Protein AF-0000000067248755 (afdb_homodimer)

Foldseek 3Di:
DPPPPPPPPPPPPPPPPPDPPVPPVPPAPLLQCLLVCLVVVQVPPPDDPDDADCDDPLNVLLVVLLVLLVVLVVLLVVPDQCSLVVNLVSLVVSVVSLVVSSVVCVVVVRHDPVSSVSSVVSVLSSLLSLLVSCLVPWAPPDDSVLSVVLSVLLNVLVVVLVVLCVVQVVLDDPLNVLSRDDPLNVLLVVLQSVLSSLRSNLNNQPCVVPVVCHPPCPSVVSNVVSSVSSVVSSVSSVVSSVSSCVSCVCCVVPVPPPPPD/DPPPPPPPPPPPPPPPPPDPPVPPVPPAPLLLCLLVVLVCVQVPPPDDPDDADCDDPLNVLLVVLLVLLVVLVVLLVVPDLCSLVVNLVSLVVSVVSLVVSSVVCVVVVRHDPVSSVSSVVSVLSSLLSLLVSCLCPWAPPDDSVLSVVLSVLLNVLVVLLVVLCVVQVVLDDPLNVLSRDDPLNVLLVVLQSVLSSLRSNLNNQPCVVPVVCHPPCPSVVSNVVSSVSSVVSSVSSVVSSVSSCVSCVCCVVPVPPPPPD

Structure (mmCIF, N/CA/C/O backbone):
data_AF-0000000067248755-model_v1
#
loop_
_entity.id
_entity.type
_entity.pdbx_description
1 polymer 'Uncharacterized protein'
#
loop_
_atom_site.group_PDB
_atom_site.id
_atom_site.type_symbol
_atom_site.label_atom_id
_atom_site.label_alt_id
_atom_site.label_comp_id
_atom_site.label_asym_id
_atom_site.label_entity_id
_atom_site.label_seq_id
_atom_site.pdbx_PDB_ins_code
_atom_site.Cartn_x
_atom_site.Cartn_y
_atom_site.Cartn_z
_atom_site.occupancy
_atom_site.B_iso_or_equiv
_atom_site.auth_seq_id
_atom_site.auth_comp_id
_atom_site.auth_asym_id
_atom_site.auth_atom_id
_atom_site.pdbx_PDB_model_num
ATOM 1 N N . MET A 1 1 ? -14.875 35.406 68.75 1 29.23 1 MET A N 1
ATOM 2 C CA . MET A 1 1 ? -13.602 35.094 68.125 1 29.23 1 MET A CA 1
ATOM 3 C C . MET A 1 1 ? -13.641 33.688 67.5 1 29.23 1 MET A C 1
ATOM 5 O O . MET A 1 1 ? -13.32 32.719 68.188 1 29.23 1 MET A O 1
ATOM 9 N N . VAL A 1 2 ? -14.68 33.281 66.875 1 37.41 2 VAL A N 1
ATOM 10 C CA . VAL A 1 2 ? -15.047 31.984 66.375 1 37.41 2 VAL A CA 1
ATOM 11 C C . VAL A 1 2 ? -14.023 31.547 65.312 1 37.41 2 VAL A C 1
ATOM 13 O O . VAL A 1 2 ? -13.836 32.25 64.312 1 37.41 2 VAL A O 1
ATOM 16 N N . GLU A 1 3 ? -12.945 30.859 65.75 1 31.45 3 GLU A N 1
ATOM 17 C CA . GLU A 1 3 ? -11.836 30.328 64.938 1 31.45 3 GLU A CA 1
ATOM 18 C C . GLU A 1 3 ? -12.344 29.438 63.812 1 31.45 3 GLU A C 1
ATOM 20 O O . GLU A 1 3 ? -13.047 28.453 64.062 1 31.45 3 GLU A O 1
ATOM 25 N N . ALA A 1 4 ? -12.609 30.016 62.625 1 40.56 4 ALA A N 1
ATOM 26 C CA . ALA A 1 4 ? -12.977 29.359 61.375 1 40.56 4 ALA A CA 1
ATOM 27 C C . ALA A 1 4 ? -12.016 28.203 61.062 1 40.56 4 ALA A C 1
ATOM 29 O O . ALA A 1 4 ? -10.82 28.438 60.875 1 40.56 4 ALA A O 1
ATOM 30 N N . THR A 1 5 ? -12.148 27.062 61.719 1 34.81 5 THR A N 1
ATOM 31 C CA . THR A 1 5 ? -11.336 25.875 61.469 1 34.81 5 THR A CA 1
ATOM 32 C C . THR A 1 5 ? -11.281 25.531 60 1 34.81 5 THR A C 1
ATOM 34 O O . THR A 1 5 ? -12.312 25.25 59.375 1 34.81 5 THR A O 1
ATOM 37 N N . GLU A 1 6 ? -10.414 26.141 59.25 1 31.59 6 GLU A N 1
ATOM 38 C CA . GLU A 1 6 ? -10.094 25.875 57.844 1 31.59 6 GLU A CA 1
ATOM 39 C C . GLU A 1 6 ? -9.914 24.375 57.594 1 31.59 6 GLU A C 1
ATOM 41 O O . GLU A 1 6 ? -9.102 23.734 58.25 1 31.59 6 GLU A O 1
ATOM 46 N N . SER A 1 7 ? -11 23.688 57.25 1 34.91 7 SER A N 1
ATOM 47 C CA . SER A 1 7 ? -10.984 22.281 56.906 1 34.91 7 SER A CA 1
ATOM 48 C C . SER A 1 7 ? -9.844 21.953 55.938 1 34.91 7 SER A C 1
ATOM 50 O O . SER A 1 7 ? -9.664 22.641 54.938 1 34.91 7 SER A O 1
ATOM 52 N N . ALA A 1 8 ? -8.711 21.391 56.438 1 35.72 8 ALA A N 1
ATOM 53 C CA . ALA A 1 8 ? -7.543 20.844 55.75 1 35.72 8 ALA A CA 1
ATOM 54 C C . ALA A 1 8 ? -7.957 20.047 54.5 1 35.72 8 ALA A C 1
ATOM 56 O O . ALA A 1 8 ? -8.633 19.031 54.594 1 35.72 8 ALA A O 1
ATOM 57 N N . GLU A 1 9 ? -8.406 20.75 53.438 1 33.31 9 GLU A N 1
ATOM 58 C CA . GLU A 1 9 ? -8.578 20.094 52.156 1 33.31 9 GLU A CA 1
ATOM 59 C C . GLU A 1 9 ? -7.457 19.094 51.906 1 33.31 9 GLU A C 1
ATOM 61 O O . GLU A 1 9 ? -6.273 19.438 52 1 33.31 9 GLU A O 1
ATOM 66 N N . ASP A 1 10 ? -7.637 17.859 52.344 1 32.5 10 ASP A N 1
ATOM 67 C CA . ASP A 1 10 ? -6.773 16.688 52.156 1 32.5 10 ASP A CA 1
ATOM 68 C C . ASP A 1 10 ? -6.125 16.703 50.781 1 32.5 10 ASP A C 1
ATOM 70 O O . ASP A 1 10 ? -6.816 16.625 49.781 1 32.5 10 ASP A O 1
ATOM 74 N N . THR A 1 11 ? -5.078 17.516 50.594 1 32.72 11 THR A N 1
ATOM 75 C CA . THR A 1 11 ? -4.219 17.438 49.406 1 32.72 11 THR A CA 1
ATOM 76 C C . THR A 1 11 ? -3.879 15.992 49.094 1 32.72 11 THR A C 1
ATOM 78 O O . THR A 1 11 ? -3.344 15.266 49.938 1 32.72 11 THR A O 1
ATOM 81 N N . ILE A 1 12 ? -4.688 15.312 48.375 1 34.31 12 ILE A N 1
ATOM 82 C CA . ILE A 1 12 ? -4.375 13.969 47.875 1 34.31 12 ILE A CA 1
ATOM 83 C C . ILE A 1 12 ? -2.938 13.93 47.375 1 34.31 12 ILE A C 1
ATOM 85 O O . ILE A 1 12 ? -2.555 14.727 46.5 1 34.31 12 ILE A O 1
ATOM 89 N N . PRO A 1 13 ? -1.997 13.461 48.156 1 32.31 13 PRO A N 1
ATOM 90 C CA . PRO A 1 13 ? -0.614 13.406 47.656 1 32.31 13 PRO A CA 1
ATOM 91 C C . PRO A 1 13 ? -0.495 12.789 46.281 1 32.31 13 PRO A C 1
ATOM 93 O O . PRO A 1 13 ? -1.124 11.773 46 1 32.31 13 PRO A O 1
ATOM 96 N N . ILE A 1 14 ? -0.38 13.586 45.25 1 32.72 14 ILE A N 1
ATOM 97 C CA . ILE A 1 14 ? -0.063 13.078 43.938 1 32.72 14 ILE A CA 1
ATOM 98 C C . ILE A 1 14 ? 1.167 12.18 44 1 32.72 14 ILE A C 1
ATOM 100 O O . ILE A 1 14 ? 2.248 12.617 44.406 1 32.72 14 ILE A O 1
ATOM 104 N N . VAL A 1 15 ? 1.043 10.961 44.375 1 31.06 15 VAL A N 1
ATOM 105 C CA . VAL A 1 15 ? 2.145 10.008 44.375 1 31.06 15 VAL A CA 1
ATOM 106 C C . VAL A 1 15 ? 2.883 10.094 43.031 1 31.06 15 VAL A C 1
ATOM 108 O O . VAL A 1 15 ? 2.27 9.984 41.969 1 31.06 15 VAL A O 1
ATOM 111 N N . PRO A 1 16 ? 4.035 10.711 42.969 1 30.39 16 PRO A N 1
ATOM 112 C CA . PRO A 1 16 ? 4.812 10.766 41.719 1 30.39 16 PRO A CA 1
ATOM 113 C C . PRO A 1 16 ? 4.984 9.398 41.062 1 30.39 16 PRO A C 1
ATOM 115 O O . PRO A 1 16 ? 5.184 8.398 41.781 1 30.39 16 PRO A O 1
ATOM 118 N N . LEU A 1 17 ? 4.164 9.094 40.156 1 29.64 17 LEU A N 1
ATOM 119 C CA . LEU A 1 17 ? 4.438 7.848 39.469 1 29.64 17 LEU A CA 1
ATOM 120 C C . LEU A 1 17 ? 5.93 7.695 39.188 1 29.64 17 LEU A C 1
ATOM 122 O O . LEU A 1 17 ? 6.539 8.562 38.562 1 29.64 17 LEU A O 1
ATOM 126 N N . LEU A 1 18 ? 6.727 7.148 40.031 1 29.56 18 LEU A N 1
ATOM 127 C CA . LEU A 1 18 ? 8.172 6.965 40.062 1 29.56 18 LEU A CA 1
ATOM 128 C C . LEU A 1 18 ? 8.75 6.734 38.688 1 29.56 18 LEU A C 1
ATOM 130 O O . LEU A 1 18 ? 9.758 7.34 38.312 1 29.56 18 LEU A O 1
ATOM 134 N N . GLY A 1 19 ? 8.648 5.453 38.25 1 30.92 19 GLY A N 1
ATOM 135 C CA . GLY A 1 19 ? 9.664 4.832 37.406 1 30.92 19 GLY A CA 1
ATOM 136 C C . GLY A 1 19 ? 9.633 5.32 35.969 1 30.92 19 GLY A C 1
ATOM 137 O O . GLY A 1 19 ? 10.164 4.66 35.062 1 30.92 19 GLY A O 1
ATOM 138 N N . VAL A 1 20 ? 8.617 6.004 35.625 1 30.86 20 VAL A N 1
ATOM 139 C CA . VAL A 1 20 ? 8.688 6.309 34.219 1 30.86 20 VAL A CA 1
ATOM 140 C C . VAL A 1 20 ? 9.883 7.227 33.938 1 30.86 20 VAL A C 1
ATOM 142 O O . VAL A 1 20 ? 9.844 8.414 34.25 1 30.86 20 VAL A O 1
ATOM 145 N N . THR A 1 21 ? 11.031 6.746 34.281 1 29.98 21 THR A N 1
ATOM 146 C CA . THR A 1 21 ? 12.164 7.539 33.812 1 29.98 21 THR A CA 1
ATOM 147 C C . THR A 1 21 ? 11.938 8.016 32.375 1 29.98 21 THR A C 1
ATOM 149 O O . THR A 1 21 ? 11.367 7.301 31.562 1 29.98 21 THR A O 1
ATOM 152 N N . LYS A 1 22 ? 11.945 9.258 32.219 1 35.03 22 LYS A N 1
ATOM 153 C CA . LYS A 1 22 ? 11.914 9.859 30.891 1 35.03 22 LYS A CA 1
ATOM 154 C C . LYS A 1 22 ? 12.812 9.086 29.922 1 35.03 22 LYS A C 1
ATOM 156 O O . LYS A 1 22 ? 14.008 8.93 30.172 1 35.03 22 LYS A O 1
ATOM 161 N N . PRO A 1 23 ? 12.312 8.008 29.328 1 30.36 23 PRO A N 1
ATOM 162 C CA . PRO A 1 23 ? 13.25 7.277 28.469 1 30.36 23 PRO A CA 1
ATOM 163 C C . PRO A 1 23 ? 14.258 8.195 27.781 1 30.36 23 PRO A C 1
ATOM 165 O O . PRO A 1 23 ? 13.938 9.352 27.484 1 30.36 23 PRO A O 1
ATOM 168 N N . ALA A 1 24 ? 15.594 8.047 28.047 1 31.64 24 ALA A N 1
ATOM 169 C CA . ALA A 1 24 ? 16.734 8.664 27.375 1 31.64 24 ALA A CA 1
ATOM 170 C C . ALA A 1 24 ? 16.406 8.953 25.906 1 31.64 24 ALA A C 1
ATOM 172 O O . ALA A 1 24 ? 15.594 8.266 25.297 1 31.64 24 ALA A O 1
ATOM 173 N N . GLU A 1 25 ? 16.625 10.172 25.5 1 33.59 25 GLU A N 1
ATOM 174 C CA . GLU A 1 25 ? 16.516 10.609 24.109 1 33.59 25 GLU A CA 1
ATOM 175 C C . GLU A 1 25 ? 17.016 9.531 23.156 1 33.59 25 GLU A C 1
ATOM 177 O O . GLU A 1 25 ? 18.219 9.219 23.125 1 33.59 25 GLU A O 1
ATOM 182 N N . SER A 1 26 ? 16.469 8.352 23.203 1 32.72 26 SER A N 1
ATOM 183 C CA . SER A 1 26 ? 16.828 7.234 22.344 1 32.72 26 SER A CA 1
ATOM 184 C C . SER A 1 26 ? 17.391 7.719 21 1 32.72 26 SER A C 1
ATOM 186 O O . SER A 1 26 ? 16.953 8.75 20.484 1 32.72 26 SER A O 1
ATOM 188 N N . LEU A 1 27 ? 18.625 7.293 20.734 1 31.91 27 LEU A N 1
ATOM 189 C CA . LEU A 1 27 ? 19.234 7.449 19.422 1 31.91 27 LEU A CA 1
ATOM 190 C C . LEU A 1 27 ? 18.188 7.398 18.312 1 31.91 27 LEU A C 1
ATOM 192 O O . LEU A 1 27 ? 17.578 6.352 18.078 1 31.91 27 LEU A O 1
ATOM 196 N N . THR A 1 28 ? 17.406 8.391 18.234 1 35.25 28 THR A N 1
ATOM 197 C CA . THR A 1 28 ? 16.297 8.609 17.312 1 35.25 28 THR A CA 1
ATOM 198 C C . THR A 1 28 ? 16.609 8.031 15.938 1 35.25 28 THR A C 1
ATOM 200 O O . THR A 1 28 ? 17.734 8.172 15.445 1 35.25 28 THR A O 1
ATOM 203 N N . SER A 1 29 ? 16.016 7.043 15.641 1 37.03 29 SER A N 1
ATOM 204 C CA . SER A 1 29 ? 16.234 6.41 14.336 1 37.03 29 SER A CA 1
ATOM 205 C C . SER A 1 29 ? 16.438 7.453 13.25 1 37.03 29 SER A C 1
ATOM 207 O O . SER A 1 29 ? 15.797 8.508 13.25 1 37.03 29 SER A O 1
ATOM 209 N N . PRO A 1 30 ? 17.594 7.348 12.57 1 35.28 30 PRO A N 1
ATOM 210 C CA . PRO A 1 30 ? 17.969 8.312 11.539 1 35.28 30 PRO A CA 1
ATOM 211 C C . PRO A 1 30 ? 16.797 8.688 10.625 1 35.28 30 PRO A C 1
ATOM 213 O O . PRO A 1 30 ? 16.766 9.797 10.094 1 35.28 30 PRO A O 1
ATOM 216 N N . ILE A 1 31 ? 15.977 7.734 10.508 1 37.69 31 ILE A N 1
ATOM 217 C CA . ILE A 1 31 ? 14.945 8.008 9.508 1 37.69 31 ILE A CA 1
ATOM 218 C C . ILE A 1 31 ? 13.992 9.07 10.039 1 37.69 31 ILE A C 1
ATOM 220 O O . ILE A 1 31 ? 13.633 10.008 9.312 1 37.69 31 ILE A O 1
ATOM 224 N N . ASP A 1 32 ? 13.578 8.883 11.312 1 41.66 32 ASP A N 1
ATOM 225 C CA . ASP A 1 32 ? 12.555 9.773 11.859 1 41.66 32 ASP A CA 1
ATOM 226 C C . ASP A 1 32 ? 13.125 11.156 12.156 1 41.66 32 ASP A C 1
ATOM 228 O O . ASP A 1 32 ? 12.461 12.172 11.945 1 41.66 32 ASP A O 1
ATOM 232 N N . ARG A 1 33 ? 14.375 11.211 12.617 1 41.66 33 ARG A N 1
ATOM 233 C CA . ARG A 1 33 ? 14.992 12.5 12.891 1 41.66 33 ARG A CA 1
ATOM 234 C C . ARG A 1 33 ? 15.094 13.344 11.625 1 41.66 33 ARG A C 1
ATOM 236 O O . ARG A 1 33 ? 14.945 14.562 11.672 1 41.66 33 ARG A O 1
ATOM 243 N N . ARG A 1 34 ? 15.328 12.578 10.617 1 39.88 34 ARG A N 1
ATOM 244 C CA . ARG A 1 34 ? 15.57 13.281 9.359 1 39.88 34 ARG A CA 1
ATOM 245 C C . ARG A 1 34 ? 14.312 14.016 8.898 1 39.88 34 ARG A C 1
ATOM 247 O O . ARG A 1 34 ? 14.383 15.18 8.484 1 39.88 34 ARG A O 1
ATOM 254 N N . SER A 1 35 ? 13.258 13.195 8.961 1 43.56 35 SER A N 1
ATOM 255 C CA . SER A 1 35 ? 12.047 13.836 8.461 1 43.56 35 SER A CA 1
ATOM 256 C C . SER A 1 35 ? 11.625 15.008 9.344 1 43.56 35 SER A C 1
ATOM 258 O O . SER A 1 35 ? 11.227 16.062 8.844 1 43.56 35 SER A O 1
ATOM 260 N N . ASP A 1 36 ? 11.742 14.711 10.625 1 44.91 36 ASP A N 1
ATOM 261 C CA . ASP A 1 36 ? 11.383 15.805 11.523 1 44.91 36 ASP A CA 1
ATOM 262 C C . ASP A 1 36 ? 12.359 16.969 11.391 1 44.91 36 ASP A C 1
ATOM 264 O O . ASP A 1 36 ? 11.938 18.125 11.367 1 44.91 36 ASP A O 1
ATOM 268 N N . PHE A 1 37 ? 13.641 16.609 11.406 1 42.38 37 PHE A N 1
ATOM 269 C CA . PHE A 1 37 ? 14.625 17.672 11.25 1 42.38 37 PHE A CA 1
ATOM 270 C C . PHE A 1 37 ? 14.422 18.422 9.938 1 42.38 37 PHE A C 1
ATOM 272 O O . PHE A 1 37 ? 14.414 19.656 9.906 1 42.38 37 PHE A O 1
ATOM 279 N N . TYR A 1 38 ? 14.219 17.656 8.945 1 45.5 38 TYR A N 1
ATOM 280 C CA . TYR A 1 38 ? 14.062 18.312 7.648 1 45.5 38 TYR A CA 1
ATOM 281 C C . TYR A 1 38 ? 12.781 19.141 7.602 1 45.5 38 TYR A C 1
ATOM 283 O O . TYR A 1 38 ? 12.773 20.25 7.07 1 45.5 38 TYR A O 1
ATOM 291 N N . ARG A 1 39 ? 11.773 18.5 8.195 1 48.31 39 ARG A N 1
ATOM 292 C CA . ARG A 1 39 ? 10.508 19.234 8.203 1 48.31 39 ARG A CA 1
ATOM 293 C C . ARG A 1 39 ? 10.609 20.484 9.062 1 48.31 39 ARG A C 1
ATOM 295 O O . ARG A 1 39 ? 10.156 21.562 8.664 1 48.31 39 ARG A O 1
ATOM 302 N N . HIS A 1 40 ? 11.117 20.297 10.289 1 46.06 40 HIS A N 1
ATOM 303 C CA . HIS A 1 40 ? 11.266 21.453 11.172 1 46.06 40 HIS A CA 1
ATOM 304 C C . HIS A 1 40 ? 12.242 22.469 10.594 1 46.06 40 HIS A C 1
ATOM 306 O O . HIS A 1 40 ? 11.992 23.672 10.633 1 46.06 40 HIS A O 1
ATOM 312 N N . ALA A 1 41 ? 13.375 21.922 10.266 1 44.62 41 ALA A N 1
ATOM 313 C CA . ALA A 1 41 ? 14.383 22.844 9.727 1 44.62 41 ALA A CA 1
ATOM 314 C C . ALA A 1 41 ? 13.859 23.578 8.508 1 44.62 41 ALA A C 1
ATOM 316 O O . ALA A 1 41 ? 14.148 24.766 8.312 1 44.62 41 ALA A O 1
ATOM 317 N N . ALA A 1 42 ? 13.164 22.906 7.719 1 45.62 42 ALA A N 1
ATOM 318 C CA . ALA A 1 42 ? 12.609 23.531 6.523 1 45.62 42 ALA A CA 1
ATOM 319 C C . ALA A 1 42 ? 11.539 24.562 6.895 1 45.62 42 ALA A C 1
ATOM 321 O O . ALA A 1 42 ? 11.383 25.578 6.207 1 45.62 42 ALA A O 1
ATOM 322 N N . LEU A 1 43 ? 10.758 24.203 7.926 1 45.31 43 LEU A N 1
ATOM 323 C CA . LEU A 1 43 ? 9.703 25.125 8.328 1 45.31 43 LEU A CA 1
ATOM 324 C C . LEU A 1 43 ? 10.273 26.297 9.117 1 45.31 43 LEU A C 1
ATOM 326 O O . LEU A 1 43 ? 9.656 27.359 9.195 1 45.31 43 LEU A O 1
ATOM 330 N N . VAL A 1 44 ? 11.289 26.188 9.93 1 41.06 44 VAL A N 1
ATOM 331 C CA . VAL A 1 44 ? 11.711 27.234 10.844 1 41.06 44 VAL A CA 1
ATOM 332 C C . VAL A 1 44 ? 12.57 28.25 10.102 1 41.06 44 VAL A C 1
ATOM 334 O O . VAL A 1 44 ? 12.953 29.281 10.656 1 41.06 44 VAL A O 1
ATOM 337 N N . VAL A 1 45 ? 13.258 27.938 9.094 1 38.09 45 VAL A N 1
ATOM 338 C CA . VAL A 1 45 ? 14.172 29 8.719 1 38.09 45 VAL A CA 1
ATOM 339 C C . VAL A 1 45 ? 13.383 30.156 8.102 1 38.09 45 VAL A C 1
ATOM 341 O O . VAL A 1 45 ? 12.742 30 7.059 1 38.09 45 VAL A O 1
ATOM 344 N N . PRO A 1 46 ? 12.945 31.188 8.812 1 40.44 46 PRO A N 1
ATOM 345 C CA . PRO A 1 46 ? 12.297 32.438 8.391 1 40.44 46 PRO A CA 1
ATOM 346 C C . PRO A 1 46 ? 12.945 33.031 7.145 1 40.44 46 PRO A C 1
ATOM 348 O O . PRO A 1 46 ? 12.656 34.188 6.793 1 40.44 46 PRO A O 1
ATOM 351 N N . HIS A 1 47 ? 14.047 32.562 6.562 1 43.34 47 HIS A N 1
ATOM 352 C CA . HIS A 1 47 ? 14.711 33.531 5.707 1 43.34 47 HIS A CA 1
ATOM 353 C C . HIS A 1 47 ? 13.836 33.906 4.508 1 43.34 47 HIS A C 1
ATOM 355 O O . HIS A 1 47 ? 12.914 33.156 4.156 1 43.34 47 HIS A O 1
ATOM 361 N N . LYS A 1 48 ? 14.094 34.969 3.672 1 47.34 48 LYS A N 1
ATOM 362 C CA . LYS A 1 48 ? 13.602 35.375 2.357 1 47.34 48 LYS A CA 1
ATOM 363 C C . LYS A 1 48 ? 13.25 34.156 1.497 1 47.34 48 LYS A C 1
ATOM 365 O O . LYS A 1 48 ? 13.953 33.156 1.525 1 47.34 48 LYS A O 1
ATOM 370 N N . PRO A 1 49 ? 12.039 34.062 0.994 1 55.94 49 PRO A N 1
ATOM 371 C CA . PRO A 1 49 ? 11.57 32.969 0.148 1 55.94 49 PRO A CA 1
ATOM 372 C C . PRO A 1 49 ? 12.641 32.469 -0.825 1 55.94 49 PRO A C 1
ATOM 374 O O . PRO A 1 49 ? 12.82 33.031 -1.9 1 55.94 49 PRO A O 1
ATOM 377 N N . ALA A 1 50 ? 13.812 32.125 -0.392 1 61.78 50 ALA A N 1
ATOM 378 C CA . ALA A 1 50 ? 14.898 31.703 -1.279 1 61.78 50 ALA A CA 1
ATOM 379 C C . ALA A 1 50 ? 14.617 30.328 -1.876 1 61.78 50 ALA A C 1
ATOM 381 O O . ALA A 1 50 ? 14.008 29.469 -1.229 1 61.78 50 ALA A O 1
ATOM 382 N N . ARG A 1 51 ? 14.664 30.281 -3.234 1 69.5 51 ARG A N 1
ATOM 383 C CA . ARG A 1 51 ? 14.547 29.031 -3.994 1 69.5 51 ARG A CA 1
ATOM 384 C C . ARG A 1 51 ? 15.438 27.953 -3.406 1 69.5 51 ARG A C 1
ATOM 386 O O . ARG A 1 51 ? 16.625 28.172 -3.148 1 69.5 51 ARG A O 1
ATOM 393 N N . GLN A 1 52 ? 14.914 26.828 -2.99 1 73.94 52 GLN A N 1
ATOM 394 C CA . GLN A 1 52 ? 15.727 25.719 -2.5 1 73.94 52 GLN A CA 1
ATOM 395 C C . GLN A 1 52 ? 16.219 24.859 -3.648 1 73.94 52 GLN A C 1
ATOM 397 O O . GLN A 1 52 ? 15.484 24.609 -4.609 1 73.94 52 GLN A O 1
ATOM 402 N N . PRO A 1 53 ? 17.531 24.578 -3.605 1 73.75 53 PRO A N 1
ATOM 403 C CA . PRO A 1 53 ? 18.047 23.703 -4.664 1 73.75 53 PRO A CA 1
ATOM 404 C C . PRO A 1 53 ? 17.438 22.312 -4.613 1 73.75 53 PRO A C 1
ATOM 406 O O . PRO A 1 53 ? 17.328 21.719 -3.537 1 73.75 53 PRO A O 1
ATOM 409 N N . LEU A 1 54 ? 16.953 21.812 -5.75 1 72.06 54 LEU A N 1
ATOM 410 C CA . LEU A 1 54 ? 16.344 20.5 -5.836 1 72.06 54 LEU A CA 1
ATOM 411 C C . LEU A 1 54 ? 17.391 19.406 -6.02 1 72.06 54 LEU A C 1
ATOM 413 O O . LEU A 1 54 ? 17.172 18.25 -5.672 1 72.06 54 LEU A O 1
ATOM 417 N N . MET A 1 55 ? 18.531 19.828 -6.547 1 77.12 55 MET A N 1
ATOM 418 C CA . MET A 1 55 ? 19.516 18.812 -6.891 1 77.12 55 MET A CA 1
ATOM 419 C C . MET A 1 55 ? 20.641 18.797 -5.867 1 77.12 55 MET A C 1
ATOM 421 O O . MET A 1 55 ? 21.812 19.016 -6.215 1 77.12 55 MET A O 1
ATOM 425 N N . THR A 1 56 ? 20.281 18.5 -4.625 1 79.62 56 THR A N 1
ATOM 426 C CA . THR A 1 56 ? 21.281 18.234 -3.59 1 79.62 56 THR A CA 1
ATOM 427 C C . THR A 1 56 ? 21.641 16.766 -3.564 1 79.62 56 THR A C 1
ATOM 429 O O . THR A 1 56 ? 20.953 15.93 -4.164 1 79.62 56 THR A O 1
ATOM 432 N N . ILE A 1 57 ? 22.688 16.391 -3.027 1 77.94 57 ILE A N 1
ATOM 433 C CA . ILE A 1 57 ? 23.188 15.023 -3.021 1 77.94 57 ILE A CA 1
ATOM 434 C C . ILE A 1 57 ? 22.141 14.094 -2.424 1 77.94 57 ILE A C 1
ATOM 436 O O . ILE A 1 57 ? 21.797 13.07 -3.021 1 77.94 57 ILE A O 1
ATOM 440 N N . PRO A 1 58 ? 21.516 14.477 -1.342 1 78.31 58 PRO A N 1
ATOM 441 C CA . PRO A 1 58 ? 20.484 13.602 -0.791 1 78.31 58 PRO A CA 1
ATOM 442 C C . PRO A 1 58 ? 19.281 13.453 -1.717 1 78.31 58 PRO A C 1
ATOM 444 O O . PRO A 1 58 ? 18.719 12.359 -1.842 1 78.31 58 PRO A O 1
ATOM 447 N N . ASN A 1 59 ? 19 14.523 -2.395 1 83.5 59 ASN A N 1
ATOM 448 C CA . ASN A 1 59 ? 17.875 14.477 -3.311 1 83.5 59 ASN A CA 1
ATOM 449 C C . ASN A 1 59 ? 18.156 13.594 -4.523 1 83.5 59 ASN A C 1
ATOM 451 O O . ASN A 1 59 ? 17.281 12.883 -5.008 1 83.5 59 ASN A O 1
ATOM 455 N N . VAL A 1 60 ? 19.359 13.688 -4.926 1 85.12 60 VAL A N 1
ATOM 456 C CA . VAL A 1 60 ? 19.766 12.883 -6.074 1 85.12 60 VAL A CA 1
ATOM 457 C C . VAL A 1 60 ? 19.688 11.398 -5.707 1 85.12 60 VAL A C 1
ATOM 459 O O . VAL A 1 60 ? 19.266 10.57 -6.516 1 85.12 60 VAL A O 1
ATOM 462 N N . LEU A 1 61 ? 20.094 11.055 -4.504 1 86.06 61 LEU A N 1
ATOM 463 C CA . LEU A 1 61 ? 20.047 9.664 -4.047 1 86.06 61 LEU A CA 1
ATOM 464 C C . LEU A 1 61 ? 18.594 9.188 -3.922 1 86.06 61 LEU A C 1
ATOM 466 O O . LEU A 1 61 ? 18.297 8.039 -4.258 1 86.06 61 LEU A O 1
ATOM 470 N N . THR A 1 62 ? 17.766 10.07 -3.463 1 87.31 62 THR A N 1
ATOM 471 C CA . THR A 1 62 ? 16.359 9.727 -3.344 1 87.31 62 THR A CA 1
ATOM 472 C C . THR A 1 62 ? 15.742 9.5 -4.719 1 87.31 62 THR A C 1
ATOM 474 O O . THR A 1 62 ? 14.984 8.547 -4.918 1 87.31 62 THR A O 1
ATOM 477 N N . PHE A 1 63 ? 16.141 10.344 -5.648 1 88.88 63 PHE A N 1
ATOM 478 C CA . PHE A 1 63 ? 15.656 10.18 -7.012 1 88.88 63 PHE A CA 1
ATOM 479 C C . PHE A 1 63 ? 16.141 8.875 -7.613 1 88.88 63 PHE A C 1
ATOM 481 O O . PHE A 1 63 ? 15.414 8.203 -8.344 1 88.88 63 PHE A O 1
ATOM 488 N N . PHE A 1 64 ? 17.344 8.562 -7.32 1 90.75 64 PHE A N 1
ATOM 489 C CA . PHE A 1 64 ? 17.906 7.301 -7.789 1 90.75 64 PHE A CA 1
ATOM 490 C C . PHE A 1 64 ? 17.109 6.117 -7.246 1 90.75 64 PHE A C 1
ATOM 492 O O . PHE A 1 64 ? 16.797 5.184 -7.984 1 90.75 64 PHE A O 1
ATOM 499 N N . ARG A 1 65 ? 16.734 6.191 -6.039 1 92.25 65 ARG A N 1
ATOM 500 C CA . ARG A 1 65 ? 15.953 5.129 -5.414 1 92.25 65 ARG A CA 1
ATOM 501 C C . ARG A 1 65 ? 14.57 5.016 -6.047 1 92.25 65 ARG A C 1
ATOM 503 O O . ARG A 1 65 ? 14.07 3.91 -6.262 1 92.25 65 ARG A O 1
ATOM 510 N N . LEU A 1 66 ? 14.008 6.105 -6.285 1 91.62 66 LEU A N 1
ATOM 511 C CA . LEU A 1 66 ? 12.695 6.125 -6.918 1 91.62 66 LEU A CA 1
ATOM 512 C C . LEU A 1 66 ? 12.758 5.52 -8.32 1 91.62 66 LEU A C 1
ATOM 514 O O . LEU A 1 66 ? 11.844 4.801 -8.734 1 91.62 66 LEU A O 1
ATOM 518 N N . LEU A 1 67 ? 13.852 5.801 -9.031 1 92.88 67 LEU A N 1
ATOM 519 C CA . LEU A 1 67 ? 14.047 5.27 -10.375 1 92.88 67 LEU A CA 1
ATOM 520 C C . LEU A 1 67 ? 14.266 3.76 -10.336 1 92.88 67 LEU A C 1
ATOM 522 O O . LEU A 1 67 ? 13.945 3.055 -11.289 1 92.88 67 LEU A O 1
ATOM 526 N N . LEU A 1 68 ? 14.781 3.307 -9.258 1 95.12 68 LEU A N 1
ATOM 527 C CA . LEU A 1 68 ? 15.062 1.882 -9.125 1 95.12 68 LEU A CA 1
ATOM 528 C C . LEU A 1 68 ? 13.773 1.079 -9.031 1 95.12 68 LEU A C 1
ATOM 530 O O . LEU A 1 68 ? 13.766 -0.125 -9.297 1 95.12 68 LEU A O 1
ATOM 534 N N . VAL A 1 69 ? 12.656 1.709 -8.711 1 93.69 69 VAL A N 1
ATOM 535 C CA . VAL A 1 69 ? 11.391 0.992 -8.555 1 93.69 69 VAL A CA 1
ATOM 536 C C . VAL A 1 69 ? 10.898 0.51 -9.914 1 93.69 69 VAL A C 1
ATOM 538 O O . VAL A 1 69 ? 10.672 -0.685 -10.109 1 93.69 69 VAL A O 1
ATOM 541 N N . PRO A 1 70 ? 10.758 1.411 -10.922 1 94.75 70 PRO A N 1
ATOM 542 C CA . PRO A 1 70 ? 10.375 0.905 -12.242 1 94.75 70 PRO A CA 1
ATOM 543 C C . PRO A 1 70 ? 11.398 -0.06 -12.828 1 94.75 70 PRO A C 1
ATOM 545 O O . PRO A 1 70 ? 11.039 -0.979 -13.562 1 94.75 70 PRO A O 1
ATOM 548 N N . VAL A 1 71 ? 12.648 0.136 -12.516 1 96.12 71 VAL A N 1
ATOM 549 C CA . VAL A 1 71 ? 13.688 -0.783 -12.977 1 96.12 71 VAL A CA 1
ATOM 550 C C . VAL A 1 71 ? 13.469 -2.158 -12.352 1 96.12 71 VAL A C 1
ATOM 552 O O . VAL A 1 71 ? 13.555 -3.18 -13.031 1 96.12 71 VAL A O 1
ATOM 555 N N . LEU A 1 72 ? 13.203 -2.139 -11.062 1 96.69 72 LEU A N 1
ATOM 556 C CA . LEU A 1 72 ? 12.93 -3.391 -10.367 1 96.69 72 LEU A CA 1
ATOM 557 C C . LEU A 1 72 ? 11.75 -4.117 -11.008 1 96.69 72 LEU A C 1
ATOM 559 O O . LEU A 1 72 ? 11.812 -5.324 -11.25 1 96.69 72 LEU A O 1
ATOM 563 N N . LEU A 1 73 ? 10.719 -3.398 -11.312 1 95.06 73 LEU A N 1
ATOM 564 C CA . LEU A 1 73 ? 9.523 -3.973 -11.93 1 95.06 73 LEU A CA 1
ATOM 565 C C . LEU A 1 73 ? 9.844 -4.527 -13.312 1 95.06 73 LEU A C 1
ATOM 567 O O . LEU A 1 73 ? 9.383 -5.613 -13.672 1 95.06 73 LEU A O 1
ATOM 571 N N . LEU A 1 74 ? 10.625 -3.791 -14.047 1 94.88 74 LEU A N 1
ATOM 572 C CA . LEU A 1 74 ? 10.984 -4.215 -15.398 1 94.88 74 LEU A CA 1
ATOM 573 C C . LEU A 1 74 ? 11.836 -5.48 -15.359 1 94.88 74 LEU A C 1
ATOM 575 O O . LEU A 1 74 ? 11.594 -6.414 -16.125 1 94.88 74 LEU A O 1
ATOM 579 N N . VAL A 1 75 ? 12.797 -5.484 -14.508 1 95.38 75 VAL A N 1
ATOM 580 C CA . VAL A 1 75 ? 13.656 -6.656 -14.375 1 95.38 75 VAL A CA 1
ATOM 581 C C . VAL A 1 75 ? 12.828 -7.863 -13.945 1 95.38 75 VAL A C 1
ATOM 583 O O . VAL A 1 75 ? 13.016 -8.969 -14.461 1 95.38 75 VAL A O 1
ATOM 586 N N . TRP A 1 76 ? 11.953 -7.621 -13.023 1 94 76 TRP A N 1
ATOM 587 C CA . TRP A 1 76 ? 11.07 -8.688 -12.555 1 94 76 TRP A CA 1
ATOM 588 C C . TRP A 1 76 ? 10.281 -9.289 -13.711 1 94 76 TRP A C 1
ATOM 590 O O . TRP A 1 76 ? 10.133 -10.516 -13.797 1 94 76 TRP A O 1
ATOM 600 N N . GLU A 1 77 ? 9.891 -8.445 -14.68 1 90.31 77 GLU A N 1
ATOM 601 C CA . GLU A 1 77 ? 9.031 -8.875 -15.781 1 90.31 77 GLU A CA 1
ATOM 602 C C . GLU A 1 77 ? 9.836 -9.633 -16.844 1 90.31 77 GLU A C 1
ATOM 604 O O . GLU A 1 77 ? 9.266 -10.406 -17.609 1 90.31 77 GLU A O 1
ATOM 609 N N . LEU A 1 78 ? 11.086 -9.492 -16.891 1 90.56 78 LEU A N 1
ATOM 610 C CA . LEU A 1 78 ? 11.914 -10.141 -17.906 1 90.56 78 LEU A CA 1
ATOM 611 C C . LEU A 1 78 ? 12.062 -11.633 -17.625 1 90.56 78 LEU A C 1
ATOM 613 O O . LEU A 1 78 ? 12.273 -12.422 -18.547 1 90.56 78 LEU A O 1
ATOM 617 N N . GLN A 1 79 ? 11.898 -12.016 -16.422 1 88.5 79 GLN A N 1
ATOM 618 C CA . GLN A 1 79 ? 11.922 -13.414 -16.016 1 88.5 79 GLN A CA 1
ATOM 619 C C . GLN A 1 79 ? 13.133 -14.141 -16.594 1 88.5 79 GLN A C 1
ATOM 621 O O . GLN A 1 79 ? 13 -15.234 -17.141 1 88.5 79 GLN A O 1
ATOM 626 N N . TRP A 1 80 ? 14.305 -13.469 -16.562 1 91 80 TRP A N 1
ATOM 627 C CA . TRP A 1 80 ? 15.555 -14.109 -16.938 1 91 80 TRP A CA 1
ATOM 628 C C . TRP A 1 80 ? 16.031 -15.062 -15.844 1 91 80 TRP A C 1
ATOM 630 O O . TRP A 1 80 ? 15.484 -15.07 -14.742 1 91 80 TRP A O 1
ATOM 640 N N . HIS A 1 81 ? 17.016 -15.875 -16.172 1 92.88 81 HIS A N 1
ATOM 641 C CA . HIS A 1 81 ? 17.547 -16.875 -15.258 1 92.88 81 HIS A CA 1
ATOM 642 C C . HIS A 1 81 ? 18.031 -16.234 -13.961 1 92.88 81 HIS A C 1
ATOM 644 O O . HIS A 1 81 ? 17.781 -16.766 -12.875 1 92.88 81 HIS A O 1
ATOM 650 N N . TYR A 1 82 ? 18.641 -15.086 -13.984 1 94.25 82 TYR A N 1
ATOM 651 C CA . TYR A 1 82 ? 19.203 -14.461 -12.789 1 94.25 82 TYR A CA 1
ATOM 652 C C . TYR A 1 82 ? 18.344 -13.289 -12.336 1 94.25 82 TYR A C 1
ATOM 654 O O . TYR A 1 82 ? 18.812 -12.422 -11.594 1 94.25 82 TYR A O 1
ATOM 662 N N . THR A 1 83 ? 17.109 -13.297 -12.758 1 94.25 83 THR A N 1
ATOM 663 C CA . THR A 1 83 ? 16.172 -12.234 -12.398 1 94.25 83 THR A CA 1
ATOM 664 C C . THR A 1 83 ? 16.047 -12.117 -10.883 1 94.25 83 THR A C 1
ATOM 666 O O . THR A 1 83 ? 16.109 -11.008 -10.336 1 94.25 83 THR A O 1
ATOM 669 N N . PRO A 1 84 ? 15.977 -13.266 -10.18 1 95.25 84 PRO A N 1
ATOM 670 C CA . PRO A 1 84 ? 15.844 -13.125 -8.727 1 95.25 84 PRO A CA 1
ATOM 671 C C . PRO A 1 84 ? 17.047 -12.43 -8.086 1 95.25 84 PRO A C 1
ATOM 673 O O . PRO A 1 84 ? 16.875 -11.57 -7.219 1 95.25 84 PRO A O 1
ATOM 676 N N . THR A 1 85 ? 18.203 -12.789 -8.531 1 95.56 85 THR A N 1
ATOM 677 C CA . THR A 1 85 ? 19.422 -12.188 -7.996 1 95.56 85 THR A CA 1
ATOM 678 C C . THR A 1 85 ? 19.469 -10.695 -8.328 1 95.56 85 THR A C 1
ATOM 680 O O . THR A 1 85 ? 19.812 -9.875 -7.477 1 95.56 85 THR A O 1
ATOM 683 N N . LEU A 1 86 ? 19.125 -10.391 -9.547 1 96.75 86 LEU A N 1
ATOM 684 C CA . LEU A 1 86 ? 19.141 -8.992 -9.969 1 96.75 86 LEU A CA 1
ATOM 685 C C . LEU A 1 86 ? 18.141 -8.172 -9.164 1 96.75 86 LEU A C 1
ATOM 687 O O . LEU A 1 86 ? 18.438 -7.047 -8.758 1 96.75 86 LEU A O 1
ATOM 691 N N . CYS A 1 87 ? 16.953 -8.68 -8.961 1 96.88 87 CYS A N 1
ATOM 692 C CA . CYS A 1 87 ? 15.938 -7.992 -8.156 1 96.88 87 CYS A CA 1
ATOM 693 C C . CYS A 1 87 ? 16.422 -7.785 -6.727 1 96.88 87 CYS A C 1
ATOM 695 O O . CYS A 1 87 ? 16.219 -6.719 -6.145 1 96.88 87 CYS A O 1
ATOM 697 N N . ALA A 1 88 ? 17.094 -8.82 -6.191 1 97.5 88 ALA A N 1
ATOM 698 C CA . ALA A 1 88 ? 17.625 -8.703 -4.84 1 97.5 88 ALA A CA 1
ATOM 699 C C . ALA A 1 88 ? 18.688 -7.613 -4.766 1 97.5 88 ALA A C 1
ATOM 701 O O . ALA A 1 88 ? 18.703 -6.805 -3.834 1 97.5 88 ALA A O 1
ATOM 702 N N . VAL A 1 89 ? 19.531 -7.566 -5.707 1 97.25 89 VAL A N 1
ATOM 703 C CA . VAL A 1 89 ? 20.609 -6.59 -5.742 1 97.25 89 VAL A CA 1
ATOM 704 C C . VAL A 1 89 ? 20.031 -5.18 -5.832 1 97.25 89 VAL A C 1
ATOM 706 O O . VAL A 1 89 ? 20.484 -4.27 -5.137 1 97.25 89 VAL A O 1
ATOM 709 N N . ILE A 1 90 ? 19.031 -5.023 -6.652 1 97.19 90 ILE A N 1
ATOM 710 C CA . ILE A 1 90 ? 18.406 -3.721 -6.816 1 97.19 90 ILE A CA 1
ATOM 711 C C . ILE A 1 90 ? 17.766 -3.289 -5.496 1 97.19 90 ILE A C 1
ATOM 713 O O . ILE A 1 90 ? 17.938 -2.148 -5.062 1 97.19 90 ILE A O 1
ATOM 717 N N . PHE A 1 91 ? 17.078 -4.195 -4.875 1 97.31 91 PHE A N 1
ATOM 718 C CA . PHE A 1 91 ? 16.422 -3.873 -3.619 1 97.31 91 PHE A CA 1
ATOM 719 C C . PHE A 1 91 ? 17.438 -3.557 -2.531 1 97.31 91 PHE A C 1
ATOM 721 O O . PHE A 1 91 ? 17.266 -2.602 -1.771 1 97.31 91 PHE A O 1
ATOM 728 N N . ILE A 1 92 ? 18.453 -4.34 -2.424 1 95.75 92 ILE A N 1
ATOM 729 C CA . ILE A 1 92 ? 19.484 -4.141 -1.408 1 95.75 92 ILE A CA 1
ATOM 730 C C . ILE A 1 92 ? 20.203 -2.82 -1.66 1 95.75 92 ILE A C 1
ATOM 732 O O . ILE A 1 92 ? 20.453 -2.057 -0.726 1 95.75 92 ILE A O 1
ATOM 736 N N . ALA A 1 93 ? 20.531 -2.58 -2.887 1 94.06 93 ALA A N 1
ATOM 737 C CA . ALA A 1 93 ? 21.172 -1.313 -3.234 1 94.06 93 ALA A CA 1
ATOM 738 C C . ALA A 1 93 ? 20.297 -0.13 -2.824 1 94.06 93 ALA A C 1
ATOM 740 O O . ALA A 1 93 ? 20.781 0.839 -2.242 1 94.06 93 ALA A O 1
ATOM 741 N N . ALA A 1 94 ? 19.016 -0.249 -3.125 1 92.06 94 ALA A N 1
ATOM 742 C CA . ALA A 1 94 ? 18.078 0.805 -2.748 1 92.06 94 ALA A CA 1
ATOM 743 C C . ALA A 1 94 ? 18.016 0.971 -1.231 1 92.06 94 ALA A C 1
ATOM 745 O O . ALA A 1 94 ? 17.984 2.094 -0.725 1 92.06 94 ALA A O 1
ATOM 746 N N . SER A 1 95 ? 18.031 -0.144 -0.541 1 89.44 95 SER A N 1
ATOM 747 C CA . SER A 1 95 ? 17.953 -0.111 0.916 1 89.44 95 SER A CA 1
ATOM 748 C C . SER A 1 95 ? 19.219 0.482 1.532 1 89.44 95 SER A C 1
ATOM 750 O O . SER A 1 95 ? 19.141 1.23 2.51 1 89.44 95 SER A O 1
ATOM 752 N N . VAL A 1 96 ? 20.344 0.16 1.005 1 87.56 96 VAL A N 1
ATOM 753 C CA . VAL A 1 96 ? 21.625 0.656 1.512 1 87.56 96 VAL A CA 1
ATOM 754 C C . VAL A 1 96 ? 21.75 2.15 1.22 1 87.56 96 VAL A C 1
ATOM 756 O O . VAL A 1 96 ? 22.234 2.912 2.053 1 87.56 96 VAL A O 1
ATOM 759 N N . THR A 1 97 ? 21.297 2.59 0.066 1 85.75 97 THR A N 1
ATOM 760 C CA . THR A 1 97 ? 21.344 4.004 -0.292 1 85.75 97 THR A CA 1
ATOM 761 C C . THR A 1 97 ? 20.5 4.836 0.67 1 85.75 97 THR A C 1
ATOM 763 O O . THR A 1 97 ? 20.812 6 0.933 1 85.75 97 THR A O 1
ATOM 766 N N . ASP A 1 98 ? 19.375 4.262 1.063 1 83.44 98 ASP A N 1
ATOM 767 C CA . ASP A 1 98 ? 18.531 4.945 2.039 1 83.44 98 ASP A CA 1
ATOM 768 C C . ASP A 1 98 ? 19.281 5.195 3.342 1 83.44 98 ASP A C 1
ATOM 770 O O . ASP A 1 98 ? 19.172 6.27 3.938 1 83.44 98 ASP A O 1
ATOM 774 N N . TYR A 1 99 ? 20.062 4.246 3.676 1 78.19 99 TYR A N 1
ATOM 775 C CA . TYR A 1 99 ? 20.844 4.359 4.898 1 78.19 99 TYR A CA 1
ATOM 776 C C . TYR A 1 99 ? 21.906 5.445 4.766 1 78.19 99 TYR A C 1
ATOM 778 O O . TYR A 1 99 ? 22.109 6.242 5.688 1 78.19 99 TYR A O 1
ATOM 786 N N . PHE A 1 100 ? 22.5 5.574 3.678 1 78.06 100 PHE A N 1
ATOM 787 C CA . PHE A 1 100 ? 23.578 6.523 3.438 1 78.06 100 PHE A CA 1
ATOM 788 C C . PHE A 1 100 ? 23.047 7.941 3.309 1 78.06 100 PHE A C 1
ATOM 790 O O . PHE A 1 100 ? 23.656 8.891 3.799 1 78.06 100 PHE A O 1
ATOM 797 N N . ASP A 1 101 ? 21.938 8.031 2.631 1 73.62 101 ASP A N 1
ATOM 798 C CA . ASP A 1 101 ? 21.422 9.375 2.381 1 73.62 101 ASP A CA 1
ATOM 799 C C . ASP A 1 101 ? 20.984 10.039 3.678 1 73.62 101 ASP A C 1
ATOM 801 O O . ASP A 1 101 ? 21.141 11.258 3.842 1 73.62 101 ASP A O 1
ATOM 805 N N . GLY A 1 102 ? 20.469 9.328 4.582 1 69.25 102 GLY A N 1
ATOM 806 C CA . GLY A 1 102 ? 20.172 9.891 5.895 1 69.25 102 GLY A CA 1
ATOM 807 C C . GLY A 1 102 ? 21.406 10.367 6.625 1 69.25 102 GLY A C 1
ATOM 808 O O . GLY A 1 102 ? 21.406 11.445 7.23 1 69.25 102 GLY A O 1
ATOM 809 N N . TYR A 1 103 ? 22.406 9.648 6.395 1 69.56 103 TYR A N 1
ATOM 810 C CA . TYR A 1 103 ? 23.688 10 7.023 1 69.56 103 TYR A CA 1
ATOM 811 C C . TYR A 1 103 ? 24.266 11.258 6.398 1 69.56 103 TYR A C 1
ATOM 813 O O . TYR A 1 103 ? 24.703 12.172 7.109 1 69.56 103 TYR A O 1
ATOM 821 N N . LEU A 1 104 ? 24.172 11.289 5.098 1 68.81 104 LEU A N 1
ATOM 822 C CA . LEU A 1 104 ? 24.766 12.414 4.371 1 68.81 104 LEU A CA 1
ATOM 823 C C . LEU A 1 104 ? 23.953 13.688 4.605 1 68.81 104 LEU A C 1
ATOM 825 O O . LEU A 1 104 ? 24.531 14.773 4.727 1 68.81 104 LEU A O 1
ATOM 829 N N . ALA A 1 105 ? 22.672 13.633 4.672 1 66.69 105 ALA A N 1
ATOM 830 C CA . ALA A 1 105 ? 21.828 14.789 4.93 1 66.69 105 ALA A CA 1
ATOM 831 C C . ALA A 1 105 ? 22.094 15.375 6.309 1 66.69 105 ALA A C 1
ATOM 833 O O . ALA A 1 105 ? 22.125 16.594 6.477 1 66.69 105 ALA A O 1
ATOM 834 N N . ARG A 1 106 ? 22.406 14.523 7.18 1 67.62 106 ARG A N 1
ATOM 835 C CA . ARG A 1 106 ? 22.703 14.969 8.539 1 67.62 106 ARG A CA 1
ATOM 836 C C . ARG A 1 106 ? 24.094 15.609 8.609 1 67.62 106 ARG A C 1
ATOM 838 O O . ARG A 1 106 ? 24.266 16.641 9.266 1 67.62 106 ARG A O 1
ATOM 845 N N . LYS A 1 107 ? 24.859 15.086 7.859 1 69.06 107 LYS A N 1
ATOM 846 C CA . LYS A 1 107 ? 26.234 15.57 7.879 1 69.06 107 LYS A CA 1
ATOM 847 C C . LYS A 1 107 ? 26.375 16.891 7.121 1 69.06 107 LYS A C 1
ATOM 849 O O . LYS A 1 107 ? 27.078 17.797 7.559 1 69.06 107 LYS A O 1
ATOM 854 N N . LEU A 1 108 ? 25.656 16.953 5.973 1 70.69 108 LEU A N 1
ATOM 855 C CA . LEU A 1 108 ? 25.781 18.125 5.129 1 70.69 108 LEU A CA 1
ATOM 856 C C . LEU A 1 108 ? 24.812 19.219 5.562 1 70.69 108 LEU A C 1
ATOM 858 O O . LEU A 1 108 ? 24.875 20.359 5.094 1 70.69 108 LEU A O 1
ATOM 862 N N . LYS A 1 109 ? 23.984 18.859 6.43 1 68.06 109 LYS A N 1
ATOM 863 C CA . LYS A 1 109 ? 22.984 19.797 6.961 1 68.06 109 LYS A CA 1
ATOM 864 C C . LYS A 1 109 ? 22.172 20.438 5.84 1 68.06 109 LYS A C 1
ATOM 866 O O . LYS A 1 109 ? 21.953 21.641 5.848 1 68.06 109 LYS A O 1
ATOM 871 N N . ILE A 1 110 ? 22.156 19.766 4.727 1 68.12 110 ILE A N 1
ATOM 872 C CA . ILE A 1 110 ? 21.359 20.25 3.602 1 68.12 110 ILE A CA 1
ATOM 873 C C . ILE A 1 110 ? 20.016 19.516 3.553 1 68.12 110 ILE A C 1
ATOM 875 O O . ILE A 1 110 ? 19.984 18.281 3.555 1 68.12 110 ILE A O 1
ATOM 879 N N . ALA A 1 111 ? 19.016 20.266 3.918 1 69.5 111 ALA A N 1
ATOM 880 C CA . ALA A 1 111 ? 17.688 19.656 3.836 1 69.5 111 ALA A CA 1
ATOM 881 C C . ALA A 1 111 ? 16.719 20.547 3.057 1 69.5 111 ALA A C 1
ATOM 883 O O . ALA A 1 111 ? 16.719 21.766 3.227 1 69.5 111 ALA A O 1
ATOM 884 N N . THR A 1 112 ? 16.172 19.938 1.942 1 76.81 112 THR A N 1
ATOM 885 C CA . THR A 1 112 ? 15.133 20.641 1.201 1 76.81 112 THR A CA 1
ATOM 886 C C . THR A 1 112 ? 13.75 20.094 1.557 1 76.81 112 THR A C 1
ATOM 888 O O . THR A 1 112 ? 13.625 18.953 2.02 1 76.81 112 THR A O 1
ATOM 891 N N . VAL A 1 113 ? 12.797 20.922 1.384 1 79.25 113 VAL A N 1
ATOM 892 C CA . VAL A 1 113 ? 11.43 20.516 1.686 1 79.25 113 VAL A CA 1
ATOM 893 C C . VAL A 1 113 ? 11.016 19.375 0.773 1 79.25 113 VAL A C 1
ATOM 895 O O . VAL A 1 113 ? 10.414 18.391 1.228 1 79.25 113 VAL A O 1
ATOM 898 N N . PHE A 1 114 ? 11.406 19.5 -0.444 1 83.69 114 PHE A N 1
ATOM 899 C CA . PHE A 1 114 ? 11.047 18.469 -1.4 1 83.69 114 PHE A CA 1
ATOM 900 C C . PHE A 1 114 ? 11.75 17.156 -1.066 1 83.69 114 PHE A C 1
ATOM 902 O O . PHE A 1 114 ? 11.141 16.078 -1.137 1 83.69 114 PHE A O 1
ATOM 909 N N . GLY A 1 115 ? 12.961 17.234 -0.787 1 82.19 115 GLY A N 1
ATOM 910 C CA . GLY A 1 115 ? 13.703 16.047 -0.407 1 82.19 115 GLY A CA 1
ATOM 911 C C . GLY A 1 115 ? 13.156 15.383 0.842 1 82.19 115 GLY A C 1
ATOM 912 O O . GLY A 1 115 ? 13.062 14.156 0.905 1 82.19 115 GLY A O 1
ATOM 913 N N . ALA A 1 116 ? 12.805 16.172 1.714 1 81.31 116 ALA A N 1
ATOM 914 C CA . ALA A 1 116 ? 12.25 15.664 2.967 1 81.31 116 ALA A CA 1
ATOM 915 C C . ALA A 1 116 ? 10.914 14.953 2.732 1 81.31 116 ALA A C 1
ATOM 917 O O . ALA A 1 116 ? 10.586 14 3.436 1 81.31 116 ALA A O 1
ATOM 918 N N . PHE A 1 117 ? 10.25 15.438 1.833 1 85.12 117 PHE A N 1
ATOM 919 C CA . PHE A 1 117 ? 8.984 14.82 1.456 1 85.12 117 PHE A CA 1
ATOM 920 C C . PHE A 1 117 ? 9.227 13.516 0.702 1 85.12 117 PHE A C 1
ATOM 922 O O . PHE A 1 117 ? 8.625 12.492 1.02 1 85.12 117 PHE A O 1
ATOM 929 N N . LEU A 1 118 ? 10.086 13.555 -0.234 1 88.94 118 LEU A N 1
ATOM 930 C CA . LEU A 1 118 ? 10.242 12.461 -1.186 1 88.94 118 LEU A CA 1
ATOM 931 C C . LEU A 1 118 ? 10.945 11.273 -0.537 1 88.94 118 LEU A C 1
ATOM 933 O O . LEU A 1 118 ? 10.727 10.125 -0.936 1 88.94 118 LEU A O 1
ATOM 937 N N . ASP A 1 119 ? 11.727 11.594 0.43 1 86.94 119 ASP A N 1
ATOM 938 C CA . ASP A 1 119 ? 12.57 10.562 1.029 1 86.94 119 ASP A CA 1
ATOM 939 C C . ASP A 1 119 ? 11.719 9.453 1.644 1 86.94 119 ASP A C 1
ATOM 941 O O . ASP A 1 119 ? 11.797 8.297 1.223 1 86.94 119 ASP A O 1
ATOM 945 N N . PRO A 1 120 ? 10.844 9.773 2.502 1 87.62 120 PRO A N 1
ATOM 946 C CA . PRO A 1 120 ? 10.008 8.727 3.084 1 87.62 120 PRO A CA 1
ATOM 947 C C . PRO A 1 120 ? 9.109 8.047 2.051 1 87.62 120 PRO A C 1
ATOM 949 O O . PRO A 1 120 ? 8.82 6.852 2.17 1 87.62 120 PRO A O 1
ATOM 952 N N . VAL A 1 121 ? 8.664 8.695 1.116 1 92.44 121 VAL A N 1
ATOM 953 C CA . VAL A 1 121 ? 7.797 8.164 0.068 1 92.44 121 VAL A CA 1
ATOM 954 C C . VAL A 1 121 ? 8.555 7.105 -0.735 1 92.44 121 VAL A C 1
ATOM 956 O O . VAL A 1 121 ? 8.039 6.016 -0.982 1 92.44 121 VAL A O 1
ATOM 959 N N . ALA A 1 122 ? 9.781 7.484 -1.065 1 92.62 122 ALA A N 1
ATOM 960 C CA . ALA A 1 122 ? 10.609 6.574 -1.849 1 92.62 122 ALA A CA 1
ATOM 961 C C . ALA A 1 122 ? 10.828 5.258 -1.105 1 92.62 122 ALA A C 1
ATOM 963 O O . ALA A 1 122 ? 10.773 4.184 -1.706 1 92.62 122 ALA A O 1
ATOM 964 N N . ASP A 1 123 ? 11.023 5.383 0.104 1 90.62 123 ASP A N 1
ATOM 965 C CA . ASP A 1 123 ? 11.242 4.195 0.922 1 90.62 123 ASP A CA 1
ATOM 966 C C . ASP A 1 123 ? 9.992 3.318 0.973 1 90.62 123 ASP A C 1
ATOM 968 O O . ASP A 1 123 ? 10.07 2.104 0.778 1 90.62 123 ASP A O 1
ATOM 972 N N . LYS A 1 124 ? 8.883 3.893 1.151 1 93 124 LYS A N 1
ATOM 973 C CA . LYS A 1 124 ? 7.621 3.164 1.245 1 93 124 LYS A CA 1
ATOM 974 C C . LYS A 1 124 ? 7.273 2.494 -0.081 1 93 124 LYS A C 1
ATOM 976 O O . LYS A 1 124 ? 6.789 1.362 -0.102 1 93 124 LYS A O 1
ATOM 981 N N . ILE A 1 125 ? 7.52 3.16 -1.1 1 95.88 125 ILE A N 1
ATOM 982 C CA . ILE A 1 125 ? 7.203 2.637 -2.424 1 95.88 125 ILE A CA 1
ATOM 983 C C . ILE A 1 125 ? 8.078 1.416 -2.717 1 95.88 125 ILE A C 1
ATOM 985 O O . ILE A 1 125 ? 7.586 0.406 -3.229 1 95.88 125 ILE A O 1
ATOM 989 N N . MET A 1 126 ? 9.359 1.574 -2.43 1 94.62 126 MET A N 1
ATOM 990 C CA . MET A 1 126 ? 10.289 0.468 -2.654 1 94.62 126 MET A CA 1
ATOM 991 C C . MET A 1 126 ? 9.875 -0.759 -1.847 1 94.62 126 MET A C 1
ATOM 993 O O . MET A 1 126 ? 9.844 -1.872 -2.373 1 94.62 126 MET A O 1
ATOM 997 N N . VAL A 1 127 ? 9.547 -0.544 -0.653 1 95.44 127 VAL A N 1
ATOM 998 C CA . VAL A 1 127 ? 9.164 -1.631 0.243 1 95.44 127 VAL A CA 1
ATOM 999 C C . VAL A 1 127 ? 7.852 -2.254 -0.229 1 95.44 127 VAL A C 1
ATOM 1001 O O . VAL A 1 127 ? 7.738 -3.479 -0.326 1 95.44 127 VAL A O 1
ATOM 1004 N N . ALA A 1 128 ? 6.883 -1.446 -0.528 1 97 128 ALA A N 1
ATOM 1005 C CA . ALA A 1 128 ? 5.594 -1.953 -0.996 1 97 128 ALA A CA 1
ATOM 1006 C C . ALA A 1 128 ? 5.758 -2.775 -2.27 1 97 128 ALA A C 1
ATOM 1008 O O . ALA A 1 128 ? 5.141 -3.832 -2.42 1 97 128 ALA A O 1
ATOM 1009 N N . THR A 1 129 ? 6.562 -2.266 -3.137 1 97.69 129 THR A N 1
ATOM 1010 C CA . THR A 1 129 ? 6.812 -2.971 -4.387 1 97.69 129 THR A CA 1
ATOM 1011 C C . THR A 1 129 ? 7.445 -4.336 -4.125 1 97.69 129 THR A C 1
ATOM 1013 O O . THR A 1 129 ? 6.969 -5.352 -4.633 1 97.69 129 THR A O 1
ATOM 1016 N N . ALA A 1 130 ? 8.438 -4.328 -3.32 1 97.69 130 ALA A N 1
ATOM 1017 C CA . ALA A 1 130 ? 9.125 -5.578 -3.002 1 97.69 130 ALA A CA 1
ATOM 1018 C C . ALA A 1 130 ? 8.18 -6.562 -2.312 1 97.69 130 ALA A C 1
ATOM 1020 O O . ALA A 1 130 ? 8.242 -7.77 -2.553 1 97.69 130 ALA A O 1
ATOM 1021 N N . LEU A 1 131 ? 7.34 -6.059 -1.475 1 98.19 131 LEU A N 1
ATOM 1022 C CA . LEU A 1 131 ? 6.379 -6.906 -0.773 1 98.19 131 LEU A CA 1
ATOM 1023 C C . LEU A 1 131 ? 5.426 -7.574 -1.756 1 98.19 131 LEU A C 1
ATOM 1025 O O . LEU A 1 131 ? 5.188 -8.781 -1.674 1 98.19 131 LEU A O 1
ATOM 1029 N N . VAL A 1 132 ? 4.914 -6.82 -2.68 1 98.06 132 VAL A N 1
ATOM 1030 C CA . VAL A 1 132 ? 3.988 -7.371 -3.662 1 98.06 132 VAL A CA 1
ATOM 1031 C C . VAL A 1 132 ? 4.695 -8.43 -4.508 1 98.06 132 VAL A C 1
ATOM 1033 O O . VAL A 1 132 ? 4.141 -9.5 -4.773 1 98.06 132 VAL A O 1
ATOM 1036 N N . LEU A 1 133 ? 5.941 -8.141 -4.922 1 97.81 133 LEU A N 1
ATOM 1037 C CA . LEU A 1 133 ? 6.691 -9.094 -5.73 1 97.81 133 LEU A CA 1
ATOM 1038 C C . LEU A 1 133 ? 6.926 -10.391 -4.965 1 97.81 133 LEU A C 1
ATOM 1040 O O . LEU A 1 133 ? 6.793 -11.484 -5.527 1 97.81 133 LEU A O 1
ATOM 1044 N N . LEU A 1 134 ? 7.234 -10.258 -3.678 1 97.75 134 LEU A N 1
ATOM 1045 C CA . LEU A 1 134 ? 7.465 -11.43 -2.85 1 97.75 134 LEU A CA 1
ATOM 1046 C C . LEU A 1 134 ? 6.176 -12.234 -2.668 1 97.75 134 LEU A C 1
ATOM 1048 O O . LEU A 1 134 ? 6.211 -13.461 -2.588 1 97.75 134 LEU A O 1
ATOM 1052 N N . ALA A 1 135 ? 5.047 -11.555 -2.598 1 97.5 135 ALA A N 1
ATOM 1053 C CA . ALA A 1 135 ? 3.764 -12.242 -2.48 1 97.5 135 ALA A CA 1
ATOM 1054 C C . ALA A 1 135 ? 3.428 -13 -3.764 1 97.5 135 ALA A C 1
ATOM 1056 O O . ALA A 1 135 ? 2.871 -14.094 -3.717 1 97.5 135 ALA A O 1
ATOM 1057 N N . VAL A 1 136 ? 3.777 -12.414 -4.867 1 97 136 VAL A N 1
ATOM 1058 C CA . VAL A 1 136 ? 3.457 -12.977 -6.176 1 97 136 VAL A CA 1
ATOM 1059 C C . VAL A 1 136 ? 4.32 -14.203 -6.438 1 97 136 VAL A C 1
ATOM 1061 O O . VAL A 1 136 ? 3.84 -15.211 -6.961 1 97 136 VAL A O 1
ATOM 1064 N N . SER A 1 137 ? 5.598 -14.102 -6.094 1 95.88 137 SER A N 1
ATOM 1065 C CA . SER A 1 137 ? 6.535 -15.195 -6.328 1 95.88 137 SER A CA 1
ATOM 1066 C C . SER A 1 137 ? 7.516 -15.336 -5.172 1 95.88 137 SER A C 1
ATOM 1068 O O . SER A 1 137 ? 8.648 -14.859 -5.246 1 95.88 137 SER A O 1
ATOM 1070 N N . PRO A 1 138 ? 7.113 -16.031 -4.125 1 96.06 138 PRO A N 1
ATOM 1071 C CA . PRO A 1 138 ? 7.996 -16.25 -2.979 1 96.06 138 PRO A CA 1
ATOM 1072 C C . PRO A 1 138 ? 9.078 -17.297 -3.258 1 96.06 138 PRO A C 1
ATOM 1074 O O . PRO A 1 138 ? 8.984 -18.047 -4.23 1 96.06 138 PRO A O 1
ATOM 1077 N N . PRO A 1 139 ? 10.094 -17.266 -2.436 1 95.69 139 PRO A N 1
ATOM 1078 C CA . PRO A 1 139 ? 11.109 -18.312 -2.572 1 95.69 139 PRO A CA 1
ATOM 1079 C C . PRO A 1 139 ? 10.648 -19.656 -2.012 1 95.69 139 PRO A C 1
ATOM 1081 O O . PRO A 1 139 ? 9.742 -19.703 -1.169 1 95.69 139 PRO A O 1
ATOM 1084 N N . PRO A 1 140 ? 11.32 -20.766 -2.586 1 92.56 140 PRO A N 1
ATOM 1085 C CA . PRO A 1 140 ? 11.039 -22.062 -1.961 1 92.56 140 PRO A CA 1
ATOM 1086 C C . PRO A 1 140 ? 11.359 -22.078 -0.467 1 92.56 140 PRO A C 1
ATOM 1088 O O . PRO A 1 140 ? 12.258 -21.375 -0.016 1 92.56 140 PRO A O 1
ATOM 1091 N N . PRO A 1 141 ? 10.609 -22.766 0.346 1 94.38 141 PRO A N 1
ATOM 1092 C CA . PRO A 1 141 ? 9.516 -23.672 0.001 1 94.38 141 PRO A CA 1
ATOM 1093 C C . PRO A 1 141 ? 8.148 -23 0.048 1 94.38 141 PRO A C 1
ATOM 1095 O O . PRO A 1 141 ? 7.121 -23.688 0.019 1 94.38 141 PRO A O 1
ATOM 1098 N N . TRP A 1 142 ? 8.156 -21.656 0.089 1 94.31 142 TRP A N 1
ATOM 1099 C CA . TRP A 1 142 ? 6.906 -20.953 0.355 1 94.31 142 TRP A CA 1
ATOM 1100 C C . TRP A 1 142 ? 6.094 -20.781 -0.925 1 94.31 142 TRP A C 1
ATOM 1102 O O . TRP A 1 142 ? 6.652 -20.516 -1.99 1 94.31 142 TRP A O 1
ATOM 1112 N N . SER A 1 143 ? 4.797 -21.062 -0.768 1 93.94 143 SER A N 1
ATOM 1113 C CA . SER A 1 143 ? 3.848 -20.734 -1.822 1 93.94 143 SER A CA 1
ATOM 1114 C C . SER A 1 143 ? 3.264 -19.344 -1.616 1 93.94 143 SER A C 1
ATOM 1116 O O . SER A 1 143 ? 3.389 -18.766 -0.533 1 93.94 143 SER A O 1
ATOM 1118 N N . PRO A 1 144 ? 2.764 -18.734 -2.668 1 93.75 144 PRO A N 1
ATOM 1119 C CA . PRO A 1 144 ? 2.174 -17.391 -2.529 1 93.75 144 PRO A CA 1
ATOM 1120 C C . PRO A 1 144 ? 1.16 -17.312 -1.391 1 93.75 144 PRO A C 1
ATOM 1122 O O . PRO A 1 144 ? 1.035 -16.266 -0.742 1 93.75 144 PRO A O 1
ATOM 1125 N N . GLN A 1 145 ? 0.574 -18.359 -1.051 1 90.44 145 GLN A N 1
ATOM 1126 C CA . GLN A 1 145 ? -0.435 -18.391 0.003 1 90.44 145 GLN A CA 1
ATOM 1127 C C . GLN A 1 145 ? 0.174 -18.047 1.359 1 90.44 145 GLN A C 1
ATOM 1129 O O . GLN A 1 145 ? -0.467 -17.391 2.186 1 90.44 145 GLN A O 1
ATOM 1134 N N . TRP A 1 146 ? 1.409 -18.375 1.532 1 93.25 146 TRP A N 1
ATOM 1135 C CA . TRP A 1 146 ? 2.055 -18.219 2.83 1 93.25 146 TRP A CA 1
ATOM 1136 C C . TRP A 1 146 ? 2.576 -16.797 3.004 1 93.25 146 TRP A C 1
ATOM 1138 O O . TRP A 1 146 ? 2.77 -16.328 4.129 1 93.25 146 TRP A O 1
ATOM 1148 N N . LEU A 1 147 ? 2.795 -16.125 1.943 1 96.25 147 LEU A N 1
ATOM 1149 C CA . LEU A 1 147 ? 3.391 -14.805 2.053 1 96.25 147 LEU A CA 1
ATOM 1150 C C . LEU A 1 147 ? 2.34 -13.719 1.853 1 96.25 147 LEU A C 1
ATOM 1152 O O . LEU A 1 147 ? 2.576 -12.555 2.174 1 96.25 147 LEU A O 1
ATOM 1156 N N . THR A 1 148 ? 1.166 -14.102 1.4 1 96.75 148 THR A N 1
ATOM 1157 C CA . THR A 1 148 ? 0.124 -13.133 1.099 1 96.75 148 THR A CA 1
ATOM 1158 C C . THR A 1 148 ? -0.34 -12.422 2.369 1 96.75 148 THR A C 1
ATOM 1160 O O . THR A 1 148 ? -0.42 -11.195 2.408 1 96.75 148 THR A O 1
ATOM 1163 N N . ALA A 1 149 ? -0.536 -13.148 3.422 1 96.19 149 ALA A N 1
ATOM 1164 C CA . ALA A 1 149 ? -1.092 -12.586 4.652 1 96.19 149 ALA A CA 1
ATOM 1165 C C . ALA A 1 149 ? -0.143 -11.562 5.266 1 96.19 149 ALA A C 1
ATOM 1167 O O . ALA A 1 149 ? -0.53 -10.414 5.504 1 96.19 149 ALA A O 1
ATOM 1168 N N . PRO A 1 150 ? 1.137 -11.914 5.492 1 97.19 150 PRO A N 1
ATOM 1169 C CA . PRO A 1 150 ? 2.014 -10.898 6.082 1 97.19 150 PRO A CA 1
ATOM 1170 C C . PRO A 1 150 ? 2.207 -9.688 5.176 1 97.19 150 PRO A C 1
ATOM 1172 O O . PRO A 1 150 ? 2.318 -8.555 5.664 1 97.19 150 PRO A O 1
ATOM 1175 N N . VAL A 1 151 ? 2.258 -9.883 3.871 1 97.81 151 VAL A N 1
ATOM 1176 C CA . VAL A 1 151 ? 2.441 -8.789 2.93 1 97.81 151 VAL A CA 1
ATOM 1177 C C . VAL A 1 151 ? 1.243 -7.84 2.996 1 97.81 151 VAL A C 1
ATOM 1179 O O . VAL A 1 151 ? 1.411 -6.625 3.107 1 97.81 151 VAL A O 1
ATOM 1182 N N . VAL A 1 152 ? 0.028 -8.383 3.021 1 97.69 152 VAL A N 1
ATOM 1183 C CA . VAL A 1 152 ? -1.188 -7.582 3.09 1 97.69 152 VAL A CA 1
ATOM 1184 C C . VAL A 1 152 ? -1.238 -6.836 4.422 1 97.69 152 VAL A C 1
ATOM 1186 O O . VAL A 1 152 ? -1.561 -5.645 4.461 1 97.69 152 VAL A O 1
ATOM 1189 N N . LEU A 1 153 ? -0.873 -7.488 5.43 1 97.25 153 LEU A N 1
ATOM 1190 C CA . LEU A 1 153 ? -0.92 -6.875 6.754 1 97.25 153 LEU A CA 1
ATOM 1191 C C . LEU A 1 153 ? 0.076 -5.727 6.855 1 97.25 153 LEU A C 1
ATOM 1193 O O . LEU A 1 153 ? -0.23 -4.684 7.438 1 97.25 153 LEU A O 1
ATOM 1197 N N . ILE A 1 154 ? 1.215 -5.883 6.301 1 97.06 154 ILE A N 1
ATOM 1198 C CA . ILE A 1 154 ? 2.232 -4.84 6.34 1 97.06 154 ILE A CA 1
ATOM 1199 C C . ILE A 1 154 ? 1.771 -3.639 5.516 1 97.06 154 ILE A C 1
ATOM 1201 O O . ILE A 1 154 ? 1.882 -2.494 5.965 1 97.06 154 ILE A O 1
ATOM 1205 N N . ILE A 1 155 ? 1.251 -3.9 4.352 1 96.75 155 ILE A N 1
ATOM 1206 C CA . ILE A 1 155 ? 0.786 -2.824 3.484 1 96.75 155 ILE A CA 1
ATOM 1207 C C . ILE A 1 155 ? -0.371 -2.086 4.152 1 96.75 155 ILE A C 1
ATOM 1209 O O . ILE A 1 155 ? -0.408 -0.853 4.156 1 96.75 155 ILE A O 1
ATOM 1213 N N . CYS A 1 156 ? -1.277 -2.822 4.738 1 96 156 CYS A N 1
ATOM 1214 C CA . CYS A 1 156 ? -2.395 -2.217 5.453 1 96 156 CYS A CA 1
ATOM 1215 C C . CYS A 1 156 ? -1.9 -1.354 6.605 1 96 156 CYS A C 1
ATOM 1217 O O . CYS A 1 156 ? -2.412 -0.254 6.828 1 96 156 CYS A O 1
ATOM 1219 N N . ARG A 1 157 ? -0.969 -1.819 7.27 1 95.25 157 ARG A N 1
ATOM 1220 C CA . ARG A 1 157 ? -0.382 -1.067 8.375 1 95.25 157 ARG A CA 1
ATOM 1221 C C . ARG A 1 157 ? 0.231 0.239 7.879 1 95.25 157 ARG A C 1
ATOM 1223 O O . ARG A 1 157 ? 0.078 1.282 8.516 1 95.25 157 ARG A O 1
ATOM 1230 N N . GLU A 1 158 ? 0.892 0.159 6.812 1 93.62 158 GLU A N 1
ATOM 1231 C CA . GLU A 1 158 ? 1.514 1.355 6.254 1 93.62 158 GLU A CA 1
ATOM 1232 C C . GLU A 1 158 ? 0.462 2.377 5.832 1 93.62 158 GLU A C 1
ATOM 1234 O O . GLU A 1 158 ? 0.618 3.574 6.078 1 93.62 158 GLU A O 1
ATOM 1239 N N . ILE A 1 159 ? -0.539 1.89 5.211 1 93.25 159 ILE A N 1
ATOM 1240 C CA . ILE A 1 159 ? -1.627 2.75 4.762 1 93.25 159 ILE A CA 1
ATOM 1241 C C . ILE A 1 159 ? -2.299 3.406 5.965 1 93.25 159 ILE A C 1
ATOM 1243 O O . ILE A 1 159 ? -2.539 4.613 5.969 1 93.25 159 ILE A O 1
ATOM 1247 N N . THR A 1 160 ? -2.576 2.646 6.977 1 94.38 160 THR A N 1
ATOM 1248 C CA . THR A 1 160 ? -3.234 3.15 8.172 1 94.38 160 THR A CA 1
ATOM 1249 C C . THR A 1 160 ? -2.355 4.176 8.883 1 94.38 160 THR A C 1
ATOM 1251 O O . THR A 1 160 ? -2.836 5.227 9.312 1 94.38 160 THR A O 1
ATOM 1254 N N . MET A 1 161 ? -1.1 3.881 8.953 1 93.19 161 MET A N 1
ATOM 1255 C CA . MET A 1 161 ? -0.17 4.801 9.609 1 93.19 161 MET A CA 1
ATOM 1256 C C . MET A 1 161 ? -0.084 6.117 8.844 1 93.19 161 MET A C 1
ATOM 1258 O O . MET A 1 161 ? -0.043 7.188 9.453 1 93.19 161 MET A O 1
ATOM 1262 N N . SER A 1 162 ? -0.041 6.027 7.539 1 91.06 162 SER A N 1
ATOM 1263 C CA . SER A 1 162 ? -0.008 7.238 6.723 1 91.06 162 SER A CA 1
ATOM 1264 C C . SER A 1 162 ? -1.256 8.086 6.941 1 91.06 162 SER A C 1
ATOM 1266 O O . SER A 1 162 ? -1.168 9.312 7.051 1 91.06 162 SER A O 1
ATOM 1268 N N . ALA A 1 163 ? -2.363 7.457 7.043 1 91.25 163 ALA A N 1
ATOM 1269 C CA . ALA A 1 163 ? -3.615 8.164 7.293 1 91.25 163 ALA A CA 1
ATOM 1270 C C . ALA A 1 163 ? -3.615 8.812 8.672 1 91.25 163 ALA A C 1
ATOM 1272 O O . ALA A 1 163 ? -4.07 9.945 8.836 1 91.25 163 ALA A O 1
ATOM 1273 N N . LEU A 1 164 ? -3.127 8.078 9.602 1 91.25 164 LEU A N 1
ATOM 1274 C CA . LEU A 1 164 ? -3.053 8.586 10.961 1 91.25 164 LEU A CA 1
ATOM 1275 C C . LEU A 1 164 ? -2.154 9.82 11.039 1 91.25 164 LEU A C 1
ATOM 1277 O O . LEU A 1 164 ? -2.5 10.805 11.688 1 91.25 164 LEU A O 1
ATOM 1281 N N . ARG A 1 165 ? -1.13 9.781 10.344 1 88.81 165 ARG A N 1
ATOM 1282 C CA . ARG A 1 165 ? -0.202 10.914 10.352 1 88.81 165 ARG A CA 1
ATOM 1283 C C . ARG A 1 165 ? -0.793 12.109 9.617 1 88.81 165 ARG A C 1
ATOM 1285 O O . ARG A 1 165 ? -0.541 13.258 9.984 1 88.81 165 ARG A O 1
ATOM 1292 N N . GLU A 1 166 ? -1.42 11.812 8.555 1 85.69 166 GLU A N 1
ATOM 1293 C CA . GLU A 1 166 ? -2.131 12.867 7.844 1 85.69 166 GLU A CA 1
ATOM 1294 C C . GLU A 1 166 ? -3.131 13.57 8.75 1 85.69 166 GLU A C 1
ATOM 1296 O O . GLU A 1 166 ? -3.182 14.805 8.789 1 85.69 166 GLU A O 1
ATOM 1301 N N . TRP A 1 167 ? -3.855 12.789 9.438 1 85.81 167 TRP A N 1
ATOM 1302 C CA . TRP A 1 167 ? -4.848 13.336 10.359 1 85.81 167 TRP A CA 1
ATOM 1303 C C . TRP A 1 167 ? -4.172 14.117 11.477 1 85.81 167 TRP A C 1
ATOM 1305 O O . TRP A 1 167 ? -4.621 15.211 11.844 1 85.81 167 TRP A O 1
ATOM 1315 N N . ALA A 1 168 ? -3.178 13.617 12.023 1 84.81 168 ALA A N 1
ATOM 1316 C CA . AL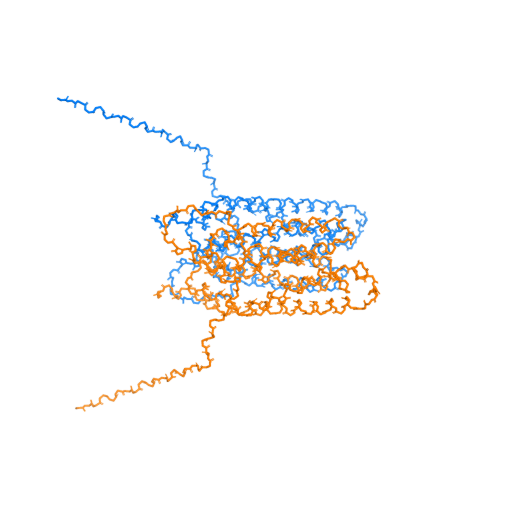A A 1 168 ? -2.453 14.266 13.109 1 84.81 168 ALA A CA 1
ATOM 1317 C C . ALA A 1 168 ? -1.847 15.586 12.648 1 84.81 168 ALA A C 1
ATOM 1319 O O . ALA A 1 168 ? -1.823 16.562 13.406 1 84.81 168 ALA A O 1
ATOM 1320 N N . ALA A 1 169 ? -1.353 15.57 11.461 1 81.38 169 ALA A N 1
ATOM 1321 C CA . ALA A 1 169 ? -0.783 16.797 10.906 1 81.38 169 ALA A CA 1
ATOM 1322 C C . ALA A 1 169 ? -1.848 17.875 10.758 1 81.38 169 ALA A C 1
ATOM 1324 O O . ALA A 1 169 ? -1.578 19.062 11 1 81.38 169 ALA A O 1
ATOM 1325 N N . ALA A 1 170 ? -2.998 17.469 10.383 1 78.69 170 ALA A N 1
ATOM 1326 C CA . ALA A 1 170 ? -4.102 18.422 10.227 1 78.69 170 ALA A CA 1
ATOM 1327 C C . ALA A 1 170 ? -4.59 18.922 11.578 1 78.69 170 ALA A C 1
ATOM 1329 O O . ALA A 1 170 ? -4.996 20.078 11.711 1 78.69 170 ALA A O 1
ATOM 1330 N N . ALA A 1 171 ? -4.59 18.047 12.508 1 77.31 171 ALA A N 1
ATOM 1331 C CA . ALA A 1 171 ? -5.055 18.406 13.844 1 77.31 171 ALA A CA 1
ATOM 1332 C C . ALA A 1 171 ? -4.066 19.328 14.547 1 77.31 171 ALA A C 1
ATOM 1334 O O . ALA A 1 171 ? -4.457 20.172 15.359 1 77.31 171 ALA A O 1
ATOM 1335 N N . GLY A 1 172 ? -2.818 19.172 14.195 1 74.94 172 GLY A N 1
ATOM 1336 C CA . GLY A 1 172 ? -1.787 20.047 14.734 1 74.94 172 GLY A CA 1
ATOM 1337 C C . GLY A 1 172 ? -1.515 19.797 16.203 1 74.94 172 GLY A C 1
ATOM 1338 O O . GLY A 1 172 ? -2.119 18.922 16.812 1 74.94 172 GLY A O 1
ATOM 1339 N N . GLY A 1 173 ? -0.548 20.531 16.719 1 70.5 173 GLY A N 1
ATOM 1340 C CA . GLY A 1 173 ? -0.248 20.609 18.141 1 70.5 173 GLY A CA 1
ATOM 1341 C C . GLY A 1 173 ? 0.244 19.297 18.719 1 70.5 173 GLY A C 1
ATOM 1342 O O . GLY A 1 173 ? 1.138 18.656 18.156 1 70.5 173 GLY A O 1
ATOM 1343 N N . GLY A 1 174 ? -0.421 18.906 19.828 1 69.69 174 GLY A N 1
ATOM 1344 C CA . GLY A 1 174 ? -0.062 17.734 20.609 1 69.69 174 GLY A CA 1
ATOM 1345 C C . GLY A 1 174 ? -0.323 16.438 19.891 1 69.69 174 GLY A C 1
ATOM 1346 O O . GLY A 1 174 ? 0.389 15.445 20.094 1 69.69 174 GLY A O 1
ATOM 1347 N N . VAL A 1 175 ? -1.18 16.438 19.016 1 73.62 175 VAL A N 1
ATOM 1348 C CA . VAL A 1 175 ? -1.551 15.211 18.312 1 73.62 175 VAL A CA 1
ATOM 1349 C C . VAL A 1 175 ? -0.424 14.789 17.375 1 73.62 175 VAL A C 1
ATOM 1351 O O . VAL A 1 175 ? -0.117 13.602 17.266 1 73.62 175 VAL A O 1
ATOM 1354 N N . SER A 1 176 ? 0.217 15.766 16.75 1 76 176 SER A N 1
ATOM 1355 C CA . SER A 1 176 ? 1.314 15.453 15.836 1 76 176 SER A CA 1
ATOM 1356 C C . SER A 1 176 ? 2.494 14.844 16.578 1 76 176 SER A C 1
ATOM 1358 O O . SER A 1 176 ? 3.176 13.961 16.062 1 76 176 SER A O 1
ATOM 1360 N N . LYS A 1 177 ? 2.674 15.234 17.828 1 74.56 177 LYS A N 1
ATOM 1361 C CA . LYS A 1 177 ? 3.758 14.703 18.656 1 74.56 177 LYS A CA 1
ATOM 1362 C C . LYS A 1 177 ? 3.471 13.273 19.094 1 74.56 177 LYS A C 1
ATOM 1364 O O . LYS A 1 177 ? 4.395 12.477 19.266 1 74.56 177 LYS A O 1
ATOM 1369 N N . ALA A 1 178 ? 2.213 13.031 19.188 1 72.81 178 ALA A N 1
ATOM 1370 C CA . ALA A 1 178 ? 1.791 11.719 19.672 1 72.81 178 ALA A CA 1
ATOM 1371 C C . ALA A 1 178 ? 2.047 10.641 18.625 1 72.81 178 ALA A C 1
ATOM 1373 O O . ALA A 1 178 ? 2.047 9.445 18.938 1 72.81 178 ALA A O 1
ATOM 1374 N N . VAL A 1 179 ? 2.314 11.078 17.406 1 76.94 179 VAL A N 1
ATOM 1375 C CA . VAL A 1 179 ? 2.512 10.094 16.344 1 76.94 179 VAL A CA 1
ATOM 1376 C C . VAL A 1 179 ? 3.973 10.102 15.891 1 76.94 179 VAL A C 1
ATOM 1378 O O . VAL A 1 179 ? 4.297 9.617 14.812 1 76.94 179 VAL A O 1
ATOM 1381 N N . LYS A 1 180 ? 4.805 10.609 16.734 1 70.94 180 LYS A N 1
ATOM 1382 C CA . LYS A 1 180 ? 6.23 10.594 16.422 1 70.94 180 LYS A CA 1
ATOM 1383 C C . LYS A 1 180 ? 6.812 9.188 16.562 1 70.94 180 LYS A C 1
ATOM 1385 O O . LYS A 1 180 ? 6.359 8.406 17.406 1 70.94 180 LYS A O 1
ATOM 1390 N N . VAL A 1 181 ? 7.742 8.883 15.742 1 68.88 181 VAL A N 1
ATOM 1391 C CA . VAL A 1 181 ? 8.367 7.566 15.633 1 68.88 181 VAL A CA 1
ATOM 1392 C C . VAL A 1 181 ? 8.961 7.164 16.984 1 68.88 181 VAL A C 1
ATOM 1394 O O . VAL A 1 181 ? 9.523 8 17.688 1 68.88 181 VAL A O 1
ATOM 1397 N N . ASN A 1 182 ? 8.68 5.836 17.375 1 71.88 182 ASN A N 1
ATOM 1398 C CA . ASN A 1 182 ? 9.219 5.273 18.609 1 71.88 182 ASN A CA 1
ATOM 1399 C C . ASN A 1 182 ? 10.203 4.141 18.328 1 71.88 182 ASN A C 1
ATOM 1401 O O . ASN A 1 182 ? 10.422 3.773 17.172 1 71.88 182 ASN A O 1
ATOM 1405 N N . THR A 1 183 ? 10.867 3.689 19.266 1 73.31 183 THR A N 1
ATOM 1406 C CA . THR A 1 183 ? 11.906 2.67 19.156 1 73.31 183 THR A CA 1
ATOM 1407 C C . THR A 1 183 ? 11.344 1.388 18.547 1 73.31 183 THR A C 1
ATOM 1409 O O . THR A 1 183 ? 12.039 0.7 17.797 1 73.31 183 THR A O 1
ATOM 1412 N N . LEU A 1 184 ? 10.18 1.079 18.781 1 75.75 184 LEU A N 1
ATOM 1413 C CA . LEU A 1 184 ? 9.57 -0.124 18.219 1 75.75 184 LEU A CA 1
ATOM 1414 C C . LEU A 1 184 ? 9.5 -0.045 16.703 1 75.75 184 LEU A C 1
ATOM 1416 O O . LEU A 1 184 ? 9.68 -1.055 16.016 1 75.75 184 LEU A O 1
ATOM 1420 N N . GLY A 1 185 ? 9.391 1.106 16.297 1 75.38 185 GLY A N 1
ATOM 1421 C CA . GLY A 1 185 ? 9.32 1.332 14.852 1 75.38 185 GLY A CA 1
ATOM 1422 C C . GLY A 1 185 ? 10.641 1.068 14.148 1 75.38 185 GLY A C 1
ATOM 1423 O O . GLY A 1 185 ? 10.656 0.541 13.031 1 75.38 185 GLY A O 1
ATOM 1424 N N . LYS A 1 186 ? 11.719 1.204 14.844 1 77.19 186 LYS A N 1
ATOM 1425 C CA . LYS A 1 186 ? 13.031 0.999 14.242 1 77.19 186 LYS A CA 1
ATOM 1426 C C . LYS A 1 186 ? 13.328 -0.487 14.062 1 77.19 186 LYS A C 1
ATOM 1428 O O . LYS A 1 186 ? 13.844 -0.901 13.023 1 77.19 186 LYS A O 1
ATOM 1433 N N . TRP A 1 187 ? 12.977 -1.163 15 1 84.81 187 TRP A N 1
ATOM 1434 C CA . TRP A 1 187 ? 13.219 -2.6 14.953 1 84.81 187 TRP A CA 1
ATOM 1435 C C . TRP A 1 187 ? 12.344 -3.27 13.898 1 84.81 187 TRP A C 1
ATOM 1437 O O . TRP A 1 187 ? 12.797 -4.176 13.195 1 84.81 187 TRP A O 1
ATOM 1447 N N . LYS A 1 188 ? 11.195 -2.809 13.812 1 87.75 188 LYS A N 1
ATOM 1448 C CA . LYS A 1 188 ? 10.312 -3.4 12.812 1 87.75 188 LYS A CA 1
ATOM 1449 C C . LYS A 1 188 ? 10.859 -3.193 11.406 1 87.75 188 LYS A C 1
ATOM 1451 O O . LYS A 1 188 ? 10.836 -4.113 10.578 1 87.75 188 LYS A O 1
ATOM 1456 N N . THR A 1 189 ? 11.336 -2.004 11.211 1 84.31 189 THR A N 1
ATOM 1457 C CA . THR A 1 189 ? 11.82 -1.675 9.875 1 84.31 189 THR A CA 1
ATOM 1458 C C . THR A 1 189 ? 13.086 -2.467 9.555 1 84.31 189 THR A C 1
ATOM 1460 O O . THR A 1 189 ? 13.219 -3.01 8.453 1 84.31 189 THR A O 1
ATOM 1463 N N . ALA A 1 190 ? 13.961 -2.582 10.531 1 86.69 190 ALA A N 1
ATOM 1464 C CA . ALA A 1 190 ? 15.195 -3.336 10.32 1 86.69 190 ALA A CA 1
ATOM 1465 C C . ALA A 1 190 ? 14.898 -4.801 10.023 1 86.69 190 ALA A C 1
ATOM 1467 O O . ALA A 1 190 ? 15.445 -5.371 9.07 1 86.69 190 ALA A O 1
ATOM 1468 N N . LEU A 1 191 ? 14 -5.371 10.789 1 92.94 191 LEU A N 1
ATOM 1469 C CA . LEU A 1 191 ? 13.633 -6.77 10.617 1 92.94 191 LEU A CA 1
ATOM 1470 C C . LEU A 1 191 ? 12.969 -6.992 9.258 1 92.94 191 LEU A C 1
ATOM 1472 O O . LEU A 1 191 ? 13.297 -7.949 8.555 1 92.94 191 LEU A O 1
ATOM 1476 N N . GLN A 1 192 ? 12.148 -6.125 8.945 1 93.75 192 GLN A N 1
ATOM 1477 C CA . GLN A 1 192 ? 11.422 -6.234 7.684 1 93.75 192 GLN A CA 1
ATOM 1478 C C . GLN A 1 192 ? 12.367 -6.094 6.492 1 93.75 192 GLN A C 1
ATOM 1480 O O . GLN A 1 192 ? 12.312 -6.891 5.555 1 93.75 192 GLN A O 1
ATOM 1485 N N . MET A 1 193 ? 13.273 -5.133 6.566 1 93.25 193 MET A N 1
ATOM 1486 C CA . MET A 1 193 ? 14.188 -4.875 5.457 1 93.25 193 MET A CA 1
ATOM 1487 C C . MET A 1 193 ? 15.141 -6.047 5.258 1 93.25 193 MET A C 1
ATOM 1489 O O . MET A 1 193 ? 15.383 -6.469 4.125 1 93.25 193 MET A O 1
ATOM 1493 N N . VAL A 1 194 ? 15.609 -6.496 6.301 1 95.06 194 VAL A N 1
ATOM 1494 C CA . VAL A 1 194 ? 16.547 -7.609 6.219 1 95.06 194 VAL A CA 1
ATOM 1495 C C . VAL A 1 194 ? 15.828 -8.859 5.715 1 95.06 194 VAL A C 1
ATOM 1497 O O . VAL A 1 194 ? 16.328 -9.555 4.828 1 95.06 194 VAL A O 1
ATOM 1500 N N . SER A 1 195 ? 14.719 -9.125 6.281 1 97.75 195 SER A N 1
ATOM 1501 C CA . SER A 1 195 ? 13.945 -10.297 5.887 1 97.75 195 SER A CA 1
ATOM 1502 C C . SER A 1 195 ? 13.609 -10.266 4.402 1 97.75 195 SER A C 1
ATOM 1504 O O . SER A 1 195 ? 13.82 -11.25 3.689 1 97.75 195 SER A O 1
ATOM 1506 N N . MET A 1 196 ? 13.148 -9.164 3.959 1 97.56 196 MET A N 1
ATOM 1507 C CA . MET A 1 196 ? 12.773 -9.039 2.555 1 97.56 196 MET A CA 1
ATOM 1508 C C . MET A 1 196 ? 13.984 -9.203 1.646 1 97.56 196 MET A C 1
ATOM 1510 O O . MET A 1 196 ? 13.898 -9.852 0.602 1 97.56 196 MET A O 1
ATOM 1514 N N . SER A 1 197 ? 15.125 -8.578 2.051 1 97.25 197 SER A N 1
ATOM 1515 C CA . SER A 1 197 ? 16.344 -8.695 1.269 1 97.25 197 SER A CA 1
ATOM 1516 C C . SER A 1 197 ? 16.781 -10.156 1.122 1 97.25 197 SER A C 1
ATOM 1518 O O . SER A 1 197 ? 17.062 -10.617 0.015 1 97.25 197 SER A O 1
ATOM 1520 N N . VAL A 1 198 ? 16.734 -10.844 2.18 1 97.62 198 VAL A N 1
ATOM 1521 C CA . VAL A 1 198 ? 17.172 -12.234 2.182 1 97.62 198 VAL A CA 1
ATOM 1522 C C . VAL A 1 198 ? 16.188 -13.094 1.385 1 97.62 198 VAL A C 1
ATOM 1524 O O . VAL A 1 198 ? 16.609 -13.961 0.609 1 97.62 198 VAL A O 1
ATOM 1527 N N . LEU A 1 199 ? 14.922 -12.875 1.532 1 98.12 199 LEU A N 1
ATOM 1528 C CA . LEU A 1 199 ? 13.914 -13.641 0.803 1 98.12 199 LEU A CA 1
ATOM 1529 C C . LEU A 1 199 ? 14.062 -13.438 -0.702 1 98.12 199 LEU A C 1
ATOM 1531 O O . LEU A 1 199 ? 13.836 -14.367 -1.481 1 98.12 199 LEU A O 1
ATOM 1535 N N . LEU A 1 200 ? 14.398 -12.242 -1.07 1 97.56 200 LEU A N 1
ATOM 1536 C CA . LEU A 1 200 ? 14.609 -11.984 -2.49 1 97.56 200 LEU A CA 1
ATOM 1537 C C . LEU A 1 200 ? 15.852 -12.719 -2.998 1 97.56 200 LEU A C 1
ATOM 1539 O O . LEU A 1 200 ? 15.852 -13.258 -4.105 1 97.56 200 LEU A O 1
ATOM 1543 N N . VAL A 1 201 ? 16.922 -12.805 -2.164 1 96.5 201 VAL A N 1
ATOM 1544 C CA . VAL A 1 201 ? 18.172 -13.445 -2.549 1 96.5 201 VAL A CA 1
ATOM 1545 C C . VAL A 1 201 ? 17.953 -14.945 -2.689 1 96.5 201 VAL A C 1
ATOM 1547 O O . VAL A 1 201 ? 18.406 -15.562 -3.66 1 96.5 201 VAL A O 1
ATOM 1550 N N . VAL A 1 202 ? 17.219 -15.531 -1.823 1 96.56 202 VAL A N 1
ATOM 1551 C CA . VAL A 1 202 ? 17.109 -16.984 -1.755 1 96.56 202 VAL A CA 1
ATOM 1552 C C . VAL A 1 202 ? 16.109 -17.484 -2.799 1 96.56 202 VAL A C 1
ATOM 1554 O O . VAL A 1 202 ? 15.898 -18.688 -2.938 1 96.56 202 VAL A O 1
ATOM 1557 N N . ARG A 1 203 ? 15.531 -16.578 -3.506 1 95.19 203 ARG A N 1
ATOM 1558 C CA . ARG A 1 203 ? 14.688 -16.984 -4.621 1 95.19 203 ARG A CA 1
ATOM 1559 C C . ARG A 1 203 ? 15.508 -17.625 -5.727 1 95.19 203 ARG A C 1
ATOM 1561 O O . ARG A 1 203 ? 15 -18.438 -6.5 1 95.19 203 ARG A O 1
ATOM 1568 N N . GLN A 1 204 ? 16.797 -17.188 -5.785 1 94.94 204 GLN A N 1
ATOM 1569 C CA . GLN A 1 204 ? 17.719 -17.781 -6.738 1 94.94 204 GLN A CA 1
ATOM 1570 C C . GLN A 1 204 ? 18.25 -19.125 -6.227 1 94.94 204 GLN A C 1
ATOM 1572 O O . GLN A 1 204 ? 18.703 -19.219 -5.082 1 94.94 204 GLN A O 1
ATOM 1577 N N . PRO A 1 205 ? 18.125 -20.156 -7.059 1 92.75 205 PRO A N 1
ATOM 1578 C CA . PRO A 1 205 ? 18.688 -21.438 -6.605 1 92.75 205 PRO A CA 1
ATOM 1579 C C . PRO A 1 205 ? 20.141 -21.312 -6.168 1 92.75 205 PRO A C 1
ATOM 1581 O O . PRO A 1 205 ? 20.938 -20.656 -6.836 1 92.75 205 PRO A O 1
ATOM 1584 N N . LEU A 1 206 ? 20.391 -21.859 -5.066 1 90.88 206 LEU A N 1
ATOM 1585 C CA . LEU A 1 206 ? 21.719 -21.797 -4.465 1 90.88 206 LEU A CA 1
ATOM 1586 C C . LEU A 1 206 ? 22.797 -22.281 -5.445 1 90.88 206 LEU A C 1
ATOM 1588 O O . LEU A 1 206 ? 23.875 -21.703 -5.516 1 90.88 206 LEU A O 1
ATOM 1592 N N . GLY A 1 207 ? 22.484 -23.328 -6.176 1 90.88 207 GLY A N 1
ATOM 1593 C CA . GLY A 1 207 ? 23.438 -23.906 -7.117 1 90.88 207 GLY A CA 1
ATOM 1594 C C . GLY A 1 207 ? 23.891 -22.922 -8.18 1 90.88 207 GLY A C 1
ATOM 1595 O O . GLY A 1 207 ? 25 -23.031 -8.711 1 90.88 207 GLY A O 1
ATOM 1596 N N . ASP A 1 208 ? 23.031 -21.938 -8.539 1 91.94 208 ASP A N 1
ATOM 1597 C CA . ASP A 1 208 ? 23.375 -20.938 -9.547 1 91.94 208 ASP A CA 1
ATOM 1598 C C . ASP A 1 208 ? 24.406 -19.953 -9.016 1 91.94 208 ASP A C 1
ATOM 1600 O O . ASP A 1 208 ? 25.25 -19.453 -9.766 1 91.94 208 ASP A O 1
ATOM 1604 N N . LEU A 1 209 ? 24.312 -19.719 -7.746 1 90.75 209 LEU A N 1
ATOM 1605 C CA . LEU A 1 209 ? 25.203 -18.734 -7.145 1 90.75 209 LEU A CA 1
ATOM 1606 C C . LEU A 1 209 ? 26.453 -19.391 -6.57 1 90.75 209 LEU A C 1
ATOM 1608 O O . LEU A 1 209 ? 27.547 -18.844 -6.676 1 90.75 209 LEU A O 1
ATOM 1612 N N . LEU A 1 210 ? 26.219 -20.531 -5.922 1 92 210 LEU A N 1
ATOM 1613 C CA . LEU A 1 210 ? 27.297 -21.328 -5.336 1 92 210 LEU A CA 1
ATOM 1614 C C . LEU A 1 210 ? 27.188 -22.781 -5.773 1 92 210 LEU A C 1
ATOM 1616 O O . LEU A 1 210 ? 26.641 -23.625 -5.051 1 92 210 LEU A O 1
ATOM 1620 N N . PRO A 1 211 ? 27.828 -23.156 -6.844 1 90.69 211 PRO A N 1
ATOM 1621 C CA . PRO A 1 211 ? 27.703 -24.5 -7.406 1 90.69 211 PRO A CA 1
ATOM 1622 C C . PRO A 1 211 ? 28.172 -25.594 -6.441 1 90.69 211 PRO A C 1
ATOM 1624 O O . PRO A 1 211 ? 27.625 -26.688 -6.43 1 90.69 211 PRO A O 1
ATOM 1627 N N . SER A 1 212 ? 29.125 -25.266 -5.598 1 91.06 212 SER A N 1
ATOM 1628 C CA . SER A 1 212 ? 29.672 -26.234 -4.652 1 91.06 212 SER A CA 1
ATOM 1629 C C . SER A 1 212 ? 28.641 -26.609 -3.594 1 91.06 212 SER A C 1
ATOM 1631 O O . SER A 1 212 ? 28.734 -27.672 -2.975 1 91.06 212 SER A O 1
ATOM 1633 N N . TYR A 1 213 ? 27.672 -25.812 -3.398 1 88.44 213 TYR A N 1
ATOM 1634 C CA . TYR A 1 213 ? 26.672 -26.047 -2.363 1 88.44 213 TYR A CA 1
ATOM 1635 C C . TYR A 1 213 ? 25.312 -26.391 -2.979 1 88.44 213 TYR A C 1
ATOM 1637 O O . TYR A 1 213 ? 24.281 -26.297 -2.311 1 88.44 213 TYR A O 1
ATOM 1645 N N . ALA A 1 214 ? 25.516 -26.781 -4.199 1 85.44 214 ALA A N 1
ATOM 1646 C CA . ALA A 1 214 ? 24.281 -27.156 -4.883 1 85.44 214 ALA A CA 1
ATOM 1647 C C . ALA A 1 214 ? 23.562 -28.281 -4.145 1 85.44 214 ALA A C 1
ATOM 1649 O O . ALA A 1 214 ? 24.203 -29.266 -3.736 1 85.44 214 ALA A O 1
ATOM 1650 N N . GLY A 1 215 ? 22.344 -28.188 -3.768 1 85.06 215 GLY A N 1
ATOM 1651 C CA . GLY A 1 215 ? 21.594 -29.234 -3.105 1 85.06 215 GLY A CA 1
ATOM 1652 C C . GLY A 1 215 ? 21.547 -29.078 -1.597 1 85.06 215 GLY A C 1
ATOM 1653 O O . GLY A 1 215 ? 20.828 -29.812 -0.912 1 85.06 215 GLY A O 1
ATOM 1654 N N . SER A 1 216 ? 22.484 -28.266 -1.1 1 89.56 216 SER A N 1
ATOM 1655 C CA . SER A 1 216 ? 22.5 -28 0.337 1 89.56 216 SER A CA 1
ATOM 1656 C C . SER A 1 216 ? 21.172 -27.406 0.805 1 89.56 216 SER A C 1
ATOM 1658 O O . SER A 1 216 ? 20.531 -26.656 0.068 1 89.56 216 SER A O 1
ATOM 1660 N N . PRO A 1 217 ? 20.75 -27.859 1.964 1 92.38 217 PRO A N 1
ATOM 1661 C CA . PRO A 1 217 ? 19.5 -27.297 2.486 1 92.38 217 PRO A CA 1
ATOM 1662 C C . PRO A 1 217 ? 19.672 -25.906 3.066 1 92.38 217 PRO A C 1
ATOM 1664 O O . PRO A 1 217 ? 18.766 -25.375 3.703 1 92.38 217 PRO A O 1
ATOM 1667 N N . LEU A 1 218 ? 20.781 -25.344 2.936 1 91.62 218 LEU A N 1
ATOM 1668 C CA . LEU A 1 218 ? 21.125 -24.031 3.49 1 91.62 218 LEU A CA 1
ATOM 1669 C C . LEU A 1 218 ? 20.094 -22.984 3.074 1 91.62 218 LEU A C 1
ATOM 1671 O O . LEU A 1 218 ? 19.578 -22.25 3.918 1 91.62 218 LEU A O 1
ATOM 1675 N N . TRP A 1 219 ? 19.734 -22.906 1.753 1 92.12 219 TRP A N 1
ATOM 1676 C CA . TRP A 1 219 ? 18.781 -21.938 1.23 1 92.12 219 TRP A CA 1
ATOM 1677 C C . TRP A 1 219 ? 17.406 -22.125 1.89 1 92.12 219 TRP A C 1
ATOM 1679 O O . TRP A 1 219 ? 16.719 -21.141 2.182 1 92.12 219 TRP A O 1
ATOM 1689 N N . LEU A 1 220 ? 17.156 -23.344 2.197 1 94.12 220 LEU A N 1
ATOM 1690 C CA . LEU A 1 220 ? 15.859 -23.641 2.814 1 94.12 220 LEU A CA 1
ATOM 1691 C C . LEU A 1 220 ? 15.812 -23.109 4.246 1 94.12 220 LEU A C 1
ATOM 1693 O O . LEU A 1 220 ? 14.82 -22.5 4.652 1 94.12 220 LEU A O 1
ATOM 1697 N N . HIS A 1 221 ? 16.906 -23.328 4.977 1 95.88 221 HIS A N 1
ATOM 1698 C CA . HIS A 1 221 ? 16.969 -22.844 6.355 1 95.88 221 HIS A CA 1
ATOM 1699 C C . HIS A 1 221 ? 16.969 -21.328 6.414 1 95.88 221 HIS A C 1
ATOM 1701 O O . HIS A 1 221 ? 16.297 -20.734 7.277 1 95.88 221 HIS A O 1
ATOM 1707 N N . ILE A 1 222 ? 17.656 -20.734 5.547 1 96.44 222 ILE A N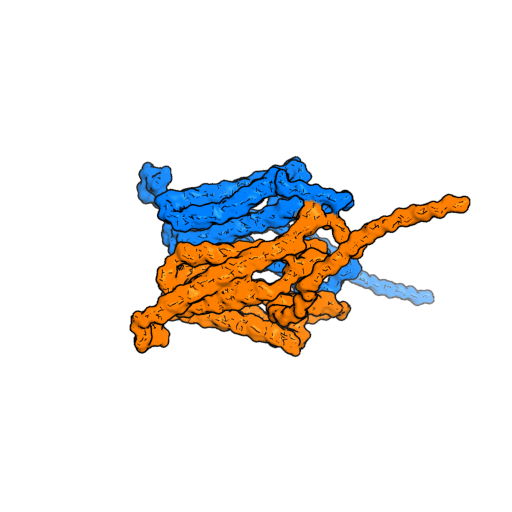 1
ATOM 1708 C CA . ILE A 1 222 ? 17.719 -19.266 5.5 1 96.44 222 ILE A CA 1
ATOM 1709 C C . ILE A 1 222 ? 16.359 -18.703 5.113 1 96.44 222 ILE A C 1
ATOM 1711 O O . ILE A 1 222 ? 15.914 -17.688 5.664 1 96.44 222 ILE A O 1
ATOM 1715 N N . SER A 1 223 ? 15.719 -19.344 4.184 1 97.12 223 SER A N 1
ATOM 1716 C CA . SER A 1 223 ? 14.375 -18.938 3.777 1 97.12 223 SER A CA 1
ATOM 1717 C C . SER A 1 223 ? 13.391 -19.031 4.938 1 97.12 223 SER A C 1
ATOM 1719 O O . SER A 1 223 ? 12.578 -18.125 5.148 1 97.12 223 SER A O 1
ATOM 1721 N N . LEU A 1 224 ? 13.484 -20.062 5.73 1 97.31 224 LEU A N 1
ATOM 1722 C CA . LEU A 1 224 ? 12.609 -20.25 6.883 1 97.31 224 LEU A CA 1
ATOM 1723 C C . LEU A 1 224 ? 12.859 -19.172 7.934 1 97.31 224 LEU A C 1
ATOM 1725 O O . LEU A 1 224 ? 11.914 -18.594 8.461 1 97.31 224 LEU A O 1
ATOM 1729 N N . ALA A 1 225 ? 14.109 -18.969 8.203 1 97.75 225 ALA A N 1
ATOM 1730 C CA . ALA A 1 225 ? 14.469 -17.938 9.188 1 97.75 225 ALA A CA 1
ATOM 1731 C C . ALA A 1 225 ? 13.969 -16.562 8.75 1 97.75 225 ALA A C 1
ATOM 1733 O O . ALA A 1 225 ? 13.469 -15.789 9.562 1 97.75 225 ALA A O 1
ATOM 1734 N N . SER A 1 226 ? 14.109 -16.312 7.477 1 98 226 SER A N 1
ATOM 1735 C CA . SER A 1 226 ? 13.695 -15.016 6.953 1 98 226 SER A CA 1
ATOM 1736 C C . SER A 1 226 ? 12.18 -14.875 6.957 1 98 226 SER A C 1
ATOM 1738 O O . SER A 1 226 ? 11.648 -13.789 7.18 1 98 226 SER A O 1
ATOM 1740 N N . TYR A 1 227 ? 11.5 -15.93 6.695 1 97.81 227 TYR A N 1
ATOM 1741 C CA . TYR A 1 227 ? 10.039 -15.938 6.773 1 97.81 227 TYR A CA 1
ATOM 1742 C C . TYR A 1 227 ? 9.57 -15.633 8.188 1 97.81 227 TYR A C 1
ATOM 1744 O O . TYR A 1 227 ? 8.664 -14.812 8.383 1 97.81 227 TYR A O 1
ATOM 1752 N N . VAL A 1 228 ? 10.203 -16.234 9.148 1 97.56 228 VAL A N 1
ATOM 1753 C CA . VAL A 1 228 ? 9.867 -16 10.555 1 97.56 228 VAL A CA 1
ATOM 1754 C C . VAL A 1 228 ? 10.18 -14.555 10.922 1 97.56 228 VAL A C 1
ATOM 1756 O O . VAL A 1 228 ? 9.398 -13.914 11.633 1 97.56 228 VAL A O 1
ATOM 1759 N N . ALA A 1 229 ? 11.281 -14.094 10.453 1 97.44 229 ALA A N 1
ATOM 1760 C CA . ALA A 1 229 ? 11.656 -12.703 10.695 1 97.44 229 ALA A CA 1
ATOM 1761 C C . ALA A 1 229 ? 10.641 -11.742 10.086 1 97.44 229 ALA A C 1
ATOM 1763 O O . ALA A 1 229 ? 10.336 -10.703 10.664 1 97.44 229 ALA A O 1
ATOM 1764 N N . LEU A 1 230 ? 10.117 -12.055 8.891 1 97.69 230 LEU A N 1
ATOM 1765 C CA . LEU A 1 230 ? 9.094 -11.227 8.258 1 97.69 230 LEU A CA 1
ATOM 1766 C C . LEU A 1 230 ? 7.848 -11.148 9.133 1 97.69 230 LEU A C 1
ATOM 1768 O O . LEU A 1 230 ? 7.297 -10.062 9.344 1 97.69 230 LEU A O 1
ATOM 1772 N N . TRP A 1 231 ? 7.434 -12.273 9.664 1 97.5 231 TRP A N 1
ATOM 1773 C CA . TRP A 1 231 ? 6.289 -12.297 10.578 1 97.5 231 TRP A CA 1
ATOM 1774 C C . TRP A 1 231 ? 6.59 -11.523 11.852 1 97.5 231 TRP A C 1
ATOM 1776 O O . TRP A 1 231 ? 5.719 -10.836 12.391 1 97.5 231 TRP A O 1
ATOM 1786 N N . GLY A 1 232 ? 7.812 -11.727 12.344 1 96.62 232 GLY A N 1
ATOM 1787 C CA . GLY A 1 232 ? 8.211 -10.922 13.492 1 96.62 232 GLY A CA 1
ATOM 1788 C C . GLY A 1 232 ? 8.086 -9.43 13.25 1 96.62 232 GLY A C 1
ATOM 1789 O O . GLY A 1 232 ? 7.543 -8.711 14.086 1 96.62 232 GLY A O 1
ATOM 1790 N N . GLY A 1 233 ? 8.586 -8.992 12.094 1 95.38 233 GLY A N 1
ATOM 1791 C CA . GLY A 1 233 ? 8.43 -7.594 11.719 1 95.38 233 GLY A CA 1
ATOM 1792 C C . GLY A 1 233 ? 6.984 -7.172 11.562 1 95.38 233 GLY A C 1
ATOM 1793 O O . GLY A 1 233 ? 6.613 -6.051 11.922 1 95.38 233 GLY A O 1
ATOM 1794 N N . THR A 1 234 ? 6.164 -8.039 11.039 1 96.44 234 THR A N 1
ATOM 1795 C CA . THR A 1 234 ? 4.746 -7.762 10.836 1 96.44 234 THR A CA 1
ATOM 1796 C C . THR A 1 234 ? 4.039 -7.559 12.172 1 96.44 234 THR A C 1
ATOM 1798 O O . THR A 1 234 ? 3.309 -6.578 12.359 1 96.44 234 THR A O 1
ATOM 1801 N N . VAL A 1 235 ? 4.305 -8.422 13.102 1 96.25 235 VAL A N 1
ATOM 1802 C CA . VAL A 1 235 ? 3.676 -8.359 14.422 1 96.25 235 VAL A CA 1
ATOM 1803 C C . VAL A 1 235 ? 4.145 -7.102 15.156 1 96.25 235 VAL A C 1
ATOM 1805 O O . VAL A 1 235 ? 3.334 -6.387 15.75 1 96.25 235 VAL A O 1
ATOM 1808 N N . LEU A 1 236 ? 5.434 -6.816 15.078 1 95.06 236 LEU A N 1
ATOM 1809 C CA . LEU A 1 236 ? 5.961 -5.605 15.695 1 95.06 236 LEU A CA 1
ATOM 1810 C C . LEU A 1 236 ? 5.344 -4.359 15.07 1 95.06 236 LEU A C 1
ATOM 1812 O O . LEU A 1 236 ? 5.062 -3.385 15.773 1 95.06 236 LEU A O 1
ATOM 1816 N N . GLY A 1 237 ? 5.172 -4.434 13.742 1 93.94 237 GLY A N 1
ATOM 1817 C CA . GLY A 1 237 ? 4.543 -3.316 13.055 1 93.94 237 GLY A CA 1
ATOM 1818 C C . GLY A 1 237 ? 3.113 -3.072 13.5 1 93.94 237 GLY A C 1
ATOM 1819 O O . GLY A 1 237 ? 2.725 -1.932 13.766 1 93.94 237 GLY A O 1
ATOM 1820 N N . LEU A 1 238 ? 2.369 -4.086 13.648 1 94.81 238 LEU A N 1
ATOM 1821 C CA . LEU A 1 238 ? 0.979 -3.969 14.078 1 94.81 238 LEU A CA 1
ATOM 1822 C C . LEU A 1 238 ? 0.896 -3.533 15.539 1 94.81 238 LEU A C 1
ATOM 1824 O O . LEU A 1 238 ? 0.009 -2.762 15.914 1 94.81 238 LEU A O 1
ATOM 1828 N N . TRP A 1 239 ? 1.817 -4.051 16.266 1 94.25 239 TRP A N 1
ATOM 1829 C CA . TRP A 1 239 ? 1.868 -3.652 17.672 1 94.25 239 TRP A CA 1
ATOM 1830 C C . TRP A 1 239 ? 2.188 -2.168 17.812 1 94.25 239 TRP A C 1
ATOM 1832 O O . TRP A 1 239 ? 1.562 -1.463 18.609 1 94.25 239 TRP A O 1
ATOM 1842 N N . SER A 1 240 ? 3.146 -1.718 17.094 1 92.81 240 SER A N 1
ATOM 1843 C CA . SER A 1 240 ? 3.486 -0.299 17.094 1 92.81 240 SER A CA 1
ATOM 1844 C C . SER A 1 240 ? 2.303 0.555 16.641 1 92.81 240 SER A C 1
ATOM 1846 O O . SER A 1 240 ? 2.051 1.618 17.219 1 92.81 240 SER A O 1
ATOM 1848 N N . LEU A 1 241 ? 1.596 0.158 15.672 1 92.62 241 LEU A N 1
ATOM 1849 C CA . LEU A 1 241 ? 0.422 0.881 15.195 1 92.62 241 LEU A CA 1
ATOM 1850 C C . LEU A 1 241 ? -0.635 0.983 16.281 1 92.62 241 LEU A C 1
ATOM 1852 O O . LEU A 1 241 ? -1.249 2.037 16.469 1 92.62 241 LEU A O 1
ATOM 1856 N N . ALA A 1 242 ? -0.803 -0.097 17.016 1 92.81 242 ALA A N 1
ATOM 1857 C CA . ALA A 1 242 ? -1.763 -0.097 18.109 1 92.81 242 ALA A CA 1
ATOM 1858 C C . ALA A 1 242 ? -1.377 0.924 19.188 1 92.81 242 ALA A C 1
ATOM 1860 O O . ALA A 1 242 ? -2.24 1.605 19.734 1 92.81 242 ALA A O 1
ATOM 1861 N N . ILE A 1 243 ? -0.151 1.028 19.406 1 90.94 243 ILE A N 1
ATOM 1862 C CA . ILE A 1 243 ? 0.339 1.992 20.375 1 90.94 243 ILE A CA 1
ATOM 1863 C C . ILE A 1 243 ? 0.065 3.412 19.891 1 90.94 243 ILE A C 1
ATOM 1865 O O . ILE A 1 243 ? -0.397 4.262 20.656 1 90.94 243 ILE A O 1
ATOM 1869 N N . TYR A 1 244 ? 0.305 3.654 18.609 1 89.75 244 TYR A N 1
ATOM 1870 C CA . TYR A 1 244 ? 0.043 4.973 18.047 1 89.75 244 TYR A CA 1
ATOM 1871 C C . TYR A 1 244 ? -1.435 5.328 18.156 1 89.75 244 TYR A C 1
ATOM 1873 O O . TYR A 1 244 ? -1.781 6.465 18.5 1 89.75 244 TYR A O 1
ATOM 1881 N N . PHE A 1 245 ? -2.295 4.379 17.906 1 91.31 245 PHE A N 1
ATOM 1882 C CA . PHE A 1 245 ? -3.73 4.605 18.031 1 91.31 245 PHE A CA 1
ATOM 1883 C C . PHE A 1 245 ? -4.117 4.902 19.469 1 91.31 245 PHE A C 1
ATOM 1885 O O . PHE A 1 245 ? -4.941 5.785 19.734 1 91.31 245 PHE A O 1
ATOM 1892 N N . SER A 1 246 ? -3.51 4.184 20.375 1 90.25 246 SER A N 1
ATOM 1893 C CA . SER A 1 246 ? -3.807 4.395 21.797 1 90.25 246 SER A CA 1
ATOM 1894 C C . SER A 1 246 ? -3.393 5.789 22.25 1 90.25 246 SER A C 1
ATOM 1896 O O . SER A 1 246 ? -4.078 6.414 23.062 1 90.25 246 SER A O 1
ATOM 1898 N N . ASN A 1 247 ? -2.328 6.266 21.672 1 87.12 247 ASN A N 1
ATOM 1899 C CA . ASN A 1 247 ? -1.811 7.578 22.031 1 87.12 247 ASN A CA 1
ATOM 1900 C C . ASN A 1 247 ? -2.729 8.695 21.547 1 87.12 247 ASN A C 1
ATOM 1902 O O . ASN A 1 247 ? -2.801 9.758 22.156 1 87.12 247 ASN A O 1
ATOM 1906 N N . VAL A 1 248 ? -3.432 8.453 20.453 1 86.25 248 VAL A N 1
ATOM 1907 C CA . VAL A 1 248 ? -4.215 9.539 19.875 1 86.25 248 VAL A CA 1
ATOM 1908 C C . VAL A 1 248 ? -5.703 9.297 20.141 1 86.25 248 VAL A C 1
ATOM 1910 O O . VAL A 1 248 ? -6.547 10.117 19.766 1 86.25 248 VAL A O 1
ATOM 1913 N N . TRP A 1 249 ? -6.047 8.25 20.828 1 84.5 249 TRP A N 1
ATOM 1914 C CA . TRP A 1 249 ? -7.43 7.84 21.031 1 84.5 249 TRP A CA 1
ATOM 1915 C C . TRP A 1 249 ? -8.242 8.953 21.688 1 84.5 249 TRP A C 1
ATOM 1917 O O . TRP A 1 249 ? -9.375 9.219 21.281 1 84.5 249 TRP A O 1
ATOM 1927 N N . VAL A 1 250 ? -7.672 9.633 22.625 1 79.62 250 VAL A N 1
ATOM 1928 C CA . VAL A 1 250 ? -8.359 10.68 23.375 1 79.62 250 VAL A CA 1
ATOM 1929 C C . VAL A 1 250 ? -8.75 11.82 22.438 1 79.62 250 VAL A C 1
ATOM 1931 O O . VAL A 1 250 ? -9.82 12.414 22.578 1 79.62 250 VAL A O 1
ATOM 1934 N N . HIS A 1 251 ? -7.934 12.008 21.422 1 79.75 251 HIS A N 1
ATOM 1935 C CA . HIS A 1 251 ? -8.188 13.109 20.5 1 79.75 251 HIS A CA 1
ATOM 1936 C C . HIS A 1 251 ? -9.289 12.75 19.5 1 79.75 251 HIS A C 1
ATOM 1938 O O . HIS A 1 251 ? -9.914 13.641 18.922 1 79.75 251 HIS A O 1
ATOM 1944 N N . PHE A 1 252 ? -9.539 11.516 19.312 1 77.44 252 PHE A N 1
ATOM 1945 C CA . PHE A 1 252 ? -10.625 11.062 18.453 1 77.44 252 PHE A CA 1
ATOM 1946 C C . PHE A 1 252 ? -11.969 11.195 19.172 1 77.44 252 PHE A C 1
ATOM 1948 O O . PHE A 1 252 ? -12.961 11.602 18.562 1 77.44 252 PHE A O 1
ATOM 1955 N N . VAL A 1 253 ? -11.906 10.891 20.438 1 75.56 253 VAL A N 1
ATOM 1956 C CA . VAL A 1 253 ? -13.133 10.859 21.234 1 75.56 253 VAL A CA 1
ATOM 1957 C C . VAL A 1 253 ? -13.461 12.266 21.719 1 75.56 253 VAL A C 1
ATOM 1959 O O . VAL A 1 253 ? -14.633 12.656 21.781 1 75.56 253 VAL A O 1
ATOM 1962 N N . TYR A 1 254 ? -12.336 13.055 22.078 1 72 254 TYR A N 1
ATOM 1963 C CA . TYR A 1 254 ? -12.508 14.43 22.547 1 72 254 TYR A CA 1
ATOM 1964 C C . TYR A 1 254 ? -11.766 15.406 21.641 1 72 254 TYR A C 1
ATOM 1966 O O . TYR A 1 254 ? -10.695 15.898 21.984 1 72 254 TYR A O 1
ATOM 1974 N N . PRO A 1 255 ? -12.297 15.688 20.484 1 62.88 255 PRO A N 1
ATOM 1975 C CA . PRO A 1 255 ? -11.562 16.531 19.547 1 62.88 255 PRO A CA 1
ATOM 1976 C C . PRO A 1 255 ? -11.312 17.938 20.094 1 62.88 255 PRO A C 1
ATOM 1978 O O . PRO A 1 255 ? -10.367 18.609 19.672 1 62.88 255 PRO A O 1
ATOM 1981 N N . GLU A 1 256 ? -12.156 18.828 20.828 1 58.69 256 GLU A N 1
ATOM 1982 C CA . GLU A 1 256 ? -12.062 20.234 21.25 1 58.69 256 GLU A CA 1
ATOM 1983 C C . GLU A 1 256 ? -11.086 20.391 22.406 1 58.69 256 GLU A C 1
ATOM 1985 O O . GLU A 1 256 ? -10.703 21.516 22.75 1 58.69 256 GLU A O 1
ATOM 1990 N N . ALA A 1 257 ? -10.672 19.531 23.094 1 48.06 257 ALA A N 1
ATOM 1991 C CA . ALA A 1 257 ? -10.008 19.859 24.344 1 48.06 257 ALA A CA 1
ATOM 1992 C C . ALA A 1 257 ? -8.82 20.797 24.109 1 48.06 257 ALA A C 1
ATOM 1994 O O . ALA A 1 257 ? -8.547 21.688 24.938 1 48.06 257 ALA A O 1
ATOM 1995 N N . LYS A 1 258 ? -7.75 20.656 23.312 1 49.03 258 LYS A N 1
ATOM 1996 C CA . LYS A 1 258 ? -6.555 21.469 23.531 1 49.03 258 LYS A CA 1
ATOM 1997 C C . LYS A 1 258 ? -6.617 22.766 22.734 1 49.03 258 LYS A C 1
ATOM 1999 O O . LYS A 1 258 ? -5.629 23.5 22.656 1 49.03 258 LYS A O 1
ATOM 2004 N N . LYS A 1 259 ? -7.602 23.141 22.109 1 45.09 259 LYS A N 1
ATOM 2005 C CA . LYS A 1 259 ? -7.25 24.422 21.5 1 45.09 259 LYS A CA 1
ATOM 2006 C C . LYS A 1 259 ? -6.84 25.438 22.562 1 45.09 259 LYS A C 1
ATOM 2008 O O . LYS A 1 259 ? -6.34 26.516 22.234 1 45.09 259 LYS A O 1
ATOM 2013 N N . HIS A 1 260 ? -7.316 25.328 23.812 1 36.12 260 HIS A N 1
ATOM 2014 C CA . HIS A 1 260 ? -7.133 26.547 24.609 1 36.12 260 HIS A CA 1
ATOM 2015 C C . HIS A 1 260 ? -5.738 26.578 25.234 1 36.12 260 HIS A C 1
ATOM 2017 O O . HIS A 1 260 ? -5.434 27.484 26.016 1 36.12 260 HIS A O 1
ATOM 2023 N N . HIS A 1 261 ? -4.902 25.5 25.219 1 34.06 261 HIS A N 1
ATOM 2024 C CA . HIS A 1 261 ? -3.725 26 25.906 1 34.06 261 HIS A CA 1
ATOM 2025 C C . HIS A 1 261 ? -2.734 26.625 24.922 1 34.06 261 HIS A C 1
ATOM 2027 O O . HIS A 1 261 ? -2.551 26.109 23.812 1 34.06 261 HIS A O 1
ATOM 2033 N N . MET B 1 1 ? 6.195 76.438 -16.672 1 28.92 1 MET B N 1
ATOM 2034 C CA . MET B 1 1 ? 4.996 75.625 -16.688 1 28.92 1 MET B CA 1
ATOM 2035 C C . MET B 1 1 ? 5.285 74.25 -17.312 1 28.92 1 MET B C 1
ATOM 2037 O O . MET B 1 1 ? 5.113 74.062 -18.516 1 28.92 1 MET B O 1
ATOM 2041 N N . VAL B 1 2 ? 6.406 73.688 -17.109 1 36.72 2 VAL B N 1
ATOM 2042 C CA . VAL B 1 2 ? 6.945 72.5 -17.719 1 36.72 2 VAL B CA 1
ATOM 2043 C C . VAL B 1 2 ? 6.027 71.312 -17.406 1 36.72 2 VAL B C 1
ATOM 2045 O O . VAL B 1 2 ? 5.773 71 -16.25 1 36.72 2 VAL B O 1
ATOM 2048 N N . GLU B 1 3 ? 5.066 71 -18.297 1 31.14 3 GLU B N 1
ATOM 2049 C CA . GLU B 1 3 ? 4.094 69.938 -18.281 1 31.14 3 GLU B CA 1
ATOM 2050 C C . GLU B 1 3 ? 4.781 68.562 -18.141 1 31.14 3 GLU B C 1
ATOM 2052 O O . GLU B 1 3 ? 5.621 68.188 -18.969 1 31.14 3 GLU B O 1
ATOM 2057 N N . ALA B 1 4 ? 5.039 68.125 -16.922 1 40.62 4 ALA B N 1
ATOM 2058 C CA . ALA B 1 4 ? 5.551 66.812 -16.562 1 40.62 4 ALA B CA 1
ATOM 2059 C C . ALA B 1 4 ? 4.762 65.688 -17.25 1 40.62 4 ALA B C 1
ATOM 2061 O O . ALA B 1 4 ? 3.559 65.562 -17.031 1 40.62 4 ALA B O 1
ATOM 2062 N N . THR B 1 5 ? 5.035 65.438 -18.516 1 33.53 5 THR B N 1
ATOM 2063 C CA . THR B 1 5 ? 4.422 64.375 -19.297 1 33.53 5 THR B CA 1
ATOM 2064 C C . THR B 1 5 ? 4.477 63.062 -18.547 1 33.53 5 THR B C 1
ATOM 2066 O O . THR B 1 5 ? 5.562 62.562 -18.234 1 33.53 5 THR B O 1
ATOM 2069 N N . GLU B 1 6 ? 3.557 62.781 -17.672 1 30.89 6 GLU B N 1
ATOM 2070 C CA . GLU B 1 6 ? 3.316 61.531 -16.969 1 30.89 6 GLU B CA 1
ATOM 2071 C C . GLU B 1 6 ? 3.383 60.344 -17.906 1 30.89 6 G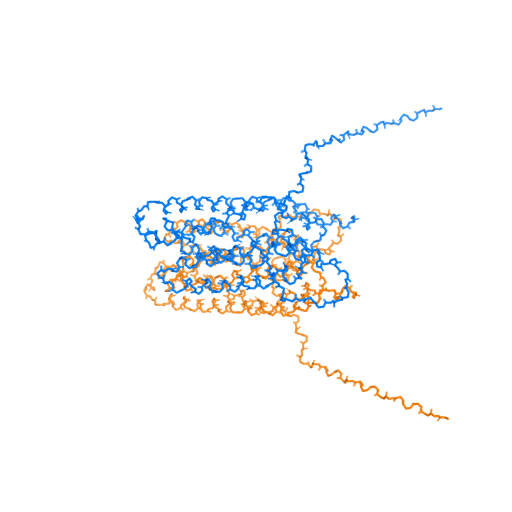LU B C 1
ATOM 2073 O O . GLU B 1 6 ? 2.666 60.312 -18.906 1 30.89 6 GLU B O 1
ATOM 2078 N N . SER B 1 7 ? 4.566 59.844 -18.109 1 34 7 SER B N 1
ATOM 2079 C CA . SER B 1 7 ? 4.777 58.656 -18.922 1 34 7 SER B CA 1
ATOM 2080 C C . SER B 1 7 ? 3.734 57.594 -18.609 1 34 7 SER B C 1
ATOM 2082 O O . SER B 1 7 ? 3.486 57.25 -17.453 1 34 7 SER B O 1
ATOM 2084 N N . ALA B 1 8 ? 2.719 57.406 -19.484 1 35 8 ALA B N 1
ATOM 2085 C CA . ALA B 1 8 ? 1.69 56.375 -19.531 1 35 8 ALA B CA 1
ATOM 2086 C C . ALA B 1 8 ? 2.273 55 -19.188 1 35 8 ALA B C 1
ATOM 2088 O O . ALA B 1 8 ? 3.146 54.5 -19.906 1 35 8 ALA B O 1
ATOM 2089 N N . GLU B 1 9 ? 2.602 54.781 -17.938 1 32.78 9 GLU B N 1
ATOM 2090 C CA . GLU B 1 9 ? 2.908 53.406 -17.5 1 32.78 9 GLU B CA 1
ATOM 2091 C C . GLU B 1 9 ? 2.002 52.406 -18.203 1 32.78 9 GLU B C 1
ATOM 2093 O O . GLU B 1 9 ? 0.777 52.531 -18.156 1 32.78 9 GLU B O 1
ATOM 2098 N N . ASP B 1 10 ? 2.41 51.938 -19.375 1 31.98 10 ASP B N 1
ATOM 2099 C CA . ASP B 1 10 ? 1.777 50.906 -20.188 1 31.98 10 ASP B CA 1
ATOM 2100 C C . ASP B 1 10 ? 1.18 49.812 -19.297 1 31.98 10 ASP B C 1
ATOM 2102 O O . ASP B 1 10 ? 1.907 49.125 -18.594 1 31.98 10 ASP B O 1
ATOM 2106 N N . THR B 1 11 ? 0.028 50.094 -18.672 1 32.28 11 THR B N 1
ATOM 2107 C CA . THR B 1 11 ? -0.767 49.031 -18.031 1 32.28 11 THR B CA 1
ATOM 2108 C C . THR B 1 11 ? -0.851 47.812 -18.906 1 32.28 11 THR B C 1
ATOM 2110 O O . THR B 1 11 ? -1.283 47.875 -20.062 1 32.28 11 THR B O 1
ATOM 2113 N N . ILE B 1 12 ? 0.097 46.938 -18.844 1 33.97 12 ILE B N 1
ATOM 2114 C CA . ILE B 1 12 ? 0.014 45.688 -19.547 1 33.97 12 ILE B CA 1
ATOM 2115 C C . ILE B 1 12 ? -1.379 45.062 -19.359 1 33.97 12 ILE B C 1
ATOM 2117 O O . ILE B 1 12 ? -1.847 44.906 -18.234 1 33.97 12 ILE B O 1
ATOM 2121 N N . PRO B 1 13 ? -2.268 45.219 -20.297 1 32.12 13 PRO B N 1
ATOM 2122 C CA . PRO B 1 13 ? -3.604 44.656 -20.141 1 32.12 13 PRO B CA 1
ATOM 2123 C C . PRO B 1 13 ? -3.561 43.188 -19.672 1 32.12 13 PRO B C 1
ATOM 2125 O O . PRO B 1 13 ? -2.746 42.406 -20.172 1 32.12 13 PRO B O 1
ATOM 2128 N N . ILE B 1 14 ? -3.75 42.969 -18.438 1 32.66 14 ILE B N 1
ATOM 2129 C CA . ILE B 1 14 ? -3.934 41.594 -17.953 1 32.66 14 ILE B CA 1
ATOM 2130 C C . ILE B 1 14 ? -5.012 40.906 -18.797 1 32.66 14 ILE B C 1
ATOM 2132 O O . ILE B 1 14 ? -6.164 41.344 -18.812 1 32.66 14 ILE B O 1
ATOM 2136 N N . VAL B 1 15 ? -4.707 40.406 -19.922 1 30.86 15 VAL B N 1
ATOM 2137 C CA . VAL B 1 15 ? -5.645 39.625 -20.719 1 30.86 15 VAL B CA 1
ATOM 2138 C C . VAL B 1 15 ? -6.316 38.562 -19.844 1 30.86 15 VAL B C 1
ATOM 2140 O O . VAL B 1 15 ? -5.641 37.781 -19.188 1 30.86 15 VAL B O 1
ATOM 2143 N N . PRO B 1 16 ? -7.52 38.781 -19.422 1 30.23 16 PRO B N 1
ATOM 2144 C CA . PRO B 1 16 ? -8.234 37.781 -18.641 1 30.23 16 PRO B CA 1
ATOM 2145 C C . PRO B 1 16 ? -8.164 36.375 -19.281 1 30.23 16 PRO B C 1
ATOM 2147 O O . PRO B 1 16 ? -8.258 36.25 -20.5 1 30.23 16 PRO B O 1
ATOM 2150 N N . LEU B 1 17 ? -7.277 35.625 -18.828 1 29.5 17 LEU B N 1
ATOM 2151 C CA . LEU B 1 17 ? -7.328 34.281 -19.344 1 29.5 17 LEU B CA 1
ATOM 2152 C C . LEU B 1 17 ? -8.766 33.781 -19.406 1 29.5 17 LEU B C 1
ATOM 2154 O O . LEU B 1 17 ? -9.469 33.75 -18.391 1 29.5 17 LEU B O 1
ATOM 2158 N N . LEU B 1 18 ? -9.516 33.969 -20.406 1 29.52 18 LEU B N 1
ATOM 2159 C CA . LEU B 1 18 ? -10.922 33.688 -20.734 1 29.52 18 LEU B CA 1
ATOM 2160 C C . LEU B 1 18 ? -11.383 32.406 -20.094 1 29.52 18 LEU B C 1
ATOM 2162 O O . LEU B 1 18 ? -12.484 32.312 -19.547 1 29.52 18 LEU B O 1
ATOM 2166 N N . GLY B 1 19 ? -10.945 31.297 -20.672 1 31.34 19 GLY B N 1
ATOM 2167 C CA . GLY B 1 19 ? -11.758 30.078 -20.672 1 31.34 19 GLY B CA 1
ATOM 2168 C C . GLY B 1 19 ? -11.758 29.359 -19.344 1 31.34 19 GLY B C 1
ATOM 2169 O O . GLY B 1 19 ? -12.078 28.172 -19.266 1 31.34 19 GLY B O 1
ATOM 2170 N N . VAL B 1 20 ? -10.898 29.75 -18.5 1 31.22 20 VAL B N 1
ATOM 2171 C CA . VAL B 1 20 ? -10.961 28.922 -17.312 1 31.22 20 VAL B CA 1
ATOM 2172 C C . VAL B 1 20 ? -12.281 29.156 -16.578 1 31.22 20 VAL B C 1
ATOM 2174 O O . VAL B 1 20 ? -12.469 30.188 -15.945 1 31.22 20 VAL B O 1
ATOM 2177 N N . THR B 1 21 ? -13.344 28.875 -17.281 1 29.98 21 THR B N 1
ATOM 2178 C CA . THR B 1 21 ? -14.578 28.906 -16.5 1 29.98 21 THR B CA 1
ATOM 2179 C C . THR B 1 21 ? -14.383 28.234 -15.148 1 29.98 21 THR B C 1
ATOM 2181 O O . THR B 1 21 ? -13.648 27.25 -15.047 1 29.98 21 THR B O 1
ATOM 2184 N N . LYS B 1 22 ? -14.625 28.922 -14.148 1 35.44 22 LYS B N 1
ATOM 2185 C CA . LYS B 1 22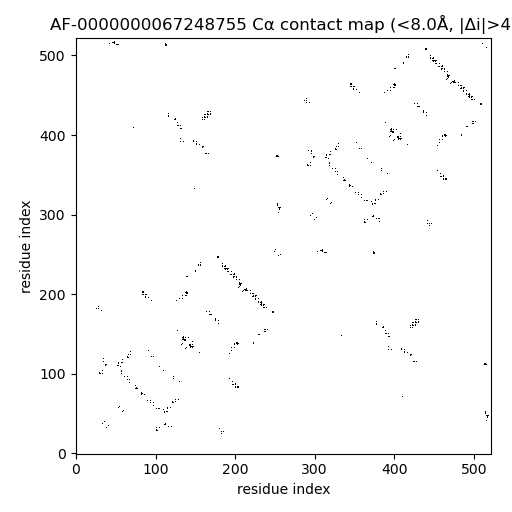 ? -14.664 28.359 -12.805 1 35.44 22 LYS B CA 1
ATOM 2186 C C . LYS B 1 22 ? -15.328 26.984 -12.797 1 35.44 22 LYS B C 1
ATOM 2188 O O . LYS B 1 22 ? -16.484 26.859 -13.211 1 35.44 22 LYS B O 1
ATOM 2193 N N . PRO B 1 23 ? -14.594 25.922 -13.078 1 30.67 23 PRO B N 1
ATOM 2194 C CA . PRO B 1 23 ? -15.305 24.656 -13.141 1 30.67 23 PRO B CA 1
ATOM 2195 C C . PRO B 1 23 ? -16.453 24.562 -12.125 1 30.67 23 PRO B C 1
ATOM 2197 O O . PRO B 1 23 ? -16.359 25.141 -11.039 1 30.67 23 PRO B O 1
ATOM 2200 N N . ALA B 1 24 ? -17.734 24.438 -12.594 1 31.91 24 ALA B N 1
ATOM 2201 C CA . ALA B 1 24 ? -18.953 24.141 -11.836 1 31.91 24 ALA B CA 1
ATOM 2202 C C . ALA B 1 24 ? -18.625 23.312 -10.594 1 31.91 24 ALA B C 1
ATOM 2204 O O . ALA B 1 24 ? -17.656 22.562 -10.578 1 31.91 24 ALA B O 1
ATOM 2205 N N . GLU B 1 25 ? -19.078 23.766 -9.477 1 33.78 25 GLU B N 1
ATOM 2206 C CA . GLU B 1 25 ? -19.031 23.031 -8.219 1 33.78 25 GLU B CA 1
ATOM 2207 C C . GLU B 1 25 ? -19.25 21.531 -8.445 1 33.78 25 GLU B C 1
ATOM 2209 O O . GLU B 1 25 ? -20.344 21.109 -8.82 1 33.78 25 GLU B O 1
ATOM 2214 N N . SER B 1 26 ? -18.453 20.906 -9.227 1 32.91 26 SER B N 1
ATOM 2215 C CA . SER B 1 26 ? -18.516 19.484 -9.555 1 32.91 26 SER B CA 1
ATOM 2216 C C . SER B 1 26 ? -19.109 18.672 -8.406 1 32.91 26 SER B C 1
ATOM 2218 O O . SER B 1 26 ? -18.859 18.969 -7.234 1 32.91 26 SER B O 1
ATOM 2220 N N . LEU B 1 27 ? -20.25 18.062 -8.688 1 32.19 27 LEU B N 1
ATOM 2221 C CA . LEU B 1 27 ? -20.812 17.047 -7.805 1 32.19 27 LEU B CA 1
ATOM 2222 C C . LEU B 1 27 ? -19.703 16.297 -7.07 1 32.19 27 LEU B C 1
ATOM 2224 O O . LEU B 1 27 ? -18.938 15.562 -7.691 1 32.19 27 LEU B O 1
ATOM 2228 N N . THR B 1 28 ? -19.094 16.922 -6.168 1 35.38 28 THR B N 1
ATOM 2229 C CA . THR B 1 28 ? -17.984 16.484 -5.32 1 35.38 28 THR B CA 1
ATOM 2230 C C . THR B 1 28 ? -18.125 15.008 -4.965 1 35.38 28 THR B C 1
ATOM 2232 O O . THR B 1 28 ? -19.219 14.531 -4.668 1 35.38 28 THR B O 1
ATOM 2235 N N . SER B 1 29 ? -17.359 14.258 -5.492 1 37.53 29 SER B N 1
ATOM 2236 C CA . SER B 1 29 ? -17.391 12.828 -5.203 1 37.53 29 SER B CA 1
ATOM 2237 C C . SER B 1 29 ? -17.703 12.562 -3.734 1 37.53 29 SER B C 1
ATOM 2239 O O . SER B 1 29 ? -17.25 13.297 -2.857 1 37.53 29 SER B O 1
ATOM 2241 N N . PRO B 1 30 ? -18.766 11.781 -3.529 1 35.25 30 PRO B N 1
ATOM 2242 C CA . PRO B 1 30 ? -19.234 11.508 -2.168 1 35.25 30 PRO B CA 1
ATOM 2243 C C . PRO B 1 30 ? -18.094 11.195 -1.205 1 35.25 30 PRO B C 1
ATOM 2245 O O . PRO B 1 30 ? -18.188 11.484 -0.01 1 35.25 30 PRO B O 1
ATOM 2248 N N . ILE B 1 31 ? -17.125 10.625 -1.778 1 38.22 31 ILE B N 1
ATOM 2249 C CA . ILE B 1 31 ? -16.078 10.18 -0.853 1 38.22 31 ILE B CA 1
ATOM 2250 C C . ILE B 1 31 ? -15.336 11.383 -0.287 1 38.22 31 ILE B C 1
ATOM 2252 O O . ILE B 1 31 ? -15.086 11.453 0.918 1 38.22 31 ILE B O 1
ATOM 2256 N N . ASP B 1 32 ? -14.953 12.297 -1.208 1 42.09 32 ASP B N 1
ATOM 2257 C CA . ASP B 1 32 ? -14.125 13.422 -0.788 1 42.09 32 ASP B CA 1
ATOM 2258 C C . ASP B 1 32 ? -14.938 14.414 0.042 1 42.09 32 ASP B C 1
ATOM 2260 O O . ASP B 1 32 ? -14.43 14.984 1.01 1 42.09 32 ASP B O 1
ATOM 2264 N N . ARG B 1 33 ? -16.203 14.602 -0.316 1 41.94 33 ARG B N 1
ATOM 2265 C CA . ARG B 1 33 ? -17.047 15.508 0.446 1 41.94 33 ARG B CA 1
ATOM 2266 C C . ARG B 1 33 ? -17.203 15.031 1.885 1 41.94 33 ARG B C 1
ATOM 2268 O O . ARG B 1 33 ? -17.281 15.844 2.811 1 41.94 33 ARG B O 1
ATOM 2275 N N . ARG B 1 34 ? -17.219 13.734 1.904 1 40.5 34 ARG B N 1
ATOM 2276 C CA . ARG B 1 34 ? -17.5 13.172 3.221 1 40.5 34 ARG B CA 1
ATOM 2277 C C . ARG B 1 34 ? -16.359 13.477 4.195 1 40.5 34 ARG B C 1
ATOM 2279 O O . ARG B 1 34 ? -16.609 13.891 5.332 1 40.5 34 ARG B O 1
ATOM 2286 N N . SER B 1 35 ? -15.172 13.156 3.619 1 44.66 35 SER B N 1
ATOM 2287 C CA . SER B 1 35 ? -14.062 13.367 4.539 1 44.66 35 SER B CA 1
ATOM 2288 C C . SER B 1 35 ? -13.914 14.844 4.895 1 44.66 35 SER B C 1
ATOM 2290 O O . SER B 1 35 ? -13.672 15.188 6.051 1 44.66 35 SER B O 1
ATOM 2292 N N . ASP B 1 36 ? -14.047 15.609 3.818 1 45.44 36 ASP B N 1
ATOM 2293 C CA . ASP B 1 36 ? -13.945 17.047 4.094 1 45.44 36 ASP B CA 1
ATOM 2294 C C . ASP B 1 36 ? -15.086 17.516 4.984 1 45.44 36 ASP B C 1
ATOM 2296 O O . ASP B 1 36 ? -14.875 18.297 5.91 1 45.44 36 ASP B O 1
ATOM 2300 N N . PHE B 1 37 ? -16.297 17.078 4.598 1 43.19 37 PHE B N 1
ATOM 2301 C CA . PHE B 1 37 ? -17.422 17.469 5.422 1 43.19 37 PHE B CA 1
ATOM 2302 C C . PHE B 1 37 ? -17.25 16.984 6.855 1 43.19 37 PHE B C 1
ATOM 2304 O O . PHE B 1 37 ? -17.453 17.734 7.805 1 43.19 37 PHE B O 1
ATOM 2311 N N . TYR B 1 38 ? -16.875 15.766 6.938 1 46.12 38 TYR B N 1
ATOM 2312 C CA . TYR B 1 38 ? -16.734 15.234 8.289 1 46.12 38 TYR B CA 1
ATOM 2313 C C . TYR B 1 38 ? -15.602 15.93 9.039 1 46.12 38 TYR B C 1
ATOM 2315 O O . TYR B 1 38 ? -15.734 16.25 10.219 1 46.12 38 TYR B O 1
ATOM 2323 N N . ARG B 1 39 ? -14.547 16.141 8.234 1 49.06 39 ARG B N 1
ATOM 2324 C CA . ARG B 1 39 ? -13.422 16.812 8.883 1 49.06 39 ARG B CA 1
ATOM 2325 C C . ARG B 1 39 ? -13.773 18.234 9.266 1 49.06 39 ARG B C 1
ATOM 2327 O O . ARG B 1 39 ? -13.477 18.688 10.375 1 49.06 39 ARG B O 1
ATOM 2334 N N . HIS B 1 40 ? -14.32 18.953 8.281 1 46.75 40 HIS B N 1
ATOM 2335 C CA . HIS B 1 40 ? -14.711 20.328 8.562 1 46.75 40 HIS B CA 1
ATOM 2336 C C . HIS B 1 40 ? -15.789 20.391 9.633 1 46.75 40 HIS B C 1
ATOM 2338 O O . HIS B 1 40 ? -15.727 21.234 10.539 1 46.75 40 HIS B O 1
ATOM 2344 N N . ALA B 1 41 ? -16.797 19.609 9.367 1 45.25 41 ALA B N 1
ATOM 2345 C CA . ALA B 1 41 ? -17.891 19.609 10.336 1 45.25 41 ALA B CA 1
ATOM 2346 C C . ALA B 1 41 ? -17.391 19.25 11.727 1 45.25 41 ALA B C 1
ATOM 2348 O O . ALA B 1 41 ? -17.844 19.812 12.727 1 45.25 41 ALA B O 1
ATOM 2349 N N . ALA B 1 42 ? -16.547 18.328 11.742 1 46.53 42 ALA B N 1
ATOM 2350 C CA . ALA B 1 42 ? -16.016 17.922 13.031 1 46.53 42 ALA B CA 1
ATOM 2351 C C . ALA B 1 42 ? -15.141 19.016 13.648 1 46.53 42 ALA B C 1
ATOM 2353 O O . ALA B 1 42 ? -15.086 19.156 14.867 1 46.53 42 ALA B O 1
ATOM 2354 N N . LEU B 1 43 ? -14.391 19.672 12.766 1 45.69 43 LEU B N 1
ATOM 2355 C CA . LEU B 1 43 ? -13.516 20.719 13.273 1 45.69 43 LEU B CA 1
ATOM 2356 C C . LEU B 1 43 ? -14.312 21.969 13.609 1 45.69 43 LEU B C 1
ATOM 2358 O O . LEU B 1 43 ? -13.867 22.812 14.398 1 45.69 43 LEU B O 1
ATOM 2362 N N . VAL B 1 44 ? -15.336 22.359 12.906 1 41.12 44 VAL B N 1
ATOM 2363 C CA . VAL B 1 44 ? -16 23.641 13.094 1 41.12 44 VAL B CA 1
ATOM 2364 C C . VAL B 1 44 ? -16.938 23.578 14.289 1 41.12 44 VAL B C 1
ATOM 2366 O O . VAL B 1 44 ? -17.531 24.594 14.688 1 41.12 44 VAL B O 1
ATOM 2369 N N . VAL B 1 45 ? -17.469 22.516 14.656 1 37.91 45 VAL B N 1
ATOM 2370 C CA . VAL B 1 45 ? -18.484 22.734 15.672 1 37.91 45 VAL B CA 1
ATOM 2371 C C . VAL B 1 45 ? -17.812 23.141 16.984 1 37.91 45 VAL B C 1
ATOM 2373 O O . VAL B 1 45 ? -17.047 22.375 17.562 1 37.91 45 VAL B O 1
ATOM 2376 N N . PRO B 1 46 ? -17.625 24.391 17.328 1 40.59 46 PRO B N 1
ATOM 2377 C CA . PRO B 1 46 ? -17.109 24.953 18.578 1 40.59 46 PRO B CA 1
ATOM 2378 C C . PRO B 1 46 ? -17.719 24.281 19.812 1 40.59 46 PRO B C 1
ATOM 2380 O O . PRO B 1 46 ? -17.547 24.766 20.922 1 40.59 46 PRO B O 1
ATOM 2383 N N . HIS B 1 47 ? -18.656 23.328 19.766 1 43.03 47 HIS B N 1
ATOM 2384 C CA . HIS B 1 47 ? -19.375 23.172 21.016 1 43.03 47 HIS B CA 1
ATOM 2385 C C . HIS B 1 47 ? -18.469 22.656 22.125 1 43.03 47 HIS B C 1
ATOM 2387 O O . HIS B 1 47 ? -17.406 22.109 21.844 1 43.03 47 HIS B O 1
ATOM 2393 N N . LYS B 1 48 ? -18.828 22.641 23.453 1 46.91 48 LYS B N 1
ATOM 2394 C CA . LYS B 1 48 ? -18.312 21.984 24.656 1 46.91 48 LYS B CA 1
ATOM 2395 C C . LYS B 1 48 ? -17.719 20.625 24.312 1 46.91 48 LYS B C 1
ATOM 2397 O O . LYS B 1 48 ? -18.25 19.891 23.484 1 46.91 48 LYS B O 1
ATOM 2402 N N . PRO B 1 49 ? -16.438 20.375 24.625 1 56 49 PRO B N 1
ATOM 2403 C CA . PRO B 1 49 ? -15.758 19.109 24.391 1 56 49 PRO B CA 1
ATOM 2404 C C . PRO B 1 49 ? -16.672 17.906 24.578 1 56 49 PRO B C 1
ATOM 2406 O O . PRO B 1 49 ? -16.859 17.422 25.688 1 56 49 PRO B O 1
ATOM 2409 N N . ALA B 1 50 ? -17.812 17.844 23.953 1 61.62 50 ALA B N 1
ATOM 2410 C CA . ALA B 1 50 ? -18.766 16.75 24.141 1 61.62 50 ALA B CA 1
ATOM 2411 C C . ALA B 1 50 ? -18.266 15.477 23.469 1 61.62 50 ALA B C 1
ATOM 2413 O O . ALA B 1 50 ? -17.609 15.531 22.422 1 61.62 50 ALA B O 1
ATOM 2414 N N . ARG B 1 51 ? -18.219 14.398 24.281 1 69.25 51 ARG B N 1
ATOM 2415 C CA . ARG B 1 51 ? -17.875 13.062 23.812 1 69.25 51 ARG B CA 1
ATOM 2416 C C . ARG B 1 51 ? -18.641 12.711 22.547 1 69.25 51 ARG B C 1
ATOM 2418 O O . ARG B 1 51 ? -19.859 12.883 22.5 1 69.25 51 ARG B O 1
ATOM 2425 N N . GLN B 1 52 ? -18.031 12.406 21.438 1 73.75 52 GLN B N 1
ATOM 2426 C CA . GLN B 1 52 ? -18.703 11.992 20.219 1 73.75 52 GLN B CA 1
ATOM 2427 C C . GLN B 1 52 ? -19.016 10.5 20.234 1 73.75 52 GLN B C 1
ATOM 2429 O O . GLN B 1 52 ? -18.203 9.703 20.719 1 73.75 52 GLN B O 1
ATOM 2434 N N . PRO B 1 53 ? -20.266 10.195 19.922 1 74.06 53 PRO B N 1
ATOM 2435 C CA . PRO B 1 53 ? -20.594 8.766 19.891 1 74.06 53 PRO B CA 1
ATOM 2436 C C . PRO B 1 53 ? -19.797 8.016 18.812 1 74.06 53 PRO B C 1
ATOM 2438 O O . PRO B 1 53 ? -19.672 8.5 17.688 1 74.06 53 PRO B O 1
ATOM 2441 N N . LEU B 1 54 ? -19.188 6.898 19.188 1 72.12 54 LEU B N 1
ATOM 2442 C CA . LEU B 1 54 ? -18.391 6.09 18.266 1 72.12 54 LEU B CA 1
ATOM 2443 C C . LEU B 1 54 ? -19.281 5.125 17.484 1 72.12 54 LEU B C 1
ATOM 2445 O O . LEU B 1 54 ? -18.906 4.695 16.391 1 72.12 54 LEU B O 1
ATOM 2449 N N . MET B 1 55 ? -20.406 4.828 18.078 1 77.06 55 MET B N 1
ATOM 2450 C CA . MET B 1 55 ? -21.234 3.797 17.453 1 77.06 55 MET B CA 1
ATOM 2451 C C . MET B 1 55 ? -22.406 4.414 16.703 1 77.06 55 MET B C 1
ATOM 2453 O O . MET B 1 55 ? -23.562 4.125 17.016 1 77.06 55 MET B O 1
ATOM 2457 N N . THR B 1 56 ? -22.078 5.246 15.711 1 79.56 56 THR B N 1
ATOM 2458 C CA . THR B 1 56 ? -23.094 5.742 14.781 1 79.56 56 THR B CA 1
ATOM 2459 C C . THR B 1 56 ? -23.25 4.789 13.594 1 79.56 56 THR B C 1
ATOM 2461 O O . THR B 1 56 ? -22.422 3.908 13.391 1 79.56 56 THR B O 1
ATOM 2464 N N . ILE B 1 57 ? -24.266 4.836 12.906 1 78 57 ILE B N 1
ATOM 2465 C CA . ILE B 1 57 ? -24.562 3.92 11.82 1 78 57 ILE B CA 1
ATOM 2466 C C . ILE B 1 57 ? -23.438 3.945 10.789 1 78 57 ILE B C 1
ATOM 2468 O O . ILE B 1 57 ? -22.922 2.896 10.406 1 78 57 ILE B O 1
ATOM 2472 N N . PRO B 1 58 ? -22.969 5.113 10.445 1 78.25 58 PRO B N 1
ATOM 2473 C CA . PRO B 1 58 ? -21.859 5.137 9.484 1 78.25 58 PRO B CA 1
ATOM 2474 C C . PRO B 1 58 ? -20.578 4.496 10.039 1 78.25 58 PRO B C 1
ATOM 2476 O O . PRO B 1 58 ? -19.875 3.797 9.312 1 78.25 58 PRO B O 1
ATOM 2479 N N . ASN B 1 59 ? -20.422 4.684 11.312 1 83.5 59 ASN B N 1
ATOM 2480 C CA . ASN B 1 59 ? -19.234 4.098 11.922 1 83.5 59 ASN B CA 1
ATOM 2481 C C . ASN B 1 59 ? -19.328 2.578 11.992 1 83.5 59 ASN B C 1
ATOM 2483 O O . ASN B 1 59 ? -18.328 1.881 11.812 1 83.5 59 ASN B O 1
ATOM 2487 N N . VAL B 1 60 ? -20.484 2.162 12.25 1 85 60 VAL B N 1
ATOM 2488 C CA . VAL B 1 60 ? -20.688 0.72 12.328 1 85 60 VAL B CA 1
ATOM 2489 C C . VAL B 1 60 ? -20.453 0.085 10.961 1 85 60 VAL B C 1
ATOM 2491 O O . VAL B 1 60 ? -19.859 -0.989 10.867 1 85 60 VAL B O 1
ATOM 2494 N N . LEU B 1 61 ? -20.875 0.735 9.906 1 86 61 LEU B N 1
ATOM 2495 C CA . LEU B 1 61 ? -20.672 0.231 8.555 1 86 61 LEU B CA 1
ATOM 2496 C C . LEU B 1 61 ? -19.188 0.227 8.195 1 86 61 LEU B C 1
ATOM 2498 O O . LEU B 1 61 ? -18.703 -0.703 7.547 1 86 61 LEU B O 1
ATOM 2502 N N . THR B 1 62 ? -18.516 1.252 8.641 1 87.38 62 THR B N 1
ATOM 2503 C CA . THR B 1 62 ? -17.078 1.321 8.391 1 87.38 62 THR B CA 1
ATOM 2504 C C . THR B 1 62 ? -16.344 0.209 9.133 1 87.38 62 THR B C 1
ATOM 2506 O O . THR B 1 62 ? -15.461 -0.436 8.57 1 87.38 62 THR B O 1
ATOM 2509 N N . PHE B 1 63 ? -16.797 -0.041 10.336 1 88.88 63 PHE B N 1
ATOM 2510 C CA . PHE B 1 63 ? -16.203 -1.122 11.117 1 88.88 63 PHE B CA 1
ATOM 2511 C C . PHE B 1 63 ? -16.469 -2.471 10.453 1 88.88 63 PHE B C 1
ATOM 2513 O O . PHE B 1 63 ? -15.602 -3.348 10.453 1 88.88 63 PHE B O 1
ATOM 2520 N N . PHE B 1 64 ? -17.625 -2.605 9.961 1 90.62 64 PHE B N 1
ATOM 2521 C CA . PHE B 1 64 ? -17.984 -3.83 9.25 1 90.62 64 PHE B CA 1
ATOM 2522 C C . PHE B 1 64 ? -17.078 -4.039 8.047 1 90.62 64 PHE B C 1
ATOM 2524 O O . PHE B 1 64 ? -16.594 -5.148 7.812 1 90.62 64 PHE B O 1
ATOM 2531 N N . ARG B 1 65 ? -16.781 -3.018 7.355 1 92.19 65 ARG B N 1
ATOM 2532 C CA . ARG B 1 65 ? -15.906 -3.09 6.188 1 92.19 65 ARG B CA 1
ATOM 2533 C C . ARG B 1 65 ? -14.484 -3.457 6.59 1 92.19 65 ARG B C 1
ATOM 2535 O O . ARG B 1 65 ? -13.828 -4.246 5.91 1 92.19 65 ARG B O 1
ATOM 2542 N N . LEU B 1 66 ? -14.062 -2.881 7.621 1 91.69 66 LEU B N 1
ATOM 2543 C CA . LEU B 1 66 ? -12.727 -3.18 8.125 1 91.69 66 LEU B CA 1
ATOM 2544 C C . LEU B 1 66 ? -12.617 -4.645 8.539 1 91.69 66 LEU B C 1
ATOM 2546 O O . LEU B 1 66 ? -11.586 -5.281 8.305 1 91.69 66 LEU B O 1
ATOM 2550 N N . LEU B 1 67 ? -13.688 -5.168 9.133 1 92.88 67 LEU B N 1
ATOM 2551 C CA . LEU B 1 67 ? -13.719 -6.559 9.562 1 92.88 67 LEU B CA 1
ATOM 2552 C C . LEU B 1 67 ? -13.734 -7.5 8.359 1 92.88 67 LEU B C 1
ATOM 2554 O O . LEU B 1 67 ? -13.25 -8.633 8.445 1 92.88 67 LEU B O 1
ATOM 2558 N N . LEU B 1 68 ? -14.258 -7.02 7.301 1 95.12 68 LEU B N 1
ATOM 2559 C CA . LEU B 1 68 ? -14.344 -7.844 6.102 1 95.12 68 LEU B CA 1
ATOM 2560 C C . LEU B 1 68 ? -12.961 -8.102 5.512 1 95.12 68 LEU B C 1
ATOM 2562 O O . LEU B 1 68 ? -12.773 -9.055 4.75 1 95.12 68 LEU B O 1
ATOM 2566 N N . VAL B 1 69 ? -11.969 -7.301 5.859 1 93.75 69 VAL B N 1
ATOM 2567 C CA . VAL B 1 69 ? -10.633 -7.449 5.293 1 93.75 69 VAL B CA 1
ATOM 2568 C C . VAL B 1 69 ? -9.992 -8.734 5.816 1 93.75 69 VAL B C 1
ATOM 2570 O O . VAL B 1 69 ? -9.586 -9.594 5.035 1 93.75 69 VAL B O 1
ATOM 2573 N N . PRO B 1 70 ? -9.906 -8.938 7.152 1 94.69 70 PRO B N 1
ATOM 2574 C CA . PRO B 1 70 ? -9.367 -10.211 7.625 1 94.69 70 PRO B CA 1
ATOM 2575 C C . PRO B 1 70 ? -10.211 -11.406 7.188 1 94.69 70 PRO B C 1
ATOM 2577 O O . PRO B 1 70 ? -9.68 -12.5 6.973 1 94.69 70 PRO B O 1
ATOM 2580 N N . VAL B 1 71 ? -11.492 -11.211 7.062 1 96.06 71 VAL B N 1
ATOM 2581 C CA . VAL B 1 71 ? -12.359 -12.281 6.578 1 96.06 71 VAL B CA 1
ATOM 2582 C C . VAL B 1 71 ? -12 -12.625 5.133 1 96.06 71 VAL B C 1
ATOM 2584 O O . VAL B 1 71 ? -11.906 -13.805 4.777 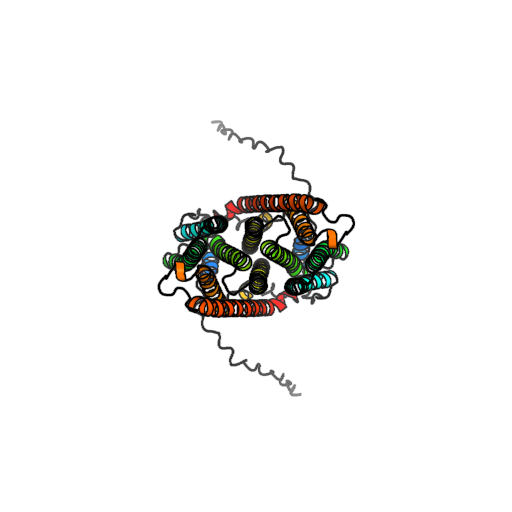1 96.06 71 VAL B O 1
ATOM 2587 N N . LEU B 1 72 ? -11.828 -11.586 4.352 1 96.69 72 LEU B N 1
ATOM 2588 C CA . LEU B 1 72 ? -11.43 -11.797 2.965 1 96.69 72 LEU B CA 1
ATOM 2589 C C . LEU B 1 72 ? -10.125 -12.578 2.889 1 96.69 72 LEU B C 1
ATOM 2591 O O . LEU B 1 72 ? -10.008 -13.531 2.113 1 96.69 72 LEU B O 1
ATOM 2595 N N . LEU B 1 73 ? -9.188 -12.227 3.703 1 95 73 LEU B N 1
ATOM 2596 C CA . LEU B 1 73 ? -7.887 -12.891 3.73 1 95 73 LEU B CA 1
ATOM 2597 C C . LEU B 1 73 ? -8.031 -14.352 4.16 1 95 73 LEU B C 1
ATOM 2599 O O . LEU B 1 73 ? -7.402 -15.234 3.586 1 95 73 LEU B O 1
ATOM 2603 N N . LEU B 1 74 ? -8.867 -14.562 5.141 1 94.75 74 LEU B N 1
ATOM 2604 C CA . LEU B 1 74 ? -9.07 -15.914 5.648 1 94.75 74 LEU B CA 1
ATOM 2605 C C . LEU B 1 74 ? -9.742 -16.797 4.598 1 94.75 74 LEU B C 1
ATOM 2607 O O . LEU B 1 74 ? -9.328 -17.938 4.383 1 94.75 74 LEU B O 1
ATOM 2611 N N . VAL B 1 75 ? -10.742 -16.266 3.986 1 95.31 75 VAL B N 1
ATOM 2612 C CA . VAL B 1 75 ? -11.438 -17.016 2.943 1 95.31 75 VAL B CA 1
ATOM 2613 C C . VAL B 1 75 ? -10.477 -17.328 1.799 1 95.31 75 VAL B C 1
ATOM 2615 O O . VAL B 1 75 ? -10.477 -18.438 1.259 1 95.31 75 VAL B O 1
ATOM 2618 N N . TRP B 1 76 ? -9.703 -16.344 1.459 1 93.94 76 TRP B N 1
ATOM 2619 C CA . TRP B 1 76 ? -8.711 -16.516 0.402 1 93.94 76 TRP B CA 1
ATOM 2620 C C . TRP B 1 76 ? -7.773 -17.672 0.723 1 93.94 76 TRP B C 1
ATOM 2622 O O . TRP B 1 76 ? -7.449 -18.484 -0.155 1 93.94 76 TRP B O 1
ATOM 2632 N N . GLU B 1 77 ? -7.441 -17.828 2.016 1 90.25 77 GLU B N 1
ATOM 2633 C CA . GLU B 1 77 ? -6.469 -18.828 2.449 1 90.25 77 GLU B CA 1
ATOM 2634 C C . GLU B 1 77 ? -7.086 -20.234 2.48 1 90.25 77 GLU B C 1
ATOM 2636 O O . GLU B 1 77 ? -6.371 -21.234 2.396 1 90.25 77 GLU B O 1
ATOM 2641 N N . LEU B 1 78 ? -8.344 -20.359 2.531 1 90.5 78 LEU B N 1
ATOM 2642 C CA . LEU B 1 78 ? -9.016 -21.656 2.629 1 90.5 78 LEU B CA 1
ATOM 2643 C C . LEU B 1 78 ? -8.977 -22.391 1.292 1 90.5 78 LEU B C 1
ATOM 2645 O O . LEU B 1 78 ? -9.031 -23.609 1.252 1 90.5 78 LEU B O 1
ATOM 2649 N N . GLN B 1 79 ? -8.844 -21.688 0.244 1 88.5 79 GLN B N 1
ATOM 2650 C CA . GLN B 1 79 ? -8.703 -22.25 -1.096 1 88.5 79 GLN B CA 1
ATOM 2651 C C . GLN B 1 79 ? -9.766 -23.312 -1.358 1 88.5 79 GLN B C 1
ATOM 2653 O O . GLN B 1 79 ? -9.453 -24.391 -1.844 1 88.5 79 GLN B O 1
ATOM 2658 N N . TRP B 1 80 ? -11.016 -23.016 -0.941 1 90.94 80 TRP B N 1
ATOM 2659 C CA . TRP B 1 80 ? -12.148 -23.875 -1.273 1 90.94 80 TRP B CA 1
ATOM 2660 C C . TRP B 1 80 ? -12.555 -23.703 -2.73 1 90.94 80 TRP B C 1
ATOM 2662 O O . TRP B 1 80 ? -12.086 -22.781 -3.408 1 90.94 80 TRP B O 1
ATOM 2672 N N . HIS B 1 81 ? -13.406 -24.609 -3.203 1 92.81 81 HIS B N 1
ATOM 2673 C CA . HIS B 1 81 ? -13.844 -24.609 -4.594 1 92.81 81 HIS B CA 1
ATOM 2674 C C . HIS B 1 81 ? -14.492 -23.266 -4.965 1 92.81 81 HIS B C 1
ATOM 2676 O O . HIS B 1 81 ? -14.234 -22.734 -6.047 1 92.81 81 HIS B O 1
ATOM 2682 N N . TYR B 1 82 ? -15.25 -22.641 -4.113 1 94.25 82 TYR B N 1
ATOM 2683 C CA . TYR B 1 82 ? -15.969 -21.406 -4.43 1 94.25 82 TYR B CA 1
ATOM 2684 C C . TYR B 1 82 ? -15.305 -20.219 -3.768 1 94.25 82 TYR B C 1
ATOM 2686 O O . TYR B 1 82 ? -15.93 -19.172 -3.588 1 94.25 82 TYR B O 1
ATOM 2694 N N . THR B 1 83 ? -14.047 -20.375 -3.42 1 94.19 83 THR B N 1
ATOM 2695 C CA . THR B 1 83 ? -13.289 -19.312 -2.771 1 94.19 83 THR B CA 1
ATOM 2696 C C . THR B 1 83 ? -13.281 -18.047 -3.633 1 94.19 83 THR B C 1
ATOM 2698 O O . THR B 1 83 ? -13.523 -16.953 -3.133 1 94.19 83 THR B O 1
ATOM 2701 N N . PRO B 1 84 ? -13.094 -18.219 -4.957 1 95.12 84 PRO B N 1
ATOM 2702 C CA . PRO B 1 84 ? -13.078 -16.984 -5.766 1 95.12 84 PRO B CA 1
ATOM 2703 C C . PRO B 1 84 ? -14.406 -16.234 -5.715 1 95.12 84 PRO B C 1
ATOM 2705 O O . PRO B 1 84 ? -14.414 -15 -5.59 1 95.12 84 PRO B O 1
ATOM 2708 N N . THR B 1 85 ? -15.477 -16.953 -5.781 1 95.56 85 THR B N 1
ATOM 2709 C CA . THR B 1 85 ? -16.797 -16.328 -5.73 1 95.56 85 THR B CA 1
ATOM 2710 C C . THR B 1 85 ? -17.031 -15.672 -4.375 1 95.56 85 THR B C 1
ATOM 2712 O O . THR B 1 85 ? -17.531 -14.547 -4.309 1 95.56 85 THR B O 1
ATOM 2715 N N . LEU B 1 86 ? -16.656 -16.359 -3.344 1 96.75 86 LEU B N 1
ATOM 2716 C CA . LEU B 1 86 ? -16.828 -15.82 -2.002 1 96.75 86 LEU B CA 1
ATOM 2717 C C . LEU B 1 86 ? -16 -14.555 -1.814 1 96.75 86 LEU B C 1
ATOM 2719 O O . LEU B 1 86 ? -16.469 -13.578 -1.228 1 96.75 86 LEU B O 1
ATOM 2723 N N . CYS B 1 87 ? -14.766 -14.547 -2.26 1 96.81 87 CYS B N 1
ATOM 2724 C CA . CYS B 1 87 ? -13.922 -13.367 -2.178 1 96.81 87 CYS B CA 1
ATOM 2725 C C . CYS B 1 87 ? -14.523 -12.203 -2.955 1 96.81 87 CYS B C 1
ATOM 2727 O O . CYS B 1 87 ? -14.5 -11.062 -2.49 1 96.81 87 CYS B O 1
ATOM 2729 N N . ALA B 1 88 ? -15.062 -12.523 -4.137 1 97.44 88 ALA B N 1
ATOM 2730 C CA . ALA B 1 88 ? -15.703 -11.484 -4.941 1 97.44 88 ALA B CA 1
ATOM 2731 C C . ALA B 1 88 ? -16.906 -10.898 -4.219 1 97.44 88 ALA B C 1
ATOM 2733 O O . ALA B 1 88 ? -17.078 -9.68 -4.184 1 97.44 88 ALA B O 1
ATOM 2734 N N . VAL B 1 89 ? -17.688 -11.711 -3.643 1 97.19 89 VAL B N 1
ATOM 2735 C CA . VAL B 1 89 ? -18.891 -11.273 -2.938 1 97.19 89 VAL B CA 1
ATOM 2736 C C . VAL B 1 89 ? -18.5 -10.391 -1.758 1 97.19 89 VAL B C 1
ATOM 2738 O O . VAL B 1 89 ? -19.109 -9.344 -1.528 1 97.19 89 VAL B O 1
ATOM 2741 N N . ILE B 1 90 ? -17.484 -10.789 -1.044 1 97.12 90 ILE B N 1
ATOM 2742 C CA . ILE B 1 90 ? -17.031 -10.016 0.104 1 97.12 90 ILE B CA 1
ATOM 2743 C C . ILE B 1 90 ? -16.547 -8.641 -0.359 1 97.12 90 ILE B C 1
ATOM 2745 O O . ILE B 1 90 ? -16.906 -7.617 0.229 1 97.12 90 ILE B O 1
ATOM 2749 N N . PHE B 1 91 ? -15.789 -8.641 -1.408 1 97.25 91 PHE B N 1
ATOM 2750 C CA . PHE B 1 91 ? -15.25 -7.379 -1.912 1 97.25 91 PHE B CA 1
ATOM 2751 C C . PHE B 1 91 ? -16.375 -6.484 -2.428 1 97.25 91 PHE B C 1
ATOM 2753 O O . PHE B 1 91 ? -16.391 -5.281 -2.162 1 97.25 91 PHE B O 1
ATOM 2760 N N . ILE B 1 92 ? -17.266 -7.023 -3.168 1 95.62 92 ILE B N 1
ATOM 2761 C CA . ILE B 1 92 ? -18.375 -6.258 -3.729 1 95.62 92 ILE B CA 1
ATOM 2762 C C . ILE B 1 92 ? -19.266 -5.727 -2.602 1 95.62 92 ILE B C 1
ATOM 2764 O O . ILE B 1 92 ? -19.672 -4.566 -2.623 1 95.62 92 ILE B O 1
ATOM 2768 N N . ALA B 1 93 ? -19.547 -6.57 -1.662 1 94 93 ALA B N 1
ATOM 2769 C CA . ALA B 1 93 ? -20.328 -6.133 -0.508 1 94 93 ALA B CA 1
ATOM 2770 C C . ALA B 1 93 ? -19.656 -4.961 0.2 1 94 93 ALA B C 1
ATOM 2772 O O . ALA B 1 93 ? -20.312 -3.975 0.541 1 94 93 ALA B O 1
ATOM 2773 N N . ALA B 1 94 ? -18.359 -5.098 0.392 1 91.88 94 ALA B N 1
ATOM 2774 C CA . ALA B 1 94 ? -17.609 -4.02 1.025 1 91.88 94 ALA B CA 1
ATOM 2775 C C . ALA B 1 94 ? -17.672 -2.742 0.193 1 91.88 94 ALA B C 1
ATOM 2777 O O . ALA B 1 94 ? -17.812 -1.646 0.739 1 91.88 94 ALA B O 1
ATOM 2778 N N . SER B 1 95 ? -17.578 -2.908 -1.107 1 89.25 95 SER B N 1
ATOM 2779 C CA . SER B 1 95 ? -17.578 -1.755 -2 1 89.25 95 SER B CA 1
ATOM 2780 C C . SER B 1 95 ? -18.953 -1.084 -2.021 1 89.25 95 SER B C 1
ATOM 2782 O O . SER B 1 95 ? -19.047 0.145 -2.059 1 89.25 95 SER B O 1
ATOM 2784 N N . VAL B 1 96 ? -20 -1.846 -2.006 1 87.31 96 VAL B N 1
ATOM 2785 C CA . VAL B 1 96 ? -21.359 -1.321 -2.031 1 87.31 96 VAL B CA 1
ATOM 2786 C C . VAL B 1 96 ? -21.672 -0.633 -0.705 1 87.31 96 VAL B C 1
ATOM 2788 O O . VAL B 1 96 ? -22.312 0.415 -0.68 1 87.31 96 VAL B O 1
ATOM 2791 N N . THR B 1 97 ? -21.203 -1.182 0.394 1 85.44 97 THR B N 1
ATOM 2792 C CA . THR B 1 97 ? -21.438 -0.585 1.705 1 85.44 97 THR B CA 1
ATOM 2793 C C . THR B 1 97 ? -20.781 0.792 1.794 1 85.44 97 THR B C 1
ATOM 2795 O O . THR B 1 97 ? -21.281 1.676 2.494 1 85.44 97 THR B O 1
ATOM 2798 N N . ASP B 1 98 ? -19.625 0.896 1.181 1 83.31 98 ASP B N 1
ATOM 2799 C CA . ASP B 1 98 ? -18.938 2.188 1.145 1 83.31 98 ASP B CA 1
ATOM 2800 C C . ASP B 1 98 ? -19.812 3.242 0.458 1 83.31 98 ASP B C 1
ATOM 2802 O O . ASP B 1 98 ? -19.875 4.387 0.914 1 83.31 98 ASP B O 1
ATOM 2806 N N . TYR B 1 99 ? -20.469 2.805 -0.543 1 77.81 99 TYR B N 1
ATOM 2807 C CA . TYR B 1 99 ? -21.328 3.711 -1.287 1 77.81 99 TYR B CA 1
ATOM 2808 C C . TYR B 1 99 ? -22.516 4.141 -0.444 1 77.81 99 TYR B C 1
ATOM 2810 O O . TYR B 1 99 ? -22.891 5.316 -0.434 1 77.81 99 TYR B O 1
ATOM 2818 N N . PHE B 1 100 ? -23.047 3.301 0.305 1 77.75 100 PHE B N 1
ATOM 2819 C CA . PHE B 1 100 ? -24.234 3.562 1.111 1 77.75 100 PHE B CA 1
ATOM 2820 C C . PHE B 1 100 ? -23.891 4.422 2.322 1 77.75 100 PHE B C 1
ATOM 2822 O O . PHE B 1 100 ? -24.672 5.305 2.703 1 77.75 100 PHE B O 1
ATOM 2829 N N . ASP B 1 101 ? -22.766 4.105 2.889 1 73.31 101 ASP B N 1
ATOM 2830 C CA . ASP B 1 101 ? -22.422 4.82 4.113 1 73.31 101 ASP B CA 1
ATOM 2831 C C . ASP B 1 101 ? -22.172 6.301 3.834 1 73.31 101 ASP B C 1
ATOM 2833 O O . ASP B 1 101 ? -22.516 7.16 4.652 1 73.31 101 ASP B O 1
ATOM 2837 N N . GLY B 1 102 ? -21.609 6.621 2.742 1 68.75 102 GLY B N 1
ATOM 2838 C CA . GLY B 1 102 ? -21.5 8.016 2.359 1 68.75 102 GLY B CA 1
ATOM 2839 C C . GLY B 1 102 ? -22.844 8.703 2.188 1 68.75 102 GLY B C 1
ATOM 2840 O O . GLY B 1 102 ? -23.016 9.844 2.633 1 68.75 102 GLY B O 1
ATOM 2841 N N . TYR B 1 103 ? -23.703 7.938 1.719 1 69.12 103 TYR B N 1
ATOM 2842 C CA . TYR B 1 103 ? -25.047 8.469 1.514 1 69.12 103 TYR B CA 1
ATOM 2843 C C . TYR B 1 103 ? -25.766 8.688 2.846 1 69.12 103 TYR B C 1
ATOM 2845 O O . TYR B 1 103 ? -26.375 9.734 3.066 1 69.12 103 TYR B O 1
ATOM 2853 N N . LEU B 1 104 ? -25.594 7.715 3.691 1 68.31 104 LEU B N 1
ATOM 2854 C CA . LEU B 1 104 ? -26.266 7.77 4.977 1 68.31 104 LEU B CA 1
ATOM 2855 C C . LEU B 1 104 ? -25.672 8.852 5.867 1 68.31 104 LEU B C 1
ATOM 2857 O O . LEU B 1 104 ? -26.391 9.547 6.59 1 68.31 104 LEU B O 1
ATOM 2861 N N . ALA B 1 105 ? -24.406 9.047 5.871 1 66.31 105 ALA B N 1
ATOM 2862 C CA . ALA B 1 105 ? -23.734 10.078 6.656 1 66.31 105 ALA B CA 1
ATOM 2863 C C . ALA B 1 105 ? -24.188 11.469 6.219 1 66.31 105 ALA B C 1
ATOM 2865 O O . ALA B 1 105 ? -24.391 12.352 7.055 1 66.31 105 ALA B O 1
ATOM 2866 N N . ARG B 1 106 ? -24.422 11.586 4.977 1 66.81 106 ARG B N 1
ATOM 2867 C CA . ARG B 1 106 ? -24.875 12.867 4.441 1 66.81 106 ARG B CA 1
ATOM 2868 C C . ARG B 1 106 ? -26.328 13.125 4.801 1 66.81 106 ARG B C 1
ATOM 2870 O O . ARG B 1 106 ? -26.703 14.25 5.156 1 66.81 106 ARG B O 1
ATOM 2877 N N . LYS B 1 107 ? -26.953 12.102 4.832 1 68.88 107 LYS B N 1
ATOM 2878 C CA . LYS B 1 107 ? -28.391 12.227 5.102 1 68.88 107 LYS B CA 1
ATOM 2879 C C . LYS B 1 107 ? -28.641 12.445 6.59 1 68.88 107 LYS B C 1
ATOM 2881 O O . LYS B 1 107 ? -29.5 13.242 6.969 1 68.88 107 LYS B O 1
ATOM 2886 N N . LEU B 1 108 ? -27.875 11.703 7.414 1 70.44 108 LEU B N 1
ATOM 2887 C CA . LEU B 1 108 ? -28.109 11.766 8.852 1 70.44 108 LEU B CA 1
ATOM 2888 C C . LEU B 1 108 ? -27.328 12.914 9.484 1 70.44 108 LEU B C 1
ATOM 2890 O O . LEU B 1 108 ? -27.531 13.242 10.648 1 70.44 108 LEU B O 1
ATOM 2894 N N . LYS B 1 109 ? -26.516 13.477 8.711 1 67.31 109 LYS B N 1
ATOM 2895 C CA . LYS B 1 109 ? -25.703 14.609 9.164 1 67.31 109 LYS B CA 1
ATOM 2896 C C . LYS B 1 109 ? -24.922 14.258 10.422 1 67.31 109 LYS B C 1
ATOM 2898 O O . LYS B 1 109 ? -24.859 15.047 11.367 1 67.31 109 LYS B O 1
ATOM 2903 N N . ILE B 1 110 ? -24.719 12.984 10.609 1 67.62 110 ILE B N 1
ATOM 2904 C CA . ILE B 1 110 ? -23.938 12.531 11.75 1 67.62 110 ILE B CA 1
ATOM 2905 C C . ILE B 1 110 ? -22.5 12.227 11.297 1 67.62 110 ILE B C 1
ATOM 2907 O O . ILE B 1 110 ? -22.297 11.469 10.344 1 67.62 110 ILE B O 1
ATOM 2911 N N . ALA B 1 111 ? -21.625 13.102 11.719 1 69.31 111 ALA B N 1
ATOM 2912 C CA . ALA B 1 111 ? -20.234 12.852 11.391 1 69.31 111 ALA B CA 1
ATOM 2913 C C . ALA B 1 111 ? -19.344 12.938 12.633 1 69.31 111 ALA B C 1
ATOM 2915 O O . ALA B 1 111 ? -19.531 13.82 13.469 1 69.31 111 ALA B O 1
ATOM 2916 N N . THR B 1 112 ? -18.641 11.766 12.906 1 76.5 112 THR B N 1
ATOM 2917 C CA . THR B 1 112 ? -17.656 11.773 13.984 1 76.5 112 THR B CA 1
ATOM 2918 C C . THR B 1 112 ? -16.25 11.898 13.43 1 76.5 112 THR B C 1
ATOM 2920 O O . THR B 1 112 ? -16 11.562 12.266 1 76.5 112 THR B O 1
ATOM 2923 N N . VAL B 1 113 ? -15.414 12.422 14.242 1 79.06 113 VAL B N 1
ATOM 2924 C CA . VAL B 1 113 ? -14.023 12.586 13.828 1 79.06 113 VAL B CA 1
ATOM 2925 C C . VAL B 1 113 ? -13.398 11.227 13.547 1 79.06 113 VAL B C 1
ATOM 2927 O O . VAL B 1 113 ? -12.688 11.055 12.547 1 79.06 113 VAL B O 1
ATOM 2930 N N . PHE B 1 114 ? -13.719 10.32 14.398 1 83.5 114 PHE B N 1
ATOM 2931 C CA . PHE B 1 114 ? -13.148 8.984 14.227 1 83.5 114 PHE B CA 1
ATOM 2932 C C . PHE B 1 114 ? -13.688 8.328 12.961 1 83.5 114 PHE B C 1
ATOM 2934 O O . PHE B 1 114 ? -12.938 7.695 12.219 1 83.5 114 PHE B O 1
ATOM 2941 N N . GLY B 1 115 ? -14.914 8.438 12.773 1 81.94 115 GLY B N 1
ATOM 2942 C CA . GLY B 1 115 ? -15.508 7.883 11.562 1 81.94 115 GLY B CA 1
ATOM 2943 C C . GLY B 1 115 ? -14.961 8.508 10.297 1 81.94 115 GLY B C 1
ATOM 2944 O O . GLY B 1 115 ? -14.703 7.812 9.312 1 81.94 115 GLY B O 1
ATOM 2945 N N . ALA B 1 116 ? -14.781 9.719 10.367 1 80.88 116 ALA B N 1
ATOM 2946 C CA . ALA B 1 116 ? -14.242 10.453 9.227 1 80.88 116 ALA B CA 1
ATOM 2947 C C . ALA B 1 116 ? -12.812 10.016 8.914 1 80.88 116 ALA B C 1
ATOM 2949 O O . ALA B 1 116 ? -12.406 10.008 7.75 1 80.88 116 ALA B O 1
ATOM 2950 N N . PHE B 1 117 ? -12.164 9.711 9.906 1 84.94 117 PHE B N 1
ATOM 2951 C CA . PHE B 1 117 ? -10.805 9.211 9.75 1 84.94 117 PHE B CA 1
ATOM 2952 C C . PHE B 1 117 ? -10.812 7.785 9.203 1 84.94 117 PHE B C 1
ATOM 2954 O O . PHE B 1 117 ? -10.094 7.477 8.25 1 84.94 117 PHE B O 1
ATOM 2961 N N . LEU B 1 118 ? -11.609 6.961 9.773 1 88.88 118 LEU B N 1
ATOM 2962 C CA . LEU B 1 118 ? -11.547 5.527 9.523 1 88.88 118 LEU B CA 1
ATOM 2963 C C . LEU B 1 118 ? -12.117 5.188 8.148 1 88.88 118 LEU B C 1
ATOM 2965 O O . LEU B 1 118 ? -11.727 4.195 7.531 1 88.88 118 LEU B O 1
ATOM 2969 N N . ASP B 1 119 ? -13 6.023 7.73 1 86.69 119 ASP B N 1
ATOM 2970 C CA . ASP B 1 119 ? -13.719 5.723 6.5 1 86.69 119 ASP B CA 1
ATOM 2971 C C . ASP B 1 119 ? -12.766 5.621 5.309 1 86.69 119 ASP B C 1
ATOM 2973 O O . ASP B 1 119 ? -12.664 4.566 4.684 1 86.69 119 ASP B O 1
ATOM 2977 N N . PRO B 1 120 ? -12.008 6.613 5.066 1 87.19 120 PRO B N 1
ATOM 2978 C CA . PRO B 1 120 ? -11.078 6.516 3.941 1 87.19 120 PRO B CA 1
ATOM 2979 C C . PRO B 1 120 ? -10.031 5.422 4.133 1 87.19 120 PRO B C 1
ATOM 2981 O O . PRO B 1 120 ? -9.586 4.809 3.158 1 87.19 120 PRO B O 1
ATOM 2984 N N . VAL B 1 121 ? -9.617 5.172 5.27 1 92.38 121 VAL B N 1
ATOM 2985 C CA . VAL B 1 121 ? -8.625 4.145 5.578 1 92.38 121 VAL B CA 1
ATOM 2986 C C . VAL B 1 121 ? -9.18 2.768 5.227 1 92.38 121 VAL B C 1
ATOM 2988 O O . VAL B 1 121 ? -8.508 1.965 4.578 1 92.38 121 VAL B O 1
ATOM 2991 N N . ALA B 1 122 ? -10.422 2.584 5.648 1 92.56 122 ALA B N 1
ATOM 2992 C CA . ALA B 1 122 ? -11.07 1.302 5.387 1 92.56 122 ALA B CA 1
ATOM 2993 C C . ALA B 1 122 ? -11.156 1.023 3.889 1 92.56 122 ALA B C 1
ATOM 2995 O O . ALA B 1 122 ? -10.914 -0.101 3.445 1 92.56 122 ALA B O 1
ATOM 2996 N N . ASP B 1 123 ? -11.438 2.002 3.203 1 90.44 123 ASP B N 1
ATOM 2997 C CA . ASP B 1 123 ? -11.555 1.86 1.755 1 90.44 123 ASP B CA 1
ATOM 2998 C C . ASP B 1 123 ? -10.195 1.524 1.133 1 90.44 123 ASP B C 1
ATOM 3000 O O . ASP B 1 123 ? -10.094 0.606 0.316 1 90.44 123 ASP B O 1
ATOM 3004 N N . LYS B 1 124 ? -9.18 2.176 1.533 1 93 124 LYS B N 1
ATOM 3005 C CA . LYS B 1 124 ? -7.84 1.964 0.998 1 93 124 LYS B CA 1
ATOM 3006 C C . LYS B 1 124 ? -7.32 0.573 1.35 1 93 124 LYS B C 1
ATOM 3008 O O . LYS B 1 124 ? -6.68 -0.083 0.527 1 93 124 LYS B O 1
ATOM 3013 N N . ILE B 1 125 ? -7.594 0.17 2.496 1 95.88 125 ILE B N 1
ATOM 3014 C CA . ILE B 1 125 ? -7.133 -1.134 2.957 1 95.88 125 ILE B CA 1
ATOM 3015 C C . ILE B 1 125 ? -7.805 -2.238 2.143 1 95.88 125 ILE B C 1
AT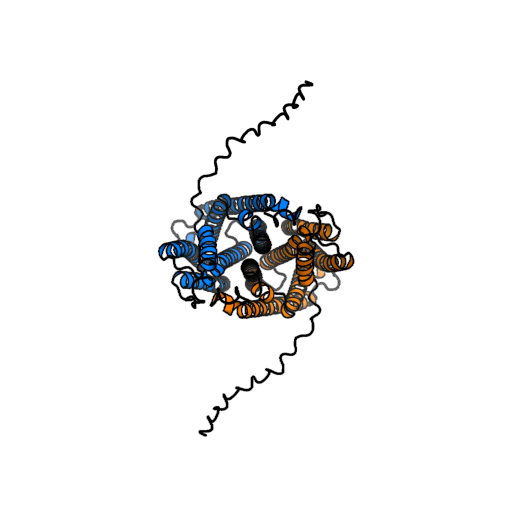OM 3017 O O . ILE B 1 125 ? -7.148 -3.193 1.723 1 95.88 125 ILE B O 1
ATOM 3021 N N . MET B 1 126 ? -9.109 -2.092 1.996 1 94.62 126 MET B N 1
ATOM 3022 C CA . MET B 1 126 ? -9.852 -3.082 1.225 1 94.62 126 MET B CA 1
ATOM 3023 C C . MET B 1 126 ? -9.328 -3.166 -0.205 1 94.62 126 MET B C 1
ATOM 3025 O O . MET B 1 126 ? -9.109 -4.262 -0.727 1 94.62 126 MET B O 1
ATOM 3029 N N . VAL B 1 127 ? -9.109 -2.07 -0.781 1 95.38 127 VAL B N 1
ATOM 3030 C CA . VAL B 1 127 ? -8.641 -2.004 -2.16 1 95.38 127 VAL B CA 1
ATOM 3031 C C . VAL B 1 127 ? -7.23 -2.576 -2.256 1 95.38 127 VAL B C 1
ATOM 3033 O O . VAL B 1 127 ? -6.941 -3.396 -3.131 1 95.38 127 VAL B O 1
ATOM 3036 N N . ALA B 1 128 ? -6.359 -2.168 -1.376 1 97 128 ALA B N 1
ATOM 3037 C CA . ALA B 1 128 ? -4.988 -2.668 -1.385 1 97 128 ALA B CA 1
ATOM 3038 C C . ALA B 1 128 ? -4.953 -4.184 -1.219 1 97 128 ALA B C 1
ATOM 3040 O O . ALA B 1 128 ? -4.188 -4.871 -1.896 1 97 128 ALA B O 1
ATOM 3041 N N . THR B 1 129 ? -5.762 -4.648 -0.335 1 97.69 129 THR B N 1
ATOM 3042 C CA . THR B 1 129 ? -5.836 -6.086 -0.1 1 97.69 129 THR B CA 1
ATOM 3043 C C . THR B 1 129 ? -6.285 -6.82 -1.36 1 97.69 129 THR B C 1
ATOM 3045 O O . THR B 1 129 ? -5.645 -7.781 -1.789 1 97.69 129 THR B O 1
ATOM 3048 N N . ALA B 1 130 ? -7.32 -6.328 -1.936 1 97.69 130 ALA B N 1
ATOM 3049 C CA . ALA B 1 130 ? -7.848 -6.957 -3.146 1 97.69 130 ALA B CA 1
ATOM 3050 C C . ALA B 1 130 ? -6.824 -6.91 -4.277 1 97.69 130 ALA B C 1
ATOM 3052 O O . ALA B 1 130 ? -6.707 -7.855 -5.059 1 97.69 130 ALA B O 1
ATOM 3053 N N . LEU B 1 131 ? -6.121 -5.836 -4.363 1 98.19 131 LEU B N 1
ATOM 3054 C CA . LEU B 1 131 ? -5.105 -5.691 -5.398 1 98.19 131 LEU B CA 1
ATOM 3055 C C . LEU B 1 131 ? -4.004 -6.734 -5.223 1 98.19 131 LEU B C 1
ATOM 3057 O O . LEU B 1 131 ? -3.604 -7.387 -6.191 1 98.19 131 LEU B O 1
ATOM 3061 N N . VAL B 1 132 ? -3.541 -6.898 -4.023 1 98.06 132 VAL B N 1
ATOM 3062 C CA . VAL B 1 132 ? -2.484 -7.871 -3.764 1 98.06 132 VAL B CA 1
ATOM 3063 C C . VAL B 1 132 ? -2.984 -9.273 -4.09 1 98.06 132 VAL B C 1
ATOM 3065 O O . VAL B 1 132 ? -2.27 -10.07 -4.707 1 98.06 132 VAL B O 1
ATOM 3068 N N . LEU B 1 133 ? -4.223 -9.594 -3.697 1 97.81 133 LEU B N 1
ATOM 3069 C CA . LEU B 1 133 ? -4.785 -10.914 -3.967 1 97.81 133 LEU B CA 1
ATOM 3070 C C . LEU B 1 133 ? -4.883 -11.164 -5.465 1 97.81 133 LEU B C 1
ATOM 3072 O O . LEU B 1 133 ? -4.562 -12.258 -5.941 1 97.81 133 LEU B O 1
ATOM 3076 N N . LEU B 1 134 ? -5.293 -10.125 -6.191 1 97.75 134 LEU B N 1
ATOM 3077 C CA . LEU B 1 134 ? -5.414 -10.258 -7.637 1 97.75 134 LEU B CA 1
ATOM 3078 C C . LEU B 1 134 ? -4.043 -10.438 -8.281 1 97.75 134 LEU B C 1
ATOM 3080 O O . LEU B 1 134 ? -3.91 -11.141 -9.281 1 97.75 134 LEU B O 1
ATOM 3084 N N . ALA B 1 135 ? -3.023 -9.797 -7.734 1 97.5 135 ALA B N 1
ATOM 3085 C CA . ALA B 1 135 ? -1.668 -9.961 -8.258 1 97.5 135 ALA B CA 1
ATOM 3086 C C . ALA B 1 135 ? -1.147 -11.375 -8 1 97.5 135 ALA B C 1
ATOM 3088 O O . ALA B 1 135 ? -0.45 -11.945 -8.844 1 97.5 135 ALA B O 1
ATOM 3089 N N . VAL B 1 136 ? -1.507 -11.906 -6.883 1 97 136 VAL B N 1
ATOM 3090 C CA . VAL B 1 136 ? -1.027 -13.219 -6.465 1 97 136 VAL B CA 1
ATOM 3091 C C . VAL B 1 136 ? -1.698 -14.305 -7.301 1 97 136 VAL B C 1
ATOM 3093 O O . VAL B 1 136 ? -1.049 -15.273 -7.711 1 97 136 VAL B O 1
ATOM 3096 N N . SER B 1 137 ? -2.988 -14.156 -7.527 1 95.81 137 SER B N 1
ATOM 3097 C CA . SER B 1 137 ? -3.75 -15.141 -8.281 1 95.81 137 SER B CA 1
ATOM 3098 C C . SER B 1 137 ? -4.773 -14.477 -9.195 1 95.81 137 SER B C 1
ATOM 3100 O O . SER B 1 137 ? -5.953 -14.391 -8.844 1 95.81 137 SER B O 1
ATOM 3102 N N . PRO B 1 138 ? -4.352 -14.055 -10.352 1 96.06 138 PRO B N 1
ATOM 3103 C CA . PRO B 1 138 ? -5.266 -13.43 -11.312 1 96.06 138 PRO B CA 1
ATOM 3104 C C . PRO B 1 138 ? -6.176 -14.445 -12 1 96.06 138 PRO B C 1
ATOM 3106 O O . PRO B 1 138 ? -5.91 -15.648 -11.961 1 96.06 138 PRO B O 1
ATOM 3109 N N . PRO B 1 139 ? -7.246 -13.93 -12.57 1 95.69 139 PRO B N 1
ATOM 3110 C CA . PRO B 1 139 ? -8.094 -14.828 -13.359 1 95.69 139 PRO B CA 1
ATOM 3111 C C . PRO B 1 139 ? -7.488 -15.172 -14.719 1 95.69 139 PRO B C 1
ATOM 3113 O O . PRO B 1 139 ? -6.648 -14.422 -15.227 1 95.69 139 PRO B O 1
ATOM 3116 N N . PRO B 1 140 ? -7.961 -16.391 -15.25 1 92.5 140 PRO B N 1
ATOM 3117 C CA . PRO B 1 140 ? -7.551 -16.688 -16.625 1 92.5 140 PRO B CA 1
ATOM 3118 C C . PRO B 1 140 ? -7.957 -15.578 -17.609 1 92.5 140 PRO B C 1
ATOM 3120 O O . PRO B 1 140 ? -8.977 -14.914 -17.406 1 92.5 140 PRO B O 1
ATOM 3123 N N . PRO B 1 141 ? -7.18 -15.273 -18.609 1 94.38 141 PRO B N 1
ATOM 3124 C CA . PRO B 1 141 ? -5.957 -15.961 -19.016 1 94.38 141 PRO B CA 1
ATOM 3125 C C . PRO B 1 141 ? -4.695 -15.32 -18.438 1 94.38 141 PRO B C 1
ATOM 3127 O O . PRO B 1 141 ? -3.586 -15.625 -18.891 1 94.38 141 PRO B O 1
ATOM 3130 N N . TRP B 1 142 ? -4.898 -14.453 -17.422 1 94.25 142 TRP B N 1
ATOM 3131 C CA . TRP B 1 142 ? -3.773 -13.641 -16.969 1 94.25 142 TRP B CA 1
ATOM 3132 C C . TRP B 1 142 ? -2.908 -14.414 -15.977 1 94.25 142 TRP B C 1
ATOM 3134 O O . TRP B 1 142 ? -3.426 -15.141 -15.125 1 94.25 142 TRP B O 1
ATOM 3144 N N . SER B 1 143 ? -1.601 -14.289 -16.219 1 94 143 SER B N 1
ATOM 3145 C CA . SER B 1 143 ? -0.637 -14.758 -15.219 1 94 143 SER B CA 1
ATOM 3146 C C . SER B 1 143 ? -0.263 -13.648 -14.242 1 94 143 SER B C 1
ATOM 3148 O O . SER B 1 143 ? -0.535 -12.477 -14.492 1 94 143 SER B O 1
ATOM 3150 N N . PRO B 1 144 ? 0.227 -14.008 -13.07 1 93.69 144 PRO B N 1
ATOM 3151 C CA . PRO B 1 144 ? 0.615 -12.992 -12.094 1 93.69 144 PRO B CA 1
ATOM 3152 C C . PRO B 1 144 ? 1.531 -11.922 -12.688 1 93.69 144 PRO B C 1
ATOM 3154 O O . PRO B 1 144 ? 1.466 -10.758 -12.289 1 93.69 144 PRO B O 1
ATOM 3157 N N . GLN B 1 145 ? 2.229 -12.227 -13.68 1 90.5 145 GLN B N 1
ATOM 3158 C CA . GLN B 1 145 ? 3.158 -11.297 -14.305 1 90.5 145 GLN B CA 1
ATOM 3159 C C . GLN B 1 145 ? 2.42 -10.125 -14.938 1 90.5 145 GLN B C 1
ATOM 3161 O O . GLN B 1 145 ? 2.908 -8.992 -14.914 1 90.5 145 GLN B O 1
ATOM 3166 N N . TRP B 1 146 ? 1.23 -10.359 -15.375 1 93.31 146 TRP B N 1
ATOM 3167 C CA . TRP B 1 146 ? 0.482 -9.352 -16.109 1 93.31 146 TRP B CA 1
ATOM 3168 C C . TRP B 1 146 ? -0.239 -8.406 -15.164 1 93.31 146 TRP B C 1
ATOM 3170 O O . TRP B 1 146 ? -0.567 -7.273 -15.531 1 93.31 146 TRP B O 1
ATOM 3180 N N . LEU B 1 147 ? -0.473 -8.844 -13.992 1 96.31 147 LEU B N 1
ATOM 3181 C CA . LEU B 1 147 ? -1.252 -8.016 -13.078 1 96.31 147 LEU B CA 1
ATOM 3182 C C . LEU B 1 147 ? -0.349 -7.352 -12.047 1 96.31 147 LEU B C 1
ATOM 3184 O O . LEU B 1 147 ? -0.765 -6.41 -11.367 1 96.31 147 LEU B O 1
ATOM 3188 N N . THR B 1 148 ? 0.894 -7.781 -11.984 1 96.81 148 THR B N 1
ATOM 3189 C CA . THR B 1 148 ? 1.81 -7.262 -10.969 1 96.81 148 THR B CA 1
ATOM 3190 C C . THR B 1 148 ? 2.086 -5.781 -11.203 1 96.81 148 THR B C 1
ATOM 3192 O O . THR B 1 148 ? 1.993 -4.977 -10.273 1 96.81 148 THR B O 1
ATOM 3195 N N . ALA B 1 149 ? 2.318 -5.391 -12.414 1 96.25 149 ALA B N 1
ATOM 3196 C CA . ALA B 1 149 ? 2.709 -4.02 -12.727 1 96.25 149 ALA B CA 1
ATOM 3197 C C . ALA B 1 149 ? 1.588 -3.041 -12.391 1 96.25 149 ALA B C 1
ATOM 3199 O O . ALA B 1 149 ? 1.796 -2.088 -11.633 1 96.25 149 ALA B O 1
ATOM 3200 N N . PRO B 1 150 ? 0.352 -3.264 -12.883 1 97.19 150 PRO B N 1
ATOM 3201 C CA . PRO B 1 150 ? -0.694 -2.299 -12.539 1 97.19 150 PRO B CA 1
ATOM 3202 C C . PRO B 1 150 ? -0.993 -2.268 -11.039 1 97.19 150 PRO B C 1
ATOM 3204 O O . PRO B 1 150 ? -1.293 -1.207 -10.484 1 97.19 150 PRO B O 1
ATOM 3207 N N . VAL B 1 151 ? -0.925 -3.396 -10.367 1 97.81 151 VAL B N 1
ATOM 3208 C CA . VAL B 1 151 ? -1.194 -3.463 -8.938 1 97.81 151 VAL B CA 1
ATOM 3209 C C . VAL B 1 151 ? -0.145 -2.658 -8.172 1 97.81 151 VAL B C 1
ATOM 3211 O O . VAL B 1 151 ? -0.484 -1.837 -7.316 1 97.81 151 VAL B O 1
ATOM 3214 N N . VAL B 1 152 ? 1.127 -2.812 -8.531 1 97.69 152 VAL B N 1
ATOM 3215 C CA . VAL B 1 152 ? 2.213 -2.09 -7.875 1 97.69 152 VAL B CA 1
ATOM 3216 C C . VAL B 1 152 ? 2.07 -0.593 -8.141 1 97.69 152 VAL B C 1
ATOM 3218 O O . VAL B 1 152 ? 2.221 0.224 -7.23 1 97.69 152 VAL B O 1
ATOM 3221 N N . LEU B 1 153 ? 1.737 -0.27 -9.32 1 97.25 153 LEU B N 1
ATOM 3222 C CA . LEU B 1 153 ? 1.611 1.137 -9.688 1 97.25 153 LEU B CA 1
ATOM 3223 C C . LEU B 1 153 ? 0.462 1.795 -8.93 1 97.25 153 LEU B C 1
ATOM 3225 O O . LEU B 1 153 ? 0.582 2.938 -8.477 1 97.25 153 LEU B O 1
ATOM 3229 N N . ILE B 1 154 ? -0.6 1.103 -8.758 1 97.06 154 ILE B N 1
ATOM 3230 C CA . ILE B 1 154 ? -1.752 1.645 -8.047 1 97.06 154 ILE B CA 1
ATOM 3231 C C . ILE B 1 154 ? -1.406 1.824 -6.57 1 97.06 154 ILE B C 1
ATOM 3233 O O . ILE B 1 154 ? -1.702 2.867 -5.98 1 97.06 154 ILE B O 1
ATOM 3237 N N . ILE B 1 155 ? -0.779 0.842 -5.996 1 96.75 155 ILE B N 1
ATOM 3238 C CA . ILE B 1 155 ? -0.411 0.908 -4.586 1 96.75 155 ILE B CA 1
ATOM 3239 C C . ILE B 1 155 ? 0.587 2.043 -4.367 1 96.75 155 ILE B C 1
ATOM 3241 O O . ILE B 1 155 ? 0.455 2.82 -3.418 1 96.75 155 ILE B O 1
ATOM 3245 N N . CYS B 1 156 ? 1.548 2.154 -5.25 1 96.06 156 CYS B N 1
ATOM 3246 C CA . CYS B 1 156 ? 2.521 3.238 -5.168 1 96.06 156 CYS B CA 1
ATOM 3247 C C . CYS B 1 156 ? 1.836 4.598 -5.262 1 96.06 156 CYS B C 1
ATOM 3249 O O . CYS B 1 156 ? 2.174 5.52 -4.516 1 96.06 156 CYS B O 1
ATOM 3251 N N . ARG B 1 157 ? 0.932 4.691 -6.094 1 95.25 157 ARG B N 1
ATOM 3252 C CA . ARG B 1 157 ? 0.174 5.93 -6.25 1 95.25 157 ARG B CA 1
ATOM 3253 C C . ARG B 1 157 ? -0.578 6.277 -4.969 1 95.25 157 ARG B C 1
ATOM 3255 O O . ARG B 1 157 ? -0.612 7.438 -4.559 1 95.25 157 ARG B O 1
ATOM 3262 N N . GLU B 1 158 ? -1.15 5.309 -4.406 1 93.62 158 GLU B N 1
ATOM 3263 C CA . GLU B 1 158 ? -1.892 5.531 -3.17 1 93.62 158 GLU B CA 1
ATOM 3264 C C . GLU B 1 158 ? -0.965 5.988 -2.045 1 93.62 158 GLU B C 1
ATOM 3266 O O . GLU B 1 158 ? -1.301 6.902 -1.29 1 93.62 158 GLU B O 1
ATOM 3271 N N . ILE B 1 159 ? 0.138 5.348 -1.965 1 93.25 159 ILE B N 1
ATOM 3272 C CA . ILE B 1 159 ? 1.125 5.688 -0.945 1 93.25 159 ILE B CA 1
ATOM 3273 C C . ILE B 1 159 ? 1.618 7.117 -1.158 1 93.25 159 ILE B C 1
ATOM 3275 O O . ILE B 1 159 ? 1.688 7.902 -0.211 1 93.25 159 ILE B O 1
ATOM 3279 N N . THR B 1 160 ? 1.929 7.457 -2.369 1 94.31 160 THR B N 1
ATOM 3280 C CA . THR B 1 160 ? 2.432 8.789 -2.699 1 94.31 160 THR B CA 1
ATOM 3281 C C . THR B 1 160 ? 1.373 9.852 -2.416 1 94.31 160 THR B C 1
ATOM 3283 O O . THR B 1 160 ? 1.677 10.898 -1.841 1 94.31 160 THR B O 1
ATOM 3286 N N . MET B 1 161 ? 0.169 9.547 -2.768 1 93.19 161 MET B N 1
ATOM 3287 C CA . MET B 1 161 ? -0.918 10.492 -2.533 1 93.19 161 MET B CA 1
ATOM 3288 C C . MET B 1 161 ? -1.135 10.719 -1.041 1 93.19 161 MET B C 1
ATOM 3290 O O . MET B 1 161 ? -1.361 11.844 -0.604 1 93.19 161 MET B O 1
ATOM 3294 N N . SER B 1 162 ? -1.077 9.648 -0.288 1 91.06 162 SER B N 1
ATOM 3295 C CA . SER B 1 162 ? -1.224 9.773 1.159 1 91.06 162 SER B CA 1
ATOM 3296 C C . SER B 1 162 ? -0.122 10.641 1.757 1 91.06 162 SER B C 1
ATOM 3298 O O . SER B 1 162 ? -0.384 11.477 2.625 1 91.06 162 SER B O 1
ATOM 3300 N N . ALA B 1 163 ? 1.045 10.477 1.284 1 91.31 163 ALA B N 1
ATOM 3301 C CA . ALA B 1 163 ? 2.17 11.281 1.753 1 91.31 163 ALA B CA 1
ATOM 3302 C C . ALA B 1 163 ? 1.987 12.75 1.375 1 91.31 163 ALA B C 1
ATOM 3304 O O . ALA B 1 163 ? 2.264 13.641 2.18 1 91.31 163 ALA B O 1
ATOM 3305 N N . LEU B 1 164 ? 1.547 12.945 0.201 1 91.25 164 LEU B N 1
ATOM 3306 C CA . LEU B 1 164 ? 1.314 14.305 -0.278 1 91.25 164 LEU B CA 1
ATOM 3307 C C . LEU B 1 164 ? 0.249 15 0.56 1 91.25 164 LEU B C 1
ATOM 3309 O O . LEU B 1 164 ? 0.409 16.172 0.931 1 91.25 164 LEU B O 1
ATOM 3313 N N . ARG B 1 165 ? -0.715 14.297 0.906 1 88.88 165 ARG B N 1
ATOM 3314 C CA . ARG B 1 165 ? -1.788 14.867 1.711 1 88.88 165 ARG B CA 1
ATOM 3315 C C . ARG B 1 165 ? -1.321 15.133 3.139 1 88.88 165 ARG B C 1
ATOM 3317 O O . ARG B 1 165 ? -1.755 16.094 3.771 1 88.88 165 ARG B O 1
ATOM 3324 N N . GLU B 1 166 ? -0.589 14.219 3.617 1 85.75 166 GLU B N 1
ATOM 3325 C CA . GLU B 1 166 ? 0.01 14.43 4.93 1 85.75 166 GLU B CA 1
ATOM 3326 C C . GLU B 1 166 ? 0.843 15.703 4.965 1 85.75 166 GLU B C 1
ATOM 3328 O O . GLU B 1 166 ? 0.719 16.516 5.891 1 85.75 166 GLU B O 1
ATOM 3333 N N . TRP B 1 167 ? 1.625 15.844 3.971 1 86.06 167 TRP B N 1
ATOM 3334 C CA . TRP B 1 167 ? 2.469 17.031 3.881 1 86.06 167 TRP B CA 1
ATOM 3335 C C . TRP B 1 167 ? 1.622 18.297 3.725 1 86.06 167 TRP B C 1
ATOM 3337 O O . TRP B 1 167 ? 1.89 19.312 4.367 1 86.06 167 TRP B O 1
ATOM 3347 N N . ALA B 1 168 ? 0.669 18.25 2.934 1 84.88 168 ALA B N 1
ATOM 3348 C CA . ALA B 1 168 ? -0.207 19.406 2.697 1 84.88 168 ALA B CA 1
ATOM 3349 C C . ALA B 1 168 ? -0.958 19.781 3.969 1 84.88 168 ALA B C 1
ATOM 3351 O O . ALA B 1 168 ? -1.162 20.969 4.238 1 84.88 168 ALA B O 1
ATOM 3352 N N . ALA B 1 169 ? -1.368 18.781 4.672 1 81.31 169 ALA B N 1
ATOM 3353 C CA . ALA B 1 169 ? -2.064 19.031 5.93 1 81.31 169 ALA B CA 1
ATOM 3354 C C . ALA B 1 169 ? -1.152 19.75 6.926 1 81.31 169 ALA B C 1
ATOM 3356 O O . ALA B 1 169 ? -1.596 20.625 7.668 1 81.31 169 ALA B O 1
ATOM 3357 N N . ALA B 1 170 ? 0.066 19.359 6.934 1 78.81 170 ALA B N 1
ATOM 3358 C CA . ALA B 1 170 ? 1.038 19.969 7.832 1 78.81 170 ALA B CA 1
ATOM 3359 C C . ALA B 1 170 ? 1.369 21.406 7.398 1 78.81 170 ALA B C 1
ATOM 3361 O O . ALA B 1 170 ? 1.6 22.266 8.234 1 78.81 170 ALA B O 1
ATOM 3362 N N . ALA B 1 171 ? 1.436 21.578 6.141 1 77.38 171 ALA B N 1
ATOM 3363 C CA . ALA B 1 171 ? 1.762 22.891 5.598 1 77.38 171 ALA B CA 1
ATOM 3364 C C . ALA B 1 171 ? 0.611 23.875 5.809 1 77.38 171 ALA B C 1
ATOM 3366 O O . ALA B 1 171 ? 0.833 25.078 5.965 1 77.38 171 ALA B O 1
ATOM 3367 N N . GLY B 1 172 ? -0.576 23.344 5.824 1 74.69 172 GLY B N 1
ATOM 3368 C CA . GLY B 1 172 ? -1.748 24.156 6.082 1 74.69 172 GLY B CA 1
ATOM 3369 C C . GLY B 1 172 ? -2.078 25.109 4.941 1 74.69 172 GLY B C 1
ATOM 3370 O O . GLY B 1 172 ? -1.402 25.094 3.91 1 74.69 172 GLY B O 1
ATOM 3371 N N . GLY B 1 173 ? -3.156 25.828 5.117 1 70.31 173 GLY B N 1
ATOM 3372 C CA . GLY B 1 173 ? -3.549 26.938 4.258 1 70.31 173 GLY B CA 1
ATOM 3373 C C . GLY B 1 173 ? -3.904 26.5 2.85 1 70.31 173 GLY B C 1
ATOM 3374 O O . GLY B 1 173 ? -4.676 25.547 2.664 1 70.31 173 GLY B O 1
ATOM 3375 N N . GLY B 1 174 ? -3.25 27.188 1.89 1 69.5 174 GLY B N 1
ATOM 3376 C CA . GLY B 1 174 ? -3.502 27.016 0.468 1 69.5 174 GLY B CA 1
ATOM 3377 C C . GLY B 1 174 ? -3.023 25.688 -0.066 1 69.5 174 GLY B C 1
ATOM 3378 O O . GLY B 1 174 ? -3.609 25.141 -1.002 1 69.5 174 GLY B O 1
ATOM 3379 N N . VAL B 1 175 ? -2.121 25.109 0.542 1 73.94 175 VAL B N 1
ATOM 3380 C CA . VAL B 1 175 ? -1.546 23.875 0.054 1 73.94 175 VAL B CA 1
ATOM 3381 C C . VAL B 1 175 ? -2.545 22.734 0.25 1 73.94 175 VAL B C 1
ATOM 3383 O O . VAL B 1 175 ? -2.686 21.859 -0.617 1 73.94 175 VAL B O 1
ATOM 3386 N N . SER B 1 176 ? -3.277 22.766 1.36 1 76 176 SER B N 1
ATOM 3387 C CA . SER B 1 176 ? -4.262 21.719 1.628 1 76 176 SER B CA 1
ATOM 3388 C C . SER B 1 176 ? -5.395 21.75 0.606 1 76 176 SER B C 1
ATOM 3390 O O . SER B 1 176 ? -5.914 20.703 0.211 1 76 176 SER B O 1
ATOM 3392 N N . LYS B 1 177 ? -5.695 22.938 0.1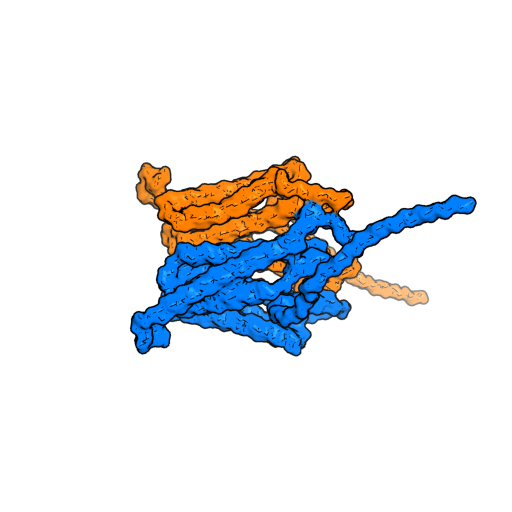07 1 74.38 177 LYS B N 1
ATOM 3393 C CA . LYS B 1 177 ? -6.75 23.094 -0.891 1 74.38 177 LYS B CA 1
ATOM 3394 C C . LYS B 1 177 ? -6.301 22.578 -2.254 1 74.38 177 LYS B C 1
ATOM 3396 O O . LYS B 1 177 ? -7.113 22.078 -3.037 1 74.38 177 LYS B O 1
ATOM 3401 N N . ALA B 1 178 ? -5.035 22.672 -2.42 1 72.5 178 ALA B N 1
ATOM 3402 C CA . ALA B 1 178 ? -4.473 22.281 -3.711 1 72.5 178 ALA B CA 1
ATOM 3403 C C . ALA B 1 178 ? -4.508 20.766 -3.895 1 72.5 178 ALA B C 1
ATOM 3405 O O . ALA B 1 178 ? -4.371 20.266 -5.012 1 72.5 178 ALA B O 1
ATOM 3406 N N . VAL B 1 179 ? -4.754 20.062 -2.795 1 76 179 VAL B N 1
ATOM 3407 C CA . VAL B 1 179 ? -4.738 18.609 -2.891 1 76 179 VAL B CA 1
ATOM 3408 C C . VAL B 1 179 ? -6.152 18.062 -2.697 1 76 179 VAL B C 1
ATOM 3410 O O . VAL B 1 179 ? -6.332 16.875 -2.406 1 76 179 VAL B O 1
ATOM 3413 N N . LYS B 1 180 ? -7.102 18.906 -2.904 1 70.44 180 LYS B N 1
ATOM 3414 C CA . LYS B 1 180 ? -8.484 18.453 -2.805 1 70.44 180 LYS B CA 1
ATOM 3415 C C . LYS B 1 180 ? -8.883 17.625 -4.02 1 70.44 180 LYS B C 1
ATOM 3417 O O . LYS B 1 180 ? -8.391 17.859 -5.125 1 70.44 180 LYS B O 1
ATOM 3422 N N . VAL B 1 181 ? -9.703 16.672 -3.789 1 68.25 181 VAL B N 1
ATOM 3423 C CA . VAL B 1 181 ? -10.141 15.68 -4.777 1 68.25 181 VAL B CA 1
ATOM 3424 C C . VAL B 1 181 ? -10.766 16.391 -5.977 1 68.25 181 VAL B C 1
ATOM 3426 O O . VAL B 1 181 ? -11.484 17.391 -5.812 1 68.25 181 VAL B O 1
ATOM 3429 N N . ASN B 1 182 ? -10.328 15.914 -7.238 1 70.75 182 ASN B N 1
ATOM 3430 C CA . ASN B 1 182 ? -10.867 16.453 -8.484 1 70.75 182 ASN B CA 1
ATOM 3431 C C . ASN B 1 182 ? -11.672 15.391 -9.242 1 70.75 182 ASN B C 1
ATOM 3433 O O . ASN B 1 182 ? -11.75 14.242 -8.812 1 70.75 182 ASN B O 1
ATOM 3437 N N . THR B 1 183 ? -12.336 15.727 -10.211 1 72.38 183 THR B N 1
ATOM 3438 C CA . THR B 1 183 ? -13.219 14.867 -11.008 1 72.38 183 THR B CA 1
ATOM 3439 C C . THR B 1 183 ? -12.445 13.68 -11.578 1 72.38 183 THR B C 1
ATOM 3441 O O . THR B 1 183 ? -12.984 12.578 -11.672 1 72.38 183 THR B O 1
ATOM 3444 N N . LEU B 1 184 ? -11.266 13.828 -11.891 1 75.75 184 LEU B N 1
ATOM 3445 C CA . LEU B 1 184 ? -10.461 12.742 -12.43 1 75.75 184 LEU B CA 1
ATOM 3446 C C . LEU B 1 184 ? -10.305 11.625 -11.398 1 75.75 184 LEU B C 1
ATOM 3448 O O . LEU B 1 184 ? -10.297 10.445 -11.758 1 75.75 184 LEU B O 1
ATOM 3452 N N . GLY B 1 185 ? -10.328 12.023 -10.234 1 74.94 185 GLY B N 1
ATOM 3453 C CA . GLY B 1 185 ? -10.195 11.07 -9.156 1 74.94 185 GLY B CA 1
ATOM 3454 C C . GLY B 1 185 ? -11.414 10.172 -8.992 1 74.94 185 GLY B C 1
ATOM 3455 O O . GLY B 1 185 ? -11.281 8.984 -8.695 1 74.94 185 GLY B O 1
ATOM 3456 N N . LYS B 1 186 ? -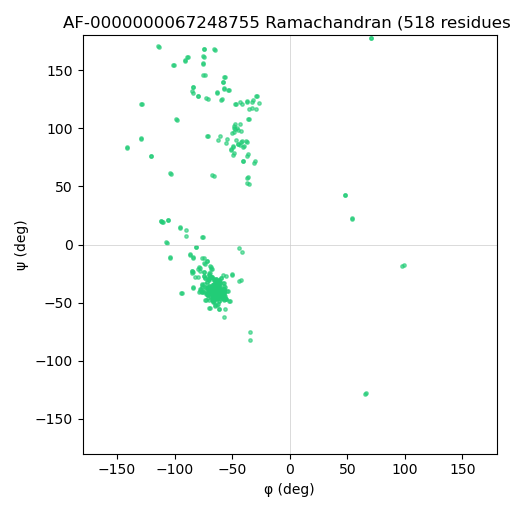12.547 10.641 -9.406 1 76.81 186 LYS B N 1
ATOM 3457 C CA . LYS B 1 186 ? -13.773 9.867 -9.273 1 76.81 186 LYS B CA 1
ATOM 3458 C C . LYS B 1 186 ? -13.852 8.766 -10.32 1 76.81 186 LYS B C 1
ATOM 3460 O O . LYS B 1 186 ? -14.227 7.629 -10.016 1 76.81 186 LYS B O 1
ATOM 3465 N N . TRP B 1 187 ? -13.469 9.109 -11.414 1 84.5 187 TRP B N 1
ATOM 3466 C CA . TRP B 1 187 ? -13.516 8.148 -12.508 1 84.5 187 TRP B CA 1
ATOM 3467 C C . TRP B 1 187 ? -12.477 7.043 -12.297 1 84.5 187 TRP B C 1
ATOM 3469 O O . TRP B 1 187 ? -12.75 5.871 -12.578 1 84.5 187 TRP B O 1
ATOM 3479 N N . LYS B 1 188 ? -11.398 7.43 -11.805 1 87.06 188 LYS B N 1
ATOM 3480 C CA . LYS B 1 188 ? -10.375 6.418 -11.57 1 87.06 188 LYS B CA 1
ATOM 3481 C C . LYS B 1 188 ? -10.852 5.387 -10.547 1 87.06 188 LYS B C 1
ATOM 3483 O O . LYS B 1 188 ? -10.641 4.184 -10.727 1 87.06 188 LYS B O 1
ATOM 3488 N N . THR B 1 189 ? -11.469 5.91 -9.539 1 84.06 189 THR B N 1
ATOM 3489 C CA . THR B 1 189 ? -11.906 5.02 -8.477 1 84.06 189 THR B CA 1
ATOM 3490 C C . THR B 1 189 ? -13.023 4.102 -8.953 1 84.06 189 THR B C 1
ATOM 3492 O O . THR B 1 189 ? -13.008 2.898 -8.68 1 84.06 189 THR B O 1
ATOM 3495 N N . ALA B 1 190 ? -13.945 4.652 -9.719 1 86.5 190 ALA B N 1
ATOM 3496 C CA . ALA B 1 190 ? -15.039 3.848 -10.242 1 86.5 190 ALA B CA 1
ATOM 3497 C C . ALA B 1 190 ? -14.523 2.746 -11.164 1 86.5 190 ALA B C 1
ATOM 3499 O O . ALA B 1 190 ? -14.922 1.586 -11.031 1 86.5 190 ALA B O 1
ATOM 3500 N N . LEU B 1 191 ? -13.617 3.113 -12.039 1 92.75 191 LEU B N 1
ATOM 3501 C CA . LEU B 1 191 ? -13.055 2.154 -12.984 1 92.75 191 LEU B CA 1
ATOM 3502 C C . LEU B 1 191 ? -12.273 1.066 -12.25 1 92.75 191 LEU B C 1
ATOM 3504 O O . LEU B 1 191 ? -12.414 -0.119 -12.562 1 92.75 191 LEU B O 1
ATOM 3508 N N . GLN B 1 192 ? -11.555 1.481 -11.328 1 93.62 192 GLN B N 1
ATOM 3509 C CA . GLN B 1 192 ? -10.734 0.545 -10.562 1 93.62 192 GLN B CA 1
ATOM 3510 C C . GLN B 1 192 ? -11.609 -0.417 -9.766 1 93.62 192 GLN B C 1
ATOM 3512 O O . GLN B 1 192 ? -11.383 -1.629 -9.781 1 93.62 192 GLN B O 1
ATOM 3517 N N . MET B 1 193 ? -12.641 0.111 -9.133 1 93.19 193 MET B N 1
ATOM 3518 C CA . MET B 1 193 ? -13.508 -0.71 -8.289 1 93.19 193 MET B CA 1
ATOM 3519 C C . MET B 1 193 ? -14.273 -1.727 -9.125 1 93.19 193 MET B C 1
ATOM 3521 O O . MET B 1 193 ? -14.383 -2.895 -8.75 1 93.19 193 MET B O 1
ATOM 3525 N N . VAL B 1 194 ? -14.734 -1.254 -10.172 1 95 194 VAL B N 1
ATOM 3526 C CA . VAL B 1 194 ? -15.5 -2.141 -11.039 1 95 194 VAL B CA 1
ATOM 3527 C C . VAL B 1 194 ? -14.586 -3.207 -11.633 1 95 194 VAL B C 1
ATOM 3529 O O . VAL B 1 194 ? -14.922 -4.391 -11.641 1 95 194 VAL B O 1
ATOM 3532 N N . SER B 1 195 ? -13.492 -2.791 -12.125 1 97.75 195 SER B N 1
ATOM 3533 C CA . SER B 1 195 ? -12.547 -3.719 -12.727 1 97.75 195 SER B CA 1
ATOM 3534 C C . SER B 1 195 ? -12.117 -4.797 -11.734 1 97.75 195 SER B C 1
ATOM 3536 O O . SER B 1 195 ? -12.141 -5.988 -12.055 1 97.75 195 SER B O 1
ATOM 3538 N N . MET B 1 196 ? -11.789 -4.387 -10.586 1 97.56 196 MET B N 1
ATOM 3539 C CA . MET B 1 196 ? -11.336 -5.34 -9.578 1 97.56 196 MET B CA 1
ATOM 3540 C C . MET B 1 196 ? -12.453 -6.312 -9.203 1 97.56 196 MET B C 1
ATOM 3542 O O . MET B 1 196 ? -12.211 -7.508 -9.039 1 97.56 196 MET B O 1
ATOM 3546 N N . SER B 1 197 ? -13.695 -5.766 -9.047 1 97.12 197 SER B N 1
ATOM 3547 C CA . SER B 1 197 ? -14.844 -6.609 -8.719 1 97.12 197 SER B CA 1
ATOM 3548 C C . SER B 1 197 ? -15.055 -7.688 -9.781 1 97.12 197 SER B C 1
ATOM 3550 O O . SER B 1 197 ? -15.195 -8.867 -9.453 1 97.12 197 SER B O 1
ATOM 3552 N N . VAL B 1 198 ? -14.992 -7.301 -10.984 1 97.56 198 VAL B N 1
ATOM 3553 C CA . VAL B 1 198 ? -15.242 -8.227 -12.078 1 97.56 198 VAL B CA 1
ATOM 3554 C C . VAL B 1 198 ? -14.094 -9.234 -12.172 1 97.56 198 VAL B C 1
ATOM 3556 O O . VAL B 1 198 ? -14.328 -10.43 -12.375 1 97.56 198 VAL B O 1
ATOM 3559 N N . LEU B 1 199 ? -12.883 -8.812 -12.023 1 98.12 199 LEU B N 1
ATOM 3560 C CA . LEU B 1 199 ? -11.727 -9.703 -12.078 1 98.12 199 LEU B CA 1
ATOM 3561 C C . LEU B 1 199 ? -11.805 -10.766 -10.984 1 98.12 199 LEU B C 1
ATOM 3563 O O . LEU B 1 199 ? -11.406 -11.906 -11.195 1 98.12 199 LEU B O 1
ATOM 3567 N N . LEU B 1 200 ? -12.273 -10.352 -9.852 1 97.5 200 LEU B N 1
ATOM 3568 C CA . LEU B 1 200 ? -12.422 -11.32 -8.766 1 97.5 200 LEU B CA 1
ATOM 3569 C C . LEU B 1 200 ? -13.516 -12.328 -9.086 1 97.5 200 LEU B C 1
ATOM 3571 O O . LEU B 1 200 ? -13.367 -13.523 -8.797 1 97.5 200 LEU B O 1
ATOM 3575 N N . VAL B 1 201 ? -14.617 -11.883 -9.742 1 96.44 201 VAL B N 1
ATOM 3576 C CA . VAL B 1 201 ? -15.742 -12.75 -10.07 1 96.44 201 VAL B CA 1
ATOM 3577 C C . VAL B 1 201 ? -15.312 -13.766 -11.125 1 96.44 201 VAL B C 1
ATOM 3579 O O . VAL B 1 201 ? -15.617 -14.961 -11.016 1 96.44 201 VAL B O 1
ATOM 3582 N N . VAL B 1 202 ? -14.562 -13.367 -12.086 1 96.5 202 VAL B N 1
ATOM 3583 C CA . VAL B 1 202 ? -14.258 -14.203 -13.242 1 96.5 202 VAL B CA 1
ATOM 3584 C C . VAL B 1 202 ? -13.141 -15.172 -12.898 1 96.5 202 VAL B C 1
ATOM 3586 O O . VAL B 1 202 ? -12.75 -16 -13.727 1 96.5 202 VAL B O 1
ATOM 3589 N N . ARG B 1 203 ? -12.641 -15.07 -11.711 1 95.12 203 ARG B N 1
ATOM 3590 C CA . ARG B 1 203 ? -11.672 -16.062 -11.266 1 95.12 203 ARG B CA 1
ATOM 3591 C C . ARG B 1 203 ? -12.328 -17.438 -11.109 1 95.12 203 ARG B C 1
ATOM 3593 O O . ARG B 1 203 ? -11.664 -18.469 -11.219 1 95.12 203 ARG B O 1
ATOM 3600 N N . GLN B 1 204 ? -13.648 -17.375 -10.82 1 94.88 204 GLN B N 1
ATOM 3601 C CA . GLN B 1 204 ? -14.422 -18.625 -10.734 1 94.88 204 GLN B CA 1
ATOM 3602 C C . GLN B 1 204 ? -14.789 -19.125 -12.125 1 94.88 204 GLN B C 1
ATOM 3604 O O . GLN B 1 204 ? -15.305 -18.375 -12.953 1 94.88 204 GLN B O 1
ATOM 3609 N N . PRO B 1 205 ? -14.469 -20.406 -12.375 1 92.69 205 PRO B N 1
ATOM 3610 C CA . PRO B 1 205 ? -14.875 -20.922 -13.68 1 92.69 205 PRO B CA 1
ATOM 3611 C C . PRO B 1 205 ? -16.359 -20.719 -13.953 1 92.69 205 PRO B C 1
ATOM 3613 O O . PRO B 1 205 ? -17.203 -20.922 -13.07 1 92.69 205 PRO B O 1
ATOM 3616 N N . LEU B 1 206 ? -16.625 -20.25 -15.102 1 90.81 206 LEU B N 1
ATOM 3617 C CA . LEU B 1 206 ? -17.984 -19.922 -15.508 1 90.81 206 LEU B CA 1
ATOM 3618 C C . LEU B 1 206 ? -18.906 -21.125 -15.328 1 90.81 206 LEU B C 1
ATOM 3620 O O . LEU B 1 206 ? -20.047 -20.969 -14.914 1 90.81 206 LEU B O 1
ATOM 3624 N N . GLY B 1 207 ? -18.406 -22.297 -15.648 1 90.81 207 GLY B N 1
ATOM 3625 C CA . GLY B 1 207 ? -19.203 -23.516 -15.555 1 90.81 207 GLY B CA 1
ATOM 3626 C C . GLY B 1 207 ? -19.703 -23.781 -14.148 1 90.81 207 GLY B C 1
ATOM 3627 O O . GLY B 1 207 ? -20.75 -24.422 -13.977 1 90.81 207 GLY B O 1
ATOM 3628 N N . ASP B 1 208 ? -18.984 -23.328 -13.109 1 91.94 208 ASP B N 1
ATOM 3629 C CA . ASP B 1 208 ? -19.391 -23.531 -11.727 1 91.94 208 ASP B CA 1
ATOM 3630 C C . ASP B 1 208 ? -20.594 -22.656 -11.375 1 91.94 208 ASP B C 1
ATOM 3632 O O . ASP B 1 208 ? -21.438 -23.047 -10.57 1 91.94 208 ASP B O 1
ATOM 3636 N N . LEU B 1 209 ? -20.625 -21.516 -12 1 90.75 209 LEU B N 1
ATOM 3637 C CA . LEU B 1 209 ? -21.672 -20.562 -11.68 1 90.75 209 LEU B CA 1
ATOM 3638 C C . LEU B 1 209 ? -22.859 -20.703 -12.633 1 90.75 209 LEU B C 1
ATOM 3640 O O . LEU B 1 209 ? -24.016 -20.609 -12.219 1 90.75 209 LEU B O 1
ATOM 3644 N N . LEU B 1 210 ? -22.5 -20.891 -13.906 1 92 210 LEU B N 1
ATOM 3645 C CA . LEU B 1 210 ? -23.484 -21.078 -14.961 1 92 210 LEU B CA 1
ATOM 3646 C C . LEU B 1 210 ? -23.156 -22.312 -15.797 1 92 210 LEU B C 1
ATOM 3648 O O . LEU B 1 210 ? -22.547 -22.203 -16.859 1 92 210 LEU B O 1
ATOM 3652 N N . PRO B 1 211 ? -23.656 -23.453 -15.461 1 90.62 211 PRO B N 1
ATOM 3653 C CA . PRO B 1 211 ? -23.312 -24.703 -16.125 1 90.62 211 PRO B CA 1
ATOM 3654 C C . PRO B 1 211 ? -23.688 -24.703 -17.609 1 90.62 211 PRO B C 1
ATOM 3656 O O . PRO B 1 211 ? -22.984 -25.297 -18.438 1 90.62 211 PRO B O 1
ATOM 3659 N N . SER B 1 212 ? -24.734 -23.984 -17.938 1 90.94 212 SER B N 1
ATOM 3660 C CA . SER B 1 212 ? -25.188 -23.938 -19.328 1 90.94 212 SER B CA 1
ATOM 3661 C C . SER B 1 212 ? -24.188 -23.219 -20.219 1 90.94 212 SER B C 1
ATOM 3663 O O . SER B 1 212 ? -24.172 -23.406 -21.438 1 90.94 212 SER B O 1
ATOM 3665 N N . TYR B 1 213 ? -23.375 -22.438 -19.672 1 88.5 213 TYR B N 1
ATOM 3666 C CA . TYR B 1 213 ? -22.406 -21.641 -20.438 1 88.5 213 TYR B CA 1
ATOM 3667 C C . TYR B 1 213 ? -20.984 -22.141 -20.219 1 88.5 213 TYR B C 1
ATOM 3669 O O . TYR B 1 213 ? -20.031 -21.422 -20.484 1 88.5 213 TYR B O 1
ATOM 3677 N N . ALA B 1 214 ? -21.078 -23.359 -19.766 1 84.75 214 ALA B N 1
ATOM 3678 C CA . ALA B 1 214 ? -19.75 -23.938 -19.531 1 84.75 214 ALA B CA 1
ATOM 3679 C C . ALA B 1 214 ? -18.922 -23.969 -20.812 1 84.75 214 ALA B C 1
ATOM 3681 O O . ALA B 1 214 ? -19.438 -24.328 -21.875 1 84.75 214 ALA B O 1
ATOM 3682 N N . GLY B 1 215 ? -17.766 -23.438 -20.922 1 85.12 215 GLY B N 1
ATOM 3683 C CA . GLY B 1 215 ? -16.906 -23.469 -22.094 1 85.12 215 GLY B CA 1
ATOM 3684 C C . GLY B 1 215 ? -16.984 -22.203 -22.922 1 85.12 215 GLY B C 1
ATOM 3685 O O . GLY B 1 215 ? -16.219 -22.016 -23.859 1 85.12 215 GLY B O 1
ATOM 3686 N N . SER B 1 216 ? -18.062 -21.453 -22.672 1 89.56 216 SER B N 1
ATOM 3687 C CA . SER B 1 216 ? -18.203 -20.188 -23.391 1 89.56 216 SER B CA 1
ATOM 3688 C C . SER B 1 216 ? -17.016 -19.266 -23.141 1 89.56 216 SER B C 1
ATOM 3690 O O . SER B 1 216 ? -16.438 -19.281 -22.047 1 89.56 216 SER B O 1
ATOM 3692 N N . PRO B 1 217 ? -16.609 -18.609 -24.203 1 92.31 217 PRO B N 1
ATOM 3693 C CA . PRO B 1 217 ? -15.484 -17.688 -24.016 1 92.31 217 PRO B CA 1
ATOM 3694 C C . PRO B 1 217 ? -15.883 -16.391 -23.312 1 92.31 217 PRO B C 1
ATOM 3696 O O . PRO B 1 217 ? -15.102 -15.445 -23.25 1 92.31 217 PRO B O 1
ATOM 3699 N N . LEU B 1 218 ? -17.047 -16.297 -22.875 1 91.56 218 LEU B N 1
ATOM 3700 C CA . LEU B 1 218 ? -17.609 -15.102 -22.234 1 91.56 218 LEU B CA 1
ATOM 3701 C C . LEU B 1 218 ? -16.703 -14.633 -21.109 1 91.56 218 LEU B C 1
ATOM 3703 O O . LEU B 1 218 ? -16.344 -13.453 -21.031 1 91.56 218 LEU B O 1
ATOM 3707 N N . TRP B 1 219 ? -16.266 -15.547 -20.188 1 92.12 219 TRP B N 1
ATOM 3708 C CA . TRP B 1 219 ? -15.422 -15.219 -19.047 1 92.12 219 TRP B CA 1
ATOM 3709 C C . TRP B 1 219 ? -14.094 -14.633 -19.516 1 92.12 219 TRP B C 1
ATOM 3711 O O . TRP B 1 219 ? -13.57 -13.695 -18.906 1 92.12 219 TRP B O 1
ATOM 3721 N N . LEU B 1 220 ? -13.68 -15.133 -20.641 1 94.06 220 LEU B N 1
ATOM 3722 C CA . LEU B 1 220 ? -12.406 -14.656 -21.172 1 94.06 220 LEU B CA 1
ATOM 3723 C C . LEU B 1 220 ? -12.523 -13.219 -21.672 1 94.06 220 LEU B C 1
ATOM 3725 O O . LEU B 1 220 ? -11.656 -12.391 -21.391 1 94.06 220 LEU B O 1
ATOM 3729 N N . HIS B 1 221 ? -13.625 -12.93 -22.375 1 95.88 221 HIS B N 1
ATOM 3730 C CA . HIS B 1 221 ? -13.844 -11.586 -22.891 1 95.88 221 HIS B CA 1
ATOM 3731 C C . HIS B 1 221 ? -14.047 -10.594 -21.75 1 95.88 221 HIS B C 1
ATOM 3733 O O . HIS B 1 221 ? -13.531 -9.469 -21.797 1 95.88 221 HIS B O 1
ATOM 3739 N N . ILE B 1 222 ? -14.766 -10.977 -20.781 1 96.44 222 ILE B N 1
ATOM 3740 C CA . ILE B 1 222 ? -15.023 -10.117 -19.625 1 96.44 222 ILE B CA 1
ATOM 3741 C C . ILE B 1 222 ? -13.727 -9.875 -18.859 1 96.44 222 ILE B C 1
ATOM 3743 O O . ILE B 1 222 ? -13.469 -8.758 -18.406 1 96.44 222 ILE B O 1
ATOM 3747 N N . SER B 1 223 ? -12.945 -10.906 -18.734 1 97.12 223 SER B N 1
ATOM 3748 C CA . SER B 1 223 ? -11.656 -10.781 -18.062 1 97.12 223 SER B CA 1
ATOM 3749 C C . SER B 1 223 ? -10.742 -9.812 -18.812 1 97.12 223 SER B C 1
ATOM 3751 O O . SER B 1 223 ? -10.078 -8.977 -18.203 1 97.12 223 SER B O 1
ATOM 3753 N N . LEU B 1 224 ? -10.742 -9.867 -20.125 1 97.31 224 LEU B N 1
ATOM 3754 C CA . LEU B 1 224 ? -9.922 -8.977 -20.938 1 97.31 224 LEU B CA 1
ATOM 3755 C C . LEU B 1 224 ? -10.383 -7.531 -20.797 1 97.31 224 LEU B C 1
ATOM 3757 O O . LEU B 1 224 ? -9.562 -6.629 -20.625 1 97.31 224 LEU B O 1
ATOM 3761 N N . ALA B 1 225 ? -11.664 -7.348 -20.891 1 97.75 225 ALA B N 1
ATOM 3762 C CA . ALA B 1 225 ? -12.227 -6.004 -20.734 1 97.75 225 ALA B CA 1
ATOM 3763 C C . ALA B 1 225 ? -11.891 -5.418 -19.375 1 97.75 225 ALA B C 1
ATOM 3765 O O . ALA B 1 225 ? -11.562 -4.234 -19.266 1 97.75 225 ALA B O 1
ATOM 3766 N N . SER B 1 226 ? -11.984 -6.258 -18.375 1 98 226 SER B N 1
ATOM 3767 C CA . SER B 1 226 ? -11.727 -5.797 -17.016 1 98 226 SER B CA 1
ATOM 3768 C C . SER B 1 226 ? -10.242 -5.496 -16.812 1 98 226 SER B C 1
ATOM 3770 O O . SER B 1 226 ? -9.891 -4.57 -16.078 1 98 226 SER B O 1
ATOM 3772 N N . TYR B 1 227 ? -9.406 -6.27 -17.422 1 97.81 227 TYR B N 1
ATOM 3773 C CA . TYR B 1 227 ? -7.973 -6.012 -17.375 1 97.81 227 TYR B CA 1
ATOM 3774 C C . TYR B 1 227 ? -7.641 -4.664 -18.016 1 97.81 227 TYR B C 1
ATOM 3776 O O . TYR B 1 227 ? -6.875 -3.879 -17.453 1 97.81 227 TYR B O 1
ATOM 3784 N N . VAL B 1 228 ? -8.25 -4.379 -19.125 1 97.62 228 VAL B N 1
ATOM 3785 C CA . VAL B 1 228 ? -8.055 -3.109 -19.812 1 97.62 228 VAL B CA 1
ATOM 3786 C C . VAL B 1 228 ? -8.578 -1.966 -18.953 1 97.62 228 VAL B C 1
ATOM 3788 O O . VAL B 1 228 ? -7.949 -0.911 -18.844 1 97.62 228 VAL B O 1
ATOM 3791 N N . ALA B 1 229 ? -9.703 -2.193 -18.359 1 97.44 229 ALA B N 1
ATOM 3792 C CA . ALA B 1 229 ? -10.281 -1.19 -17.469 1 97.44 229 ALA B CA 1
ATOM 3793 C C . ALA B 1 229 ? -9.367 -0.921 -16.281 1 97.44 229 ALA B C 1
ATOM 3795 O O . ALA B 1 229 ? -9.25 0.22 -15.828 1 97.44 229 ALA B O 1
ATOM 3796 N N . LEU B 1 230 ? -8.734 -1.961 -15.719 1 97.62 230 LEU B N 1
ATOM 3797 C CA . LEU B 1 230 ? -7.801 -1.785 -14.617 1 97.62 230 LEU B CA 1
ATOM 3798 C C . LEU B 1 230 ? -6.633 -0.893 -15.031 1 97.62 230 LEU B C 1
ATOM 3800 O O . LEU B 1 230 ? -6.254 0.019 -14.297 1 97.62 230 LEU B O 1
ATOM 3804 N N . TRP B 1 231 ? -6.09 -1.13 -16.219 1 97.56 231 TRP B N 1
ATOM 3805 C CA . TRP B 1 231 ? -5.016 -0.291 -16.734 1 97.56 231 TRP B CA 1
ATOM 3806 C C . TRP B 1 231 ? -5.504 1.135 -16.969 1 97.56 231 TRP B C 1
ATOM 3808 O O . TRP B 1 231 ? -4.773 2.096 -16.719 1 97.56 231 TRP B O 1
ATOM 3818 N N . GLY B 1 232 ? -6.723 1.217 -17.516 1 96.56 232 GLY B N 1
ATOM 3819 C CA . GLY B 1 232 ? -7.305 2.543 -17.656 1 96.56 232 GLY B CA 1
ATOM 3820 C C . GLY B 1 232 ? -7.371 3.305 -16.344 1 96.56 232 GLY B C 1
ATOM 3821 O O . GLY B 1 232 ? -6.992 4.477 -16.281 1 96.56 232 GLY B O 1
ATOM 3822 N N . GLY B 1 233 ? -7.84 2.629 -15.305 1 95.31 233 GLY B N 1
ATOM 3823 C CA . GLY B 1 233 ? -7.859 3.234 -13.984 1 95.31 233 GLY B CA 1
ATOM 3824 C C . GLY B 1 233 ? -6.477 3.568 -13.461 1 95.31 233 GLY B C 1
ATOM 3825 O O . GLY B 1 233 ? -6.289 4.594 -12.805 1 95.31 233 GLY B O 1
ATOM 3826 N N . THR B 1 234 ? -5.516 2.734 -13.742 1 96.44 234 THR B N 1
ATOM 3827 C CA . THR B 1 234 ? -4.137 2.947 -13.312 1 96.44 234 THR B CA 1
ATOM 3828 C C . THR B 1 234 ? -3.557 4.199 -13.953 1 96.44 234 THR B C 1
ATOM 3830 O O . THR B 1 234 ? -2.98 5.047 -13.266 1 96.44 234 THR B O 1
ATOM 3833 N N . VAL B 1 235 ? -3.758 4.352 -15.227 1 96.19 235 VAL B N 1
ATOM 3834 C CA . VAL B 1 235 ? -3.232 5.492 -15.969 1 96.19 235 VAL B CA 1
ATOM 3835 C C . VAL B 1 235 ? -3.916 6.773 -15.5 1 96.19 235 VAL B C 1
ATOM 3837 O O . VAL B 1 235 ? -3.254 7.789 -15.266 1 96.19 235 VAL B O 1
ATOM 3840 N N . LEU B 1 236 ? -5.223 6.711 -15.312 1 94.94 236 LEU B N 1
ATOM 3841 C CA . LEU B 1 236 ? -5.949 7.871 -14.805 1 94.94 236 LEU B CA 1
ATOM 3842 C C . LEU B 1 236 ? -5.469 8.25 -13.414 1 94.94 236 LEU B C 1
ATOM 3844 O O . LEU B 1 236 ? -5.363 9.438 -13.086 1 94.94 236 LEU B O 1
ATOM 3848 N N . GLY B 1 237 ? -5.207 7.199 -12.609 1 93.81 237 GLY B N 1
ATOM 3849 C CA . GLY B 1 237 ? -4.691 7.453 -11.273 1 93.81 237 GLY B CA 1
ATOM 3850 C C . GLY B 1 237 ? -3.344 8.148 -11.273 1 93.81 237 GLY B C 1
ATOM 3851 O O . GLY B 1 237 ? -3.131 9.109 -10.539 1 93.81 237 GLY B O 1
ATOM 3852 N N . LEU B 1 238 ? -2.477 7.723 -12.102 1 94.75 238 LEU B N 1
ATOM 3853 C CA . LEU B 1 238 ? -1.146 8.312 -12.195 1 94.75 238 LEU B CA 1
ATOM 3854 C C . LEU B 1 238 ? -1.216 9.719 -12.781 1 94.75 238 LEU B C 1
ATOM 3856 O O . LEU B 1 238 ? -0.471 10.609 -12.359 1 94.75 238 LEU B O 1
ATOM 3860 N N . TRP B 1 239 ? -2.104 9.844 -13.695 1 94.19 239 TRP B N 1
ATOM 3861 C CA . TRP B 1 239 ? -2.297 11.164 -14.289 1 94.19 239 TRP B CA 1
ATOM 3862 C C . TRP B 1 239 ? -2.826 12.156 -13.25 1 94.19 239 TRP B C 1
ATOM 3864 O O . TRP B 1 239 ? -2.354 13.289 -13.172 1 94.19 239 TRP B O 1
ATOM 3874 N N . SER B 1 240 ? -3.793 11.75 -12.508 1 92.62 240 SER B N 1
ATOM 3875 C CA . SER B 1 240 ? -4.324 12.586 -11.438 1 92.62 240 SER B CA 1
ATOM 3876 C C . SER B 1 240 ? -3.242 12.945 -10.422 1 92.62 240 SER B C 1
ATOM 3878 O O . SER B 1 240 ? -3.174 14.078 -9.953 1 92.62 240 SER B O 1
ATOM 3880 N N . LEU B 1 241 ? -2.424 12.039 -10.062 1 92.56 241 LEU B N 1
ATOM 3881 C CA . LEU B 1 241 ? -1.332 12.281 -9.133 1 92.56 241 LEU B CA 1
ATOM 3882 C C . LEU B 1 241 ? -0.372 13.336 -9.68 1 92.56 241 LEU B C 1
ATOM 3884 O O . LEU B 1 241 ? 0.081 14.211 -8.938 1 92.56 241 LEU B O 1
ATOM 3888 N N . ALA B 1 242 ? -0.105 13.242 -10.961 1 92.75 242 ALA B N 1
ATOM 3889 C CA . ALA B 1 242 ? 0.771 14.227 -11.602 1 92.75 242 ALA B CA 1
ATOM 3890 C C . ALA B 1 242 ? 0.179 15.633 -11.508 1 92.75 242 ALA B C 1
ATOM 3892 O O . ALA B 1 242 ? 0.903 16.609 -11.281 1 92.75 242 ALA B O 1
ATOM 3893 N N . ILE B 1 243 ? -1.06 15.695 -11.648 1 90.75 243 ILE B N 1
ATOM 3894 C CA . ILE B 1 243 ? -1.739 16.984 -11.555 1 90.75 243 ILE B CA 1
ATOM 3895 C C . ILE B 1 243 ? -1.633 17.531 -10.133 1 90.75 243 ILE B C 1
ATOM 3897 O O . ILE B 1 243 ? -1.342 18.703 -9.93 1 90.75 243 ILE B O 1
ATOM 3901 N N . TYR B 1 244 ? -1.828 16.656 -9.156 1 89.62 244 TYR B N 1
ATOM 3902 C CA . TYR B 1 244 ? -1.713 17.078 -7.766 1 89.62 244 TYR B CA 1
ATOM 3903 C C . TYR B 1 244 ? -0.309 17.594 -7.465 1 89.62 244 TYR B C 1
ATOM 3905 O O . TYR B 1 244 ? -0.145 18.609 -6.785 1 89.62 244 TYR B O 1
ATOM 3913 N N . PHE B 1 245 ? 0.691 16.922 -7.984 1 91.25 245 PHE B N 1
ATOM 3914 C CA . PHE B 1 245 ? 2.072 17.344 -7.789 1 91.25 245 PHE B CA 1
ATOM 3915 C C . PHE B 1 245 ? 2.32 18.703 -8.445 1 91.25 245 PHE B C 1
ATOM 3917 O O . PHE B 1 245 ? 2.994 19.562 -7.879 1 91.25 245 PHE B O 1
ATOM 3924 N N . SER B 1 246 ? 1.763 18.875 -9.617 1 90.25 246 SER B N 1
ATOM 3925 C CA . SER B 1 246 ? 1.938 20.141 -10.328 1 90.25 246 SER B CA 1
ATOM 3926 C C . SER B 1 246 ? 1.308 21.297 -9.57 1 90.25 246 SER B C 1
ATOM 3928 O O . SER B 1 246 ? 1.848 22.406 -9.562 1 90.25 246 SER B O 1
ATOM 3930 N N . ASN B 1 247 ? 0.227 21 -8.922 1 87 247 ASN B N 1
ATOM 3931 C CA . ASN B 1 247 ? -0.49 22.031 -8.172 1 87 247 ASN B CA 1
ATOM 3932 C C . ASN B 1 247 ? 0.294 22.469 -6.941 1 87 247 ASN B C 1
ATOM 3934 O O . ASN B 1 247 ? 0.183 23.625 -6.508 1 87 247 ASN B O 1
ATOM 3938 N N . VAL B 1 248 ? 1.09 21.578 -6.391 1 86.25 248 VAL B N 1
ATOM 3939 C CA . VAL B 1 248 ? 1.753 21.922 -5.137 1 86.25 248 VAL B CA 1
ATOM 3940 C C . VAL B 1 248 ? 3.236 22.172 -5.387 1 86.25 248 VAL B C 1
ATOM 3942 O O . VAL B 1 248 ? 3.982 22.5 -4.461 1 86.25 248 VAL B O 1
ATOM 3945 N N . TRP B 1 249 ? 3.682 22.094 -6.598 1 84.62 249 TRP B N 1
ATOM 3946 C CA . TRP B 1 249 ? 5.094 22.188 -6.957 1 84.62 249 TRP B CA 1
ATOM 3947 C C . TRP B 1 249 ? 5.699 23.5 -6.461 1 84.62 249 TRP B C 1
ATOM 3949 O O . TRP B 1 249 ? 6.812 23.516 -5.938 1 84.62 249 TRP B O 1
ATOM 3959 N N . VAL B 1 250 ? 4.973 24.562 -6.578 1 79.81 250 VAL B N 1
ATOM 3960 C CA . VAL B 1 250 ? 5.457 25.891 -6.203 1 79.81 250 VAL B CA 1
ATOM 3961 C C . VAL B 1 250 ? 5.75 25.922 -4.703 1 79.81 250 VAL B C 1
ATOM 3963 O O . VAL B 1 250 ? 6.715 26.562 -4.266 1 79.81 250 VAL B O 1
ATOM 3966 N N . HIS B 1 251 ? 4.992 25.156 -3.971 1 79.81 251 HIS B N 1
ATOM 3967 C CA . HIS B 1 251 ? 5.152 25.156 -2.521 1 79.81 251 HIS B CA 1
ATOM 3968 C C . HIS B 1 251 ? 6.363 24.328 -2.102 1 79.81 251 HIS B C 1
ATOM 3970 O O . HIS B 1 251 ? 6.898 24.516 -1.005 1 79.81 251 HIS B O 1
ATOM 3976 N N . PHE B 1 252 ? 6.781 23.438 -2.91 1 77.44 252 PHE B N 1
ATOM 3977 C CA . PHE B 1 252 ? 7.977 22.656 -2.643 1 77.44 252 PHE B CA 1
ATOM 3978 C C . PHE B 1 252 ? 9.234 23.469 -2.912 1 77.44 252 PHE B C 1
ATOM 3980 O O . PHE B 1 252 ? 10.203 23.391 -2.158 1 77.44 252 PHE B O 1
ATOM 3987 N N . VAL B 1 253 ? 9.141 24.25 -3.969 1 75.56 253 VAL B N 1
ATOM 3988 C CA . VAL B 1 253 ? 10.305 25.016 -4.422 1 75.56 253 VAL B CA 1
ATOM 3989 C C . VAL B 1 253 ? 10.406 26.312 -3.629 1 75.56 253 VAL B C 1
ATOM 3991 O O . VAL B 1 253 ? 11.508 26.766 -3.295 1 75.56 253 VAL B O 1
ATOM 3994 N N . TYR B 1 254 ? 9.156 26.922 -3.314 1 72 254 TYR B N 1
ATOM 3995 C CA . TYR B 1 254 ? 9.102 28.156 -2.541 1 72 254 TYR B CA 1
ATOM 3996 C C . TYR B 1 254 ? 8.305 27.969 -1.258 1 72 254 TYR B C 1
ATOM 3998 O O . TYR B 1 254 ? 7.145 28.391 -1.17 1 72 254 TYR B O 1
ATOM 4006 N N . PRO B 1 255 ? 8.867 27.344 -0.289 1 63.44 255 PRO B N 1
ATOM 4007 C CA . PRO B 1 255 ? 8.094 27.047 0.915 1 63.44 255 PRO B CA 1
ATOM 4008 C C . PRO B 1 255 ? 7.613 28.297 1.633 1 63.44 255 PRO B C 1
ATOM 4010 O O . PRO B 1 255 ? 6.609 28.266 2.354 1 63.44 255 PRO B O 1
ATOM 4013 N N . GLU B 1 256 ? 8.297 29.562 1.929 1 58.47 256 GLU B N 1
ATOM 4014 C CA . GLU B 1 256 ? 7.98 30.75 2.725 1 58.47 256 GLU B CA 1
ATOM 4015 C C . GLU B 1 256 ? 6.922 31.609 2.037 1 58.47 256 GLU B C 1
ATOM 4017 O O . GLU B 1 256 ? 6.371 32.531 2.645 1 58.47 256 GLU B O 1
ATOM 4022 N N . ALA B 1 257 ? 6.59 31.562 0.932 1 48.66 257 ALA B N 1
ATOM 4023 C CA . ALA B 1 257 ? 5.816 32.656 0.343 1 48.66 257 ALA B CA 1
ATOM 4024 C C . ALA B 1 257 ? 4.531 32.906 1.129 1 48.66 257 ALA B C 1
ATOM 4026 O O . ALA B 1 257 ? 4.117 34.062 1.308 1 48.66 257 ALA B O 1
ATOM 4027 N N . LYS B 1 258 ? 3.455 32.094 1.354 1 49.16 258 LYS B N 1
ATOM 4028 C CA . LYS B 1 258 ? 2.166 32.656 1.75 1 49.16 258 LYS B CA 1
ATOM 4029 C C . LYS B 1 258 ? 2.055 32.75 3.268 1 49.16 258 LYS B C 1
ATOM 4031 O O . LYS B 1 258 ? 0.971 33 3.801 1 49.16 258 LYS B O 1
ATOM 4036 N N . LYS B 1 259 ? 2.959 32.625 4.074 1 45.09 259 LYS B N 1
ATOM 4037 C CA . LYS B 1 259 ? 2.477 32.906 5.426 1 45.09 259 LYS B CA 1
ATOM 4038 C C . LYS B 1 259 ? 1.84 34.281 5.52 1 45.09 259 LYS B C 1
ATOM 4040 O O . LYS B 1 259 ? 1.221 34.625 6.527 1 45.09 259 LYS B O 1
ATOM 4045 N N . HIS B 1 260 ? 2.232 35.25 4.684 1 35.84 260 HIS B N 1
ATOM 4046 C CA . HIS B 1 260 ? 1.817 36.594 5.082 1 35.84 260 HIS B CA 1
ATOM 4047 C C . HIS B 1 260 ? 0.398 36.906 4.613 1 35.84 260 HIS B C 1
ATOM 4049 O O . HIS B 1 260 ? -0.087 38.031 4.77 1 35.84 260 HIS B O 1
ATOM 4055 N N . HIS B 1 261 ? -0.265 36.094 3.711 1 33.81 261 HIS B N 1
ATOM 4056 C CA . HIS B 1 261 ? -1.547 36.781 3.594 1 33.81 261 HIS B CA 1
ATOM 4057 C C . HIS B 1 261 ? -2.537 36.281 4.641 1 33.81 261 HIS B C 1
ATOM 4059 O O . HIS B 1 261 ? -2.572 35.062 4.949 1 33.81 261 HIS B O 1
#

Sequence (522 aa):
MVEATESAEDTIPIVPLLGVTKPAESLTSPIDRRSDFYRHAALVVPHKPARQPLMTIPNVLTFFRLLLVPVLLLVWELQWHYTPTLCAVIFIAASVTDYFDGYLARKLKIATVFGAFLDPVADKIMVATALVLLAVSPPPPWSPQWLTAPVVLIICREITMSALREWAAAAGGGVSKAVKVNTLGKWKTALQMVSMSVLLVVRQPLGDLLPSYAGSPLWLHISLASYVALWGGTVLGLWSLAIYFSNVWVHFVYPEAKKHHMVEATESAEDTIPIVPLLGVTKPAESLTSPIDRRSDFYRHAALVVPHKPARQPLMTIPNVLTFFRLLLVPVLLLVWELQWHYTPTLCAVIFIAASVTDYFDGYLARKLKIATVFGAFLDPVADKIMVATALVLLAVSPPPPWSPQWLTAPVVLIICREITMSALREWAAAAGGGVSKAVKVNTLGKWKTALQMVSMSVLLVVRQPLGDLLPSYAGSPLWLHISLASYVALWGGTVLGLWSLAIYFSNVWVHFVYPEAKKHH

InterPro domains:
  IPR000462 CDP-alcohol phosphatidyltransferase [PF01066] (55-225)
  IPR004570 CDP-diacylglycerol--glycerol-3-phosphate 3-phosphatidyltransferase [TIGR00560] (56-249)
  IPR043130 CDP-alcohol phosphatidyltransferase, transmembrane domain [G3DSA:1.20.120.1760] (50-253)
  IPR048254 CDP-alcohol phosphatidyltransferase, conserved site [PS00379] (101-123)
  IPR050324 CDP-alcohol phosphatidyltransferase class-I [PTHR14269] (48-229)

Nearest PDB structures (foldseek):
  6h5a-assembly1_B  TM=6.224E-01  e=9.188E-03  Mycobacterium tuberculosis H37Rv
  6h53-assembly1_A  TM=6.611E-01  e=1.725E-02  Mycobacterium tuberculosis H37Rv
  4q7c-assembly1_B  TM=5.204E-01  e=4.679E-03  Archaeoglobus fulgidus DSM 4304
  4o6m-assembly1_A  TM=5.363E-01  e=1.804E-02  Archaeoglobus fulgidus DSM 4304
  4q7c-assembly1_A  TM=5.288E-01  e=2.065E-02  Archaeoglobus fulgidus DSM 4304

Secondary structure (DSSP, 8-state):
-----------------------------HHHHHHHHHHHHHHH-----PPPPS--HHHHHHHHHHHHHHHHHHHHHH--TTHHHHHHHHHHHHHHHHHHHHHHHHHHT---HHHHHHHHHHHHHHHHHHHHHHHHSPPTT--HHHHHHHHHHHHHHHHHHHHHHHHHHHH-THHHHHTS--HHHHHHHHHHHHHHHHHHHTTS-HHHH-GGGTT-THHHHHHHHHHHHHHHHHHHHHHHHHHHHHHHHHHHH-TTGGGG-/-----------------------------HHHHHHHHHHHHHHH-----PPPPS--HHHHHHHHHHHHHHHHHHHHHH--TTHHHHHHHHHHHHHHHHHHHHHHHHHHT---HHHHHHHHHHHHHHHHHHHHHHHHSPPTT--HHHHHHHHHHHHHHHHHHHHHHHHHHHH-THHHHHTS--HHHHHHHHHHHHHHHHHHHTTS-HHHH-GGGTT-THHHHHHHHHHHHHHHHHHHHHHHHHHHHHHHHHHHH-TTGGGG-

Organism: Chlamydomonas reinhardtii (NCBI:txid3055)

Solvent-accessible surface area (backbone atoms only — not comparable to full-atom values): 28038 Å² total; per-residue (Å²): 135,82,78,78,75,74,74,77,75,76,72,71,77,77,71,74,80,70,80,72,60,76,74,69,85,59,85,61,50,61,69,54,47,42,40,49,46,19,48,48,55,49,67,61,59,80,62,74,66,56,75,54,74,72,82,41,72,48,32,47,54,40,50,50,43,47,53,45,43,62,50,42,52,51,47,60,69,62,66,49,95,58,28,39,46,51,45,21,50,52,50,44,51,42,53,52,49,55,58,48,34,49,51,47,29,63,71,65,67,57,63,37,53,49,41,40,55,46,42,61,45,37,53,52,38,48,50,52,44,51,39,51,50,39,18,47,59,39,28,63,90,47,50,38,76,71,37,38,59,56,40,44,52,42,54,39,49,51,52,46,50,41,51,50,47,20,50,22,29,54,67,33,75,70,49,39,62,47,64,52,84,53,73,58,53,48,53,20,51,51,34,34,51,50,17,52,42,50,39,32,41,47,47,34,60,53,39,80,78,37,61,90,49,44,85,54,62,60,54,48,53,53,36,51,54,24,51,51,35,36,47,49,15,37,52,40,44,52,50,44,50,51,50,41,48,62,60,44,43,61,51,46,41,37,68,57,64,65,78,78,112,134,80,77,76,74,74,74,75,72,76,71,70,76,76,69,72,78,70,78,72,59,75,74,68,86,59,83,60,50,61,68,56,45,43,37,49,45,16,46,47,55,48,65,61,58,80,61,74,67,57,76,54,74,72,83,40,72,50,33,49,54,42,51,51,43,46,55,44,44,63,48,42,53,50,47,58,69,62,65,47,95,58,27,39,46,52,44,22,50,52,51,44,51,42,54,50,48,54,57,48,34,48,52,47,31,63,70,64,68,57,59,36,52,48,42,36,55,46,43,62,46,37,53,51,38,46,50,53,43,52,38,51,51,39,17,46,59,40,27,62,91,46,50,38,77,70,37,37,59,55,39,44,52,44,52,39,48,51,53,47,50,41,51,51,49,21,50,19,29,55,68,33,76,71,50,38,61,46,64,52,83,54,74,59,56,49,53,19,49,51,35,34,52,50,17,52,41,50,40,34,42,46,47,34,61,52,38,81,78,40,61,91,49,43,84,53,62,60,53,48,54,52,35,51,53,24,52,51,35,36,49,52,16,38,52,40,45,54,50,47,50,51,50,41,49,62,61,44,42,61,51,45,42,36,69,57,64,66,78,77,114

pLDDT: mean 77.79, std 22.37, range [28.92, 98.19]

Radius of gyration: 26.66 Å; Cα contacts (8 Å, |Δi|>4): 580; chains: 2; bounding box: 58×105×92 Å